Protein AF-0000000080741915 (afdb_homodimer)

Organism: Fusarium oxysporum (strain Fo5176) (NCBI:txid660025)

Nearest PDB structures (foldseek):
  6kkj-assembly1_B  TM=8.429E-01  e=2.395E-02  Escherichia coli K-12
  8tgn-assembly1_A  TM=8.261E-01  e=3.541E-02  Homo sapiens
  8tgl-assembly1_A  TM=7.742E-01  e=1.550E-02  Homo sapiens
  9c3f-assembly1_A  TM=6.859E-01  e=5.966E-02  Escherichia coli
  7sp5-assembly1_A  TM=5.975E-01  e=3.867E-01  Serendipita indica

Foldseek 3Di:
DPPPPPPPPVPPPCPDPVVVVVVLVCQQVCLVVVCVQPLLVLLLVLLQLLLQVVLLVVVLLCCLVCVPLVDDPVLSCLLVVLLVLLLVVLVVVVVVLVVVLVVVVVVVDDDDLLSLLVLLLVLLQQQLVLLLQLLVQSQDSVHDSVRNSNSSSSNSSSSNSNNVSSLSSLCQFQVSNSVSSVVVSVVSNVVSNVCNNVVSVVLCVVQNRNVSSNVSSVVSNVSSCSSVCCNVCVVVSSVVDPRTDD/DPPPPPPPPVDPPCPDPVVVVVVVVCQQVCLVVVCVQPLLVLLLVLLQLLLQVVLLVVVLLCCLVCVPLVDDPVLSCLLVVLLVLLLVVLVVVVVVLVVVLVVVVVVVDDDDLLSLLVLLLVLLQQQLVLLLQQLVQSQDSVHDSVRNSNSSSSNSSSSNSNNVSSLSSLCQFQVSNSVSSVVVSVVSNVVSNVCNNVVSVVLCVVQNRNVSSNVSSVVSNVSSCSSVCCNVCVVVSSVVDPRTDD

Solvent-accessible surface area (backbone atoms only — not comparable to full-atom values): 23786 Å² total; per-residue (Å²): 136,80,76,74,74,70,76,72,73,74,69,95,68,79,75,65,64,58,59,56,43,48,49,44,51,57,38,59,76,21,25,67,57,44,38,60,32,68,67,45,35,52,51,37,51,50,50,18,51,52,37,13,53,54,45,27,48,66,53,44,38,50,47,44,32,29,68,66,61,56,39,53,75,72,65,32,42,45,38,43,52,23,25,28,53,12,27,52,52,26,44,53,50,51,48,50,50,52,52,51,51,46,56,43,41,71,71,67,47,78,85,52,50,49,64,36,27,57,45,20,37,55,14,27,60,42,32,28,54,20,36,39,45,22,23,52,37,54,57,40,78,81,48,59,73,62,56,30,19,50,19,31,14,53,29,30,18,15,51,45,30,32,52,35,19,54,52,27,27,46,32,55,30,21,59,92,35,19,33,42,39,48,33,53,37,47,46,48,22,46,34,38,28,30,50,26,48,68,52,42,57,56,40,37,72,71,58,29,53,45,51,34,26,44,49,54,21,57,61,43,45,70,55,28,48,53,35,52,45,37,54,74,42,34,66,62,53,29,60,67,35,90,72,32,67,106,135,81,77,75,75,71,76,74,73,75,69,93,68,80,75,67,64,59,60,54,44,51,49,44,52,57,40,57,81,17,23,66,56,42,37,61,31,68,66,45,35,52,51,36,51,52,50,17,51,51,38,14,52,55,44,26,48,67,52,44,39,51,46,47,32,28,69,68,64,56,39,54,76,72,65,31,43,46,37,40,51,22,24,26,53,12,27,52,53,27,43,52,52,51,50,51,48,51,51,50,50,44,56,42,40,72,71,66,46,79,83,53,49,49,65,37,28,54,44,20,37,55,14,26,59,43,32,28,54,21,36,40,45,22,23,52,38,54,56,41,79,82,47,59,72,61,57,31,18,50,20,31,15,52,28,30,20,16,50,46,29,30,51,33,19,52,52,28,28,45,32,56,30,22,59,94,38,18,33,42,39,47,32,52,38,49,46,47,22,46,33,38,26,32,50,26,48,67,51,42,56,56,41,36,71,71,56,28,54,44,52,34,25,44,49,53,21,56,59,42,45,67,54,28,47,51,36,52,48,38,53,74,42,33,66,62,52,28,57,67,34,90,70,30,67,106

pLDDT: mean 73.56, std 16.66, range [22.56, 92.25]

Radius of gyration: 24.96 Å; Cα contacts (8 Å, |Δi|>4): 736; chains: 2; bounding box: 44×97×56 Å

Structure (mmCIF, N/CA/C/O backbone):
data_AF-0000000080741915-model_v1
#
loop_
_entity.id
_entity.type
_entity.pdbx_description
1 polymer 'Major facilitator superfamily (MFS) profile domain-containing protein'
#
loop_
_atom_site.group_PDB
_atom_site.id
_atom_site.type_symbol
_atom_site.label_atom_id
_atom_site.label_alt_id
_atom_site.label_comp_id
_atom_site.label_asym_id
_atom_site.label_entity_id
_atom_site.label_seq_id
_atom_site.pdbx_PDB_ins_code
_atom_site.Cartn_x
_atom_site.Cartn_y
_atom_site.Cartn_z
_atom_site.occupancy
_atom_site.B_iso_or_equiv
_atom_site.auth_seq_id
_atom_site.auth_comp_id
_atom_site.auth_asym_id
_atom_site.auth_atom_id
_atom_site.pdbx_PDB_model_num
ATOM 1 N N . MET A 1 1 ? -8.773 68.625 29.016 1 22.56 1 MET A N 1
ATOM 2 C CA . MET A 1 1 ? -9.594 68.062 27.922 1 22.56 1 MET A CA 1
ATOM 3 C C . MET A 1 1 ? -8.859 66.938 27.172 1 22.56 1 MET A C 1
ATOM 5 O O . MET A 1 1 ? -8.445 67.125 26.031 1 22.56 1 MET A O 1
ATOM 9 N N . ALA A 1 2 ? -7.922 66.312 27.719 1 30.86 2 ALA A N 1
ATOM 10 C CA . ALA A 1 2 ? -7.07 65.188 27.25 1 30.86 2 ALA A CA 1
ATOM 11 C C . ALA A 1 2 ? -7.902 64.062 26.641 1 30.86 2 ALA A C 1
ATOM 13 O O . ALA A 1 2 ? -8.719 63.469 27.328 1 30.86 2 ALA A O 1
ATOM 14 N N . ARG A 1 3 ? -8.297 64.25 25.375 1 27.52 3 ARG A N 1
ATOM 15 C CA . ARG A 1 3 ? -9.008 63.344 24.516 1 27.52 3 ARG A CA 1
ATOM 16 C C . ARG A 1 3 ? -8.414 61.938 24.609 1 27.52 3 ARG A C 1
ATOM 18 O O . ARG A 1 3 ? -7.219 61.75 24.391 1 27.52 3 ARG A O 1
ATOM 25 N N . GLN A 1 4 ? -8.844 61.156 25.516 1 28.86 4 GLN A N 1
ATOM 26 C CA . GLN A 1 4 ? -8.641 59.75 25.812 1 28.86 4 GLN A CA 1
ATOM 27 C C . GLN A 1 4 ? -8.586 58.938 24.531 1 28.86 4 GLN A C 1
ATOM 29 O O . GLN A 1 4 ? -9.594 58.781 23.844 1 28.86 4 GLN A O 1
ATOM 34 N N . GLN A 1 5 ? -7.637 59.188 23.781 1 29.05 5 GLN A N 1
ATOM 35 C CA . GLN A 1 5 ? -7.426 58.438 22.531 1 29.05 5 GLN A CA 1
ATOM 36 C C . GLN A 1 5 ? -7.617 56.938 22.75 1 29.05 5 GLN A C 1
ATOM 38 O O . GLN A 1 5 ? -6.902 56.312 23.547 1 29.05 5 GLN A O 1
ATOM 43 N N . GLY A 1 6 ? -8.82 56.562 22.828 1 29.12 6 GLY A N 1
ATOM 44 C CA . GLY A 1 6 ? -9.359 55.188 22.859 1 29.12 6 GLY A CA 1
ATOM 45 C C . GLY A 1 6 ? -8.555 54.219 22.031 1 29.12 6 GLY A C 1
ATOM 46 O O . GLY A 1 6 ? -8.43 54.375 20.828 1 29.12 6 GLY A O 1
ATOM 47 N N . HIS A 1 7 ? -7.445 53.844 22.547 1 33.25 7 HIS A N 1
ATOM 48 C CA . HIS A 1 7 ? -6.605 52.781 21.969 1 33.25 7 HIS A CA 1
ATOM 49 C C . HIS A 1 7 ? -7.453 51.656 21.391 1 33.25 7 HIS A C 1
ATOM 51 O O . HIS A 1 7 ? -8.18 50.969 22.109 1 33.25 7 HIS A O 1
ATOM 57 N N . ASP A 1 8 ? -8.047 51.906 20.25 1 28.44 8 ASP A N 1
ATOM 58 C CA . ASP A 1 8 ? -8.758 50.938 19.422 1 28.44 8 ASP A CA 1
ATOM 59 C C . ASP A 1 8 ? -8.008 49.594 19.391 1 28.44 8 ASP A C 1
ATOM 61 O O . ASP A 1 8 ? -6.895 49.531 18.875 1 28.44 8 ASP A O 1
ATOM 65 N N . VAL A 1 9 ? -7.832 48.938 20.469 1 33.44 9 VAL A N 1
ATOM 66 C CA . VAL A 1 9 ? -7.465 47.531 20.531 1 33.44 9 VAL A CA 1
ATOM 67 C C . VAL A 1 9 ? -8.023 46.781 19.328 1 33.44 9 VAL A C 1
ATOM 69 O O . VAL A 1 9 ? -9.234 46.594 19.203 1 33.44 9 VAL A O 1
ATOM 72 N N . GLN A 1 10 ? -7.586 47.156 18.188 1 30.72 10 GLN A N 1
ATOM 73 C CA . GLN A 1 10 ? -7.922 46.375 17 1 30.72 10 GLN A CA 1
ATOM 74 C C . GLN A 1 10 ? -7.941 44.875 17.312 1 30.72 10 GLN A C 1
ATOM 76 O O . GLN A 1 10 ? -6.93 44.312 17.719 1 30.72 10 GLN A O 1
ATOM 81 N N . THR A 1 11 ? -8.938 44.344 17.844 1 32.41 11 THR A N 1
ATOM 82 C CA . THR A 1 11 ? -9.398 42.969 18.031 1 32.41 11 THR A CA 1
ATOM 83 C C . THR A 1 11 ? -8.812 42.062 16.969 1 32.41 11 THR A C 1
ATOM 85 O O . THR A 1 11 ? -8.844 42.375 15.773 1 32.41 11 THR A O 1
ATOM 88 N N . ALA A 1 12 ? -7.695 41.406 17.156 1 36.66 12 ALA A N 1
ATOM 89 C CA . ALA A 1 12 ? -7.016 40.312 16.453 1 36.66 12 ALA A CA 1
ATOM 90 C C . ALA A 1 12 ? -8.016 39.438 15.703 1 36.66 12 ALA A C 1
ATOM 92 O O . ALA A 1 12 ? -8.273 38.312 16.094 1 36.66 12 ALA A O 1
ATOM 93 N N . GLY A 1 13 ? -9.328 39.844 15.281 1 32.19 13 GLY A N 1
ATOM 94 C CA . GLY A 1 13 ? -10.516 39.312 14.625 1 32.19 13 GLY A CA 1
ATOM 95 C C . GLY A 1 13 ? -10.219 38.594 13.328 1 32.19 13 GLY A C 1
ATOM 96 O O . GLY A 1 13 ? -10.617 37.438 13.156 1 32.19 13 GLY A O 1
ATOM 97 N N . GLU A 1 14 ? -10.477 39.281 12.078 1 32.28 14 GLU A N 1
ATOM 98 C CA . GLU A 1 14 ? -10.711 38.781 10.727 1 32.28 14 GLU A CA 1
ATOM 99 C C . GLU A 1 14 ? -9.422 38.25 10.109 1 32.28 14 GLU A C 1
ATOM 101 O O . GLU A 1 14 ? -8.688 39 9.461 1 32.28 14 GLU A O 1
ATOM 106 N N . ALA A 1 15 ? -8.539 37.75 10.742 1 38.41 15 ALA A N 1
ATOM 107 C CA . ALA A 1 15 ? -7.398 37.25 9.977 1 38.41 15 ALA A CA 1
ATOM 108 C C . ALA A 1 15 ? -7.844 36.656 8.641 1 38.41 15 ALA A C 1
ATOM 110 O O . ALA A 1 15 ? -8.719 35.781 8.586 1 38.41 15 ALA A O 1
ATOM 111 N N . PRO A 1 16 ? -7.609 37.312 7.395 1 37.06 16 PRO A N 1
ATOM 112 C CA . PRO A 1 16 ? -8.328 37.188 6.121 1 37.06 16 PRO A CA 1
ATOM 113 C C . PRO A 1 16 ? -8.438 35.75 5.645 1 37.06 16 PRO A C 1
ATOM 115 O O . PRO A 1 16 ? -7.461 35 5.711 1 37.06 16 PRO A O 1
ATOM 118 N N . ARG A 1 17 ? -9.586 35.125 5.57 1 38.28 17 ARG A N 1
ATOM 119 C CA . ARG A 1 17 ? -10.188 34 4.863 1 38.28 17 ARG A CA 1
ATOM 120 C C . ARG A 1 17 ? -9.586 33.844 3.471 1 38.28 17 ARG A C 1
ATOM 122 O O . ARG A 1 17 ? -9.578 32.75 2.912 1 38.28 17 ARG A O 1
ATOM 129 N N . PRO A 1 18 ? -9.258 34.969 2.811 1 41.5 18 PRO A N 1
ATOM 130 C CA . PRO A 1 18 ? -8.758 34.812 1.441 1 41.5 18 PRO A CA 1
ATOM 131 C C . PRO A 1 18 ? -7.441 34.062 1.369 1 41.5 18 PRO A C 1
ATOM 133 O O . PRO A 1 18 ? -7.219 33.312 0.42 1 41.5 18 PRO A O 1
ATOM 136 N N . LYS A 1 19 ? -6.461 34.406 2.24 1 42 19 LYS A N 1
ATOM 137 C CA . LYS A 1 19 ? -5.148 33.781 2.139 1 42 19 LYS A CA 1
ATOM 138 C C . LYS A 1 19 ? -5.227 32.312 2.508 1 42 19 LYS A C 1
ATOM 140 O O . LYS A 1 19 ? -4.543 31.469 1.907 1 42 19 LYS A O 1
ATOM 145 N N . LEU A 1 20 ? -5.984 31.969 3.473 1 40.22 20 LEU A N 1
ATOM 146 C CA . LEU A 1 20 ? -6.164 30.547 3.729 1 40.22 20 LEU A CA 1
ATOM 147 C C . LEU A 1 20 ? -6.871 29.859 2.561 1 40.22 20 LEU A C 1
ATOM 149 O O . LEU A 1 20 ? -6.504 28.75 2.166 1 40.22 20 LEU A O 1
ATOM 153 N N . LEU A 1 21 ? -7.941 30.531 2.023 1 38.22 21 LEU A N 1
ATOM 154 C CA . LEU A 1 21 ? -8.609 30.031 0.827 1 38.22 21 LEU A CA 1
ATOM 155 C C . LEU A 1 21 ? -7.664 30.062 -0.372 1 38.22 21 LEU A C 1
ATOM 157 O O . LEU A 1 21 ? -7.668 29.141 -1.193 1 38.22 21 LEU A O 1
ATOM 161 N N . GLN A 1 22 ? -6.965 31.234 -0.641 1 42.28 22 GLN A N 1
ATOM 162 C CA . GLN A 1 22 ? -5.938 31.188 -1.678 1 42.28 22 GLN A CA 1
ATOM 163 C C . GLN A 1 22 ? -4.926 30.094 -1.397 1 42.28 22 GLN A C 1
ATOM 165 O O . GLN A 1 22 ? -4.453 29.422 -2.322 1 42.28 22 GLN A O 1
ATOM 170 N N . LEU A 1 23 ? -4.477 29.984 -0.174 1 40 23 LEU A N 1
ATOM 171 C CA . LEU A 1 23 ? -3.572 28.906 0.212 1 40 23 LEU A CA 1
ATOM 172 C C . LEU A 1 23 ? -4.227 27.547 0.008 1 40 23 LEU A C 1
ATOM 174 O O . LEU A 1 23 ? -3.59 26.609 -0.48 1 40 23 LEU A O 1
ATOM 178 N N . TYR A 1 24 ? -5.457 27.5 0.467 1 41.56 24 TYR A N 1
ATOM 179 C CA . TYR A 1 24 ? -6.227 26.297 0.196 1 41.56 24 TYR A CA 1
ATOM 180 C C . TYR A 1 24 ? -6.457 26.125 -1.3 1 41.56 24 TYR A C 1
ATOM 182 O O . TYR A 1 24 ? -6.434 25 -1.813 1 41.56 24 TYR A O 1
ATOM 190 N N . LYS A 1 25 ? -6.906 27.219 -1.977 1 40.69 25 LYS A N 1
ATOM 191 C CA . LYS A 1 25 ? -7.078 27.156 -3.426 1 40.69 25 LYS A CA 1
ATOM 192 C C . LYS A 1 25 ? -5.82 26.625 -4.105 1 40.69 25 LYS A C 1
ATOM 194 O O . LYS A 1 25 ? -5.902 25.844 -5.062 1 40.69 25 LYS A O 1
ATOM 199 N N . THR A 1 26 ? -4.73 27.188 -3.836 1 40.62 26 THR A N 1
ATOM 200 C CA . THR A 1 26 ? -3.48 26.703 -4.418 1 40.62 26 THR A CA 1
ATOM 201 C C . THR A 1 26 ? -3.15 25.312 -3.922 1 40.62 26 THR A C 1
ATOM 203 O O . THR A 1 26 ? -2.523 24.516 -4.637 1 40.62 26 THR A O 1
ATOM 206 N N . ALA A 1 27 ? -3.492 25 -2.838 1 39.53 27 ALA A N 1
ATOM 207 C CA . ALA A 1 27 ? -3.148 23.75 -2.189 1 39.53 27 ALA A CA 1
ATOM 208 C C . ALA A 1 27 ? -3.818 22.562 -2.893 1 39.53 27 ALA A C 1
ATOM 210 O O . ALA A 1 27 ? -3.215 21.5 -3.051 1 39.53 27 ALA A O 1
ATOM 211 N N . LEU A 1 28 ? -5.176 22.672 -3.062 1 41.34 28 LEU A N 1
ATOM 212 C CA . LEU A 1 28 ? -5.906 21.547 -3.652 1 41.34 28 LEU A CA 1
ATOM 213 C C . LEU A 1 28 ? -5.613 21.438 -5.145 1 41.34 28 LEU A C 1
ATOM 215 O O . LEU A 1 28 ? -5.684 20.344 -5.711 1 41.34 28 LEU A O 1
ATOM 219 N N . ALA A 1 29 ? -5.844 22.484 -5.945 1 41.22 29 ALA A N 1
ATOM 220 C CA . ALA A 1 29 ? -5.555 22.484 -7.379 1 41.22 29 ALA A CA 1
ATOM 221 C C . ALA A 1 29 ? -4.254 21.734 -7.668 1 41.22 29 ALA A C 1
ATOM 223 O O . ALA A 1 29 ? -4.008 21.328 -8.805 1 41.22 29 ALA A O 1
ATOM 224 N N . GLN A 1 30 ? -3.215 21.453 -6.68 1 47.56 30 GLN A N 1
ATOM 225 C CA . GLN A 1 30 ? -1.799 21.234 -6.957 1 47.56 30 GLN A CA 1
ATOM 226 C C . GLN A 1 30 ? -1.398 19.797 -6.684 1 47.56 30 GLN A C 1
ATOM 228 O O . GLN A 1 30 ? -0.263 19.516 -6.289 1 47.56 30 GLN A O 1
ATOM 233 N N . PRO A 1 31 ? -2.434 19.062 -6.371 1 51 31 PRO A N 1
ATOM 234 C CA . PRO A 1 31 ? -1.772 17.781 -6.129 1 51 31 PRO A CA 1
ATOM 235 C C . PRO A 1 31 ? -0.723 17.453 -7.188 1 51 31 PRO A C 1
ATOM 237 O O . PRO A 1 31 ? 0.371 16.984 -6.855 1 51 31 PRO A O 1
ATOM 240 N N . TRP A 1 32 ? -1.224 17.547 -8.508 1 55.66 32 TRP A N 1
ATOM 241 C CA . TRP A 1 32 ? -0.266 17.203 -9.555 1 55.66 32 TRP A CA 1
ATOM 242 C C . TRP A 1 32 ? 0.914 18.172 -9.555 1 55.66 32 TRP A C 1
ATOM 244 O O . TRP A 1 32 ? 2.045 17.781 -9.852 1 55.66 32 TRP A O 1
ATOM 254 N N . VAL A 1 33 ? 0.526 19.344 -9.242 1 54.88 33 VAL A N 1
ATOM 255 C CA . VAL A 1 33 ? 1.645 20.266 -9.211 1 54.88 33 VAL A CA 1
ATOM 256 C C . VAL A 1 33 ? 2.559 19.953 -8.031 1 54.88 33 VAL A C 1
ATOM 258 O O . VAL A 1 33 ? 3.779 20.094 -8.125 1 54.88 33 VAL A O 1
ATOM 261 N N . LEU A 1 34 ? 1.845 19.391 -7.09 1 57.66 34 LEU A N 1
ATOM 262 C CA . LEU A 1 34 ? 2.617 19.078 -5.891 1 57.66 34 LEU A CA 1
ATOM 263 C C . LEU A 1 34 ? 3.455 17.812 -6.098 1 57.66 34 LEU A C 1
ATOM 265 O O . LEU A 1 34 ? 4.582 17.719 -5.602 1 57.66 34 LEU A O 1
ATOM 269 N N . VAL A 1 35 ? 2.803 16.953 -6.93 1 60.03 35 VAL A N 1
ATOM 270 C CA . VAL A 1 35 ? 3.598 15.766 -7.246 1 60.03 35 VAL A CA 1
ATOM 271 C C . VAL A 1 35 ? 4.781 16.156 -8.125 1 60.03 35 VAL A C 1
ATOM 273 O O . VAL A 1 35 ? 5.812 15.484 -8.125 1 60.03 35 VAL A O 1
ATOM 276 N N . LEU A 1 36 ? 4.539 17.281 -8.602 1 63.53 36 LEU A N 1
ATOM 277 C CA . LEU A 1 36 ? 5.598 17.672 -9.523 1 63.53 36 LEU A CA 1
ATOM 278 C C . LEU A 1 36 ? 6.695 18.453 -8.805 1 63.53 36 LEU A C 1
ATOM 280 O O . LEU A 1 36 ? 7.746 18.734 -9.383 1 63.53 36 LEU A O 1
ATOM 284 N N . ASP A 1 37 ? 6.418 18.594 -7.562 1 73.19 37 ASP A N 1
ATOM 285 C CA . ASP A 1 37 ? 7.555 19.109 -6.809 1 73.19 37 ASP A CA 1
ATOM 286 C C . ASP A 1 37 ? 8.68 18.078 -6.738 1 73.19 37 ASP A C 1
ATOM 288 O O . ASP A 1 37 ? 8.43 16.875 -6.719 1 73.19 37 ASP A O 1
ATOM 292 N N . THR A 1 38 ? 9.836 18.578 -6.91 1 73.56 38 THR A N 1
ATOM 293 C CA . THR A 1 38 ? 11 17.703 -7.023 1 73.56 38 THR A CA 1
ATOM 294 C C . THR A 1 38 ? 11.055 16.703 -5.871 1 73.56 38 THR A C 1
ATOM 296 O O . THR A 1 38 ? 11.336 15.523 -6.074 1 73.56 38 THR A O 1
ATOM 299 N N . ILE A 1 39 ? 10.703 17.141 -4.691 1 74.25 39 ILE A N 1
ATOM 300 C CA . ILE A 1 39 ? 10.805 16.281 -3.523 1 74.25 39 ILE A CA 1
ATOM 301 C C . ILE A 1 39 ? 9.703 15.219 -3.562 1 74.25 39 ILE A C 1
ATOM 303 O O . ILE A 1 39 ? 9.961 14.031 -3.346 1 74.25 39 ILE A O 1
ATOM 307 N N . SER A 1 40 ? 8.594 15.734 -3.896 1 77.69 40 SER A N 1
ATOM 308 C CA . SER A 1 40 ? 7.465 14.805 -3.945 1 77.69 40 SER A CA 1
ATOM 309 C C . SER A 1 40 ? 7.605 13.82 -5.098 1 77.69 40 SER A C 1
ATOM 311 O O . SER A 1 40 ? 7.242 12.648 -4.969 1 77.69 40 SER A O 1
ATOM 313 N N . LEU A 1 41 ? 8.2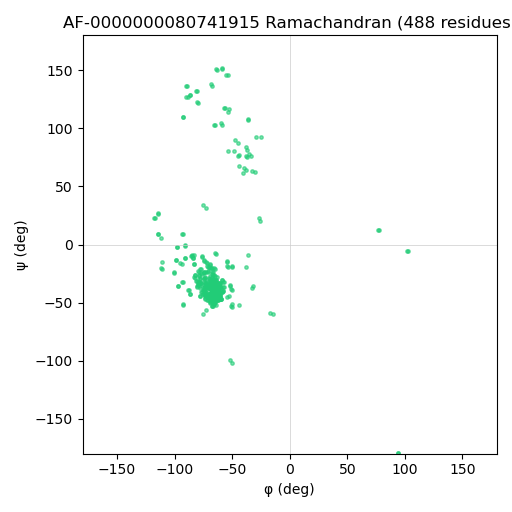11 14.25 -6.094 1 82 41 LEU A N 1
ATOM 314 C CA . LEU A 1 41 ? 8.375 13.391 -7.262 1 82 41 LEU A CA 1
ATOM 315 C C . LEU A 1 41 ? 9.367 12.266 -6.977 1 82 41 LEU A C 1
ATOM 317 O O . LEU A 1 41 ? 9.125 11.117 -7.336 1 82 41 LEU A O 1
ATOM 321 N N . LEU A 1 42 ? 10.43 12.648 -6.367 1 81.94 42 LEU A N 1
ATOM 322 C CA . LEU A 1 42 ? 11.438 11.641 -6.055 1 81.94 42 LEU A CA 1
ATOM 323 C C . LEU A 1 42 ? 10.914 10.648 -5.027 1 81.94 42 LEU A C 1
ATOM 325 O O . LEU A 1 42 ? 11.164 9.445 -5.141 1 81.94 42 LEU A O 1
ATOM 329 N N . CYS A 1 43 ? 10.211 11.188 -4.113 1 83.81 43 CYS A N 1
ATOM 330 C CA . CYS A 1 43 ? 9.625 10.32 -3.096 1 83.81 43 CYS A CA 1
ATOM 331 C C . CYS A 1 43 ? 8.57 9.398 -3.707 1 83.81 43 CYS A C 1
ATOM 333 O O . CYS A 1 43 ? 8.508 8.219 -3.373 1 83.81 43 CYS A O 1
ATOM 335 N N . CYS A 1 44 ? 7.848 9.945 -4.586 1 85.5 44 CYS A N 1
ATOM 336 C CA . CYS A 1 44 ? 6.816 9.156 -5.254 1 85.5 44 CYS A CA 1
ATOM 337 C C . CYS A 1 44 ? 7.438 8.086 -6.137 1 85.5 44 CYS A C 1
ATOM 339 O O . CYS A 1 44 ? 6.969 6.945 -6.164 1 85.5 44 CYS A O 1
ATOM 341 N N . PHE A 1 45 ? 8.438 8.469 -6.805 1 86.75 45 PHE A N 1
ATOM 342 C CA . PHE A 1 45 ? 9.125 7.516 -7.672 1 86.75 45 PHE A CA 1
ATOM 343 C C . PHE A 1 45 ? 9.711 6.363 -6.859 1 86.75 45 PHE A C 1
ATOM 345 O O . PHE A 1 45 ? 9.562 5.199 -7.23 1 86.75 45 PHE A O 1
ATOM 352 N N . TYR A 1 46 ? 10.336 6.773 -5.848 1 89.19 46 TYR A N 1
ATOM 353 C CA . TYR A 1 46 ? 10.914 5.758 -4.973 1 89.19 46 TYR A CA 1
ATOM 354 C C . TYR A 1 46 ? 9.836 4.855 -4.398 1 89.19 46 TYR A C 1
ATOM 356 O O . TYR A 1 46 ? 9.969 3.629 -4.41 1 89.19 46 TYR A O 1
ATOM 364 N N . SER A 1 47 ? 8.836 5.469 -3.932 1 89.06 47 SER A N 1
ATOM 365 C CA . SER A 1 47 ? 7.742 4.711 -3.336 1 89.06 47 SER A CA 1
ATOM 366 C C . SER A 1 47 ? 7.09 3.785 -4.359 1 89.06 47 SER A C 1
ATOM 368 O O . SER A 1 47 ? 6.688 2.668 -4.027 1 89.06 47 SER A O 1
ATOM 370 N N . CYS A 1 48 ? 6.961 4.199 -5.566 1 89.38 48 CYS A N 1
ATOM 371 C CA . CYS A 1 48 ? 6.359 3.398 -6.629 1 89.38 48 CYS A CA 1
ATOM 372 C C . CYS A 1 48 ? 7.215 2.176 -6.941 1 89.38 48 CYS A C 1
ATOM 374 O O . CYS A 1 48 ? 6.691 1.073 -7.109 1 89.38 48 CYS A O 1
ATOM 376 N N . LEU A 1 49 ? 8.391 2.389 -7.027 1 88.25 49 LEU A N 1
ATOM 377 C CA . LEU A 1 49 ? 9.289 1.288 -7.348 1 88.25 49 LEU A CA 1
ATOM 378 C C . LEU A 1 49 ? 9.297 0.243 -6.238 1 88.25 49 LEU A C 1
ATOM 380 O O . LEU A 1 49 ? 9.273 -0.959 -6.512 1 88.25 49 LEU A O 1
ATOM 384 N N . ILE A 1 50 ? 9.289 0.736 -5.102 1 87.06 50 ILE A N 1
ATOM 385 C CA . ILE A 1 50 ? 9.289 -0.173 -3.959 1 87.06 50 ILE A CA 1
ATOM 386 C C . ILE A 1 50 ? 7.984 -0.956 -3.918 1 87.06 50 ILE A C 1
ATOM 388 O O . ILE A 1 50 ? 7.977 -2.152 -3.617 1 87.06 50 ILE A O 1
ATOM 392 N N . ALA A 1 51 ? 6.969 -0.233 -4.199 1 86.62 51 ALA A N 1
ATOM 393 C CA . ALA A 1 51 ? 5.672 -0.909 -4.246 1 86.62 51 ALA A CA 1
ATOM 394 C C . ALA A 1 51 ? 5.652 -1.978 -5.336 1 86.62 51 ALA A C 1
ATOM 396 O O . ALA A 1 51 ? 5.129 -3.074 -5.129 1 86.62 51 ALA A O 1
ATOM 397 N N . ALA A 1 52 ? 6.191 -1.657 -6.438 1 86 52 ALA A N 1
ATOM 398 C CA . ALA A 1 52 ? 6.273 -2.617 -7.539 1 86 52 ALA A CA 1
ATOM 399 C C . ALA A 1 52 ? 7.094 -3.84 -7.137 1 86 52 ALA A C 1
ATOM 401 O O . ALA A 1 52 ? 6.691 -4.977 -7.402 1 86 52 ALA A O 1
ATOM 402 N N . LEU A 1 53 ? 8.141 -3.607 -6.527 1 83.5 53 LEU A N 1
ATOM 403 C CA . LEU A 1 53 ? 9.016 -4.695 -6.105 1 83.5 53 LEU A CA 1
ATOM 404 C C . LEU A 1 53 ? 8.336 -5.566 -5.055 1 83.5 53 LEU A C 1
ATOM 406 O O . LEU A 1 53 ? 8.508 -6.789 -5.051 1 83.5 53 LEU A O 1
ATOM 410 N N . GLN A 1 54 ? 7.648 -4.891 -4.227 1 82 54 GLN A N 1
ATOM 411 C CA . GLN A 1 54 ? 6.91 -5.629 -3.209 1 82 54 GLN A CA 1
ATOM 412 C C . GLN A 1 54 ? 5.898 -6.578 -3.844 1 82 54 GLN A C 1
ATOM 414 O O . GLN A 1 54 ? 5.801 -7.742 -3.447 1 82 54 GLN A O 1
ATOM 419 N N . TYR A 1 55 ? 5.273 -6.137 -4.797 1 79 55 TYR A N 1
ATOM 420 C CA . TYR A 1 55 ? 4.266 -6.965 -5.449 1 79 55 TYR A CA 1
ATOM 421 C C . TYR A 1 55 ? 4.918 -8.055 -6.289 1 79 55 TYR A C 1
ATOM 423 O O . TYR A 1 55 ? 4.363 -9.148 -6.438 1 79 55 TYR A O 1
ATOM 431 N N . MET A 1 56 ? 6.004 -7.762 -6.82 1 80.81 56 MET A N 1
ATOM 432 C CA . MET A 1 56 ? 6.73 -8.773 -7.582 1 80.81 56 MET A CA 1
ATOM 433 C C . MET A 1 56 ? 7.117 -9.945 -6.691 1 80.81 56 MET A C 1
ATOM 435 O O . MET A 1 56 ? 7.227 -11.078 -7.168 1 80.81 56 MET A O 1
ATOM 439 N N . LEU A 1 57 ? 7.379 -9.68 -5.473 1 77.38 57 LEU A N 1
ATOM 440 C CA . LEU A 1 57 ? 7.797 -10.727 -4.551 1 77.38 57 LEU A CA 1
ATOM 441 C C . LEU A 1 57 ? 6.715 -11.797 -4.414 1 77.38 57 LEU A C 1
ATOM 443 O O . LEU A 1 57 ? 7.02 -12.977 -4.254 1 77.38 57 LEU A O 1
ATOM 447 N N . PHE A 1 58 ? 5.523 -11.367 -4.5 1 71.94 58 PHE A N 1
ATOM 448 C CA . PHE A 1 58 ? 4.418 -12.305 -4.352 1 71.94 58 PHE A CA 1
ATOM 449 C C . PHE A 1 58 ? 4.34 -13.242 -5.551 1 71.94 58 PHE A C 1
ATOM 451 O O . PHE A 1 58 ? 3.889 -14.383 -5.426 1 71.94 58 PHE A O 1
ATOM 458 N N . SER A 1 59 ? 4.758 -12.727 -6.613 1 73.56 59 SER A N 1
ATOM 459 C CA . SER A 1 59 ? 4.797 -13.562 -7.805 1 73.56 59 SER A CA 1
ATOM 460 C C . SER A 1 59 ? 6.059 -14.422 -7.836 1 73.56 59 SER A C 1
ATOM 462 O O . SER A 1 59 ? 6.051 -15.531 -8.383 1 73.56 59 SER A O 1
ATOM 464 N N . ILE A 1 60 ? 7.078 -13.945 -7.258 1 75.44 60 ILE A N 1
ATOM 465 C CA . ILE A 1 60 ? 8.375 -14.609 -7.285 1 75.44 60 ILE A CA 1
ATOM 466 C C . ILE A 1 60 ? 8.336 -15.859 -6.402 1 75.44 60 ILE A C 1
ATOM 468 O O . ILE A 1 60 ? 8.906 -16.891 -6.758 1 75.44 60 ILE A O 1
ATOM 472 N N . TYR A 1 61 ? 7.621 -15.828 -5.355 1 76.12 61 TYR A N 1
ATOM 473 C CA . TYR A 1 61 ? 7.621 -16.922 -4.398 1 76.12 61 TYR A CA 1
ATOM 474 C C . TYR A 1 61 ? 7.027 -18.188 -5.016 1 76.12 61 TYR A C 1
ATOM 476 O O . TYR A 1 61 ? 7.66 -19.25 -4.996 1 76.12 61 TYR A O 1
ATOM 484 N N . PRO A 1 62 ? 5.887 -18.047 -5.574 1 71.06 62 PRO A N 1
ATOM 485 C CA . PRO A 1 62 ? 5.359 -19.281 -6.184 1 71.06 62 PRO A CA 1
ATOM 486 C C . PRO A 1 62 ? 6.176 -19.734 -7.387 1 71.06 62 PRO A C 1
ATOM 488 O O . PRO A 1 62 ? 6.309 -20.938 -7.629 1 71.06 62 PRO A O 1
ATOM 491 N N . ILE A 1 63 ? 6.707 -18.875 -8.078 1 70.62 63 ILE A N 1
ATOM 492 C CA . ILE A 1 63 ? 7.461 -19.234 -9.273 1 70.62 63 ILE A CA 1
ATOM 493 C C . ILE A 1 63 ? 8.75 -19.953 -8.883 1 70.62 63 ILE A C 1
ATOM 495 O O . ILE A 1 63 ? 9.078 -21 -9.43 1 70.62 63 ILE A O 1
ATOM 499 N N . VAL A 1 64 ? 9.453 -19.375 -7.934 1 71.56 64 VAL A N 1
ATOM 500 C CA . VAL A 1 64 ? 10.773 -19.891 -7.574 1 71.56 64 VAL A CA 1
ATOM 501 C C . VAL A 1 64 ? 10.633 -21.156 -6.734 1 71.56 64 VAL A C 1
ATOM 503 O O . VAL A 1 64 ? 11.344 -22.141 -6.961 1 71.56 64 VAL A O 1
ATOM 506 N N . LEU A 1 65 ? 9.703 -21.125 -5.852 1 71.75 65 LEU A N 1
ATOM 507 C CA . LEU A 1 65 ? 9.664 -22.203 -4.875 1 71.75 65 LEU A CA 1
ATOM 508 C C . LEU A 1 65 ? 8.758 -23.328 -5.352 1 71.75 65 LEU A C 1
ATOM 510 O O . LEU A 1 65 ? 8.992 -24.5 -5.031 1 71.75 65 LEU A O 1
ATOM 514 N N . GLN A 1 66 ? 7.805 -22.984 -6.027 1 65.69 66 GLN A N 1
ATOM 515 C CA . GLN A 1 66 ? 6.906 -24.047 -6.496 1 65.69 66 GLN A CA 1
ATOM 516 C C . GLN A 1 66 ? 7.316 -24.547 -7.879 1 65.69 66 GLN A C 1
ATOM 518 O O . GLN A 1 66 ? 7.418 -25.75 -8.102 1 65.69 66 GLN A O 1
ATOM 523 N N . GLU A 1 67 ? 7.477 -23.688 -8.75 1 63.31 67 GLU A N 1
ATOM 524 C CA . GLU A 1 67 ? 7.68 -24.125 -10.125 1 63.31 67 GLU A CA 1
ATOM 525 C C . GLU A 1 67 ? 9.117 -24.578 -10.359 1 63.31 67 GLU A C 1
ATOM 527 O O . GLU A 1 67 ? 9.352 -25.609 -10.992 1 63.31 67 GLU A O 1
ATOM 532 N N . LEU A 1 68 ? 9.93 -23.875 -9.641 1 63.16 68 LEU A N 1
ATOM 533 C CA . LEU A 1 68 ? 11.312 -24.188 -10.008 1 63.16 68 LEU A CA 1
ATOM 534 C C . LEU A 1 68 ? 11.906 -25.219 -9.047 1 63.16 68 LEU A C 1
ATOM 536 O O . LEU A 1 68 ? 12.609 -26.141 -9.477 1 63.16 68 LEU A O 1
ATOM 540 N N . ARG A 1 69 ? 11.492 -25.062 -7.816 1 67.19 69 ARG A N 1
ATOM 541 C CA . ARG A 1 69 ? 12.047 -26.016 -6.863 1 67.19 69 ARG A CA 1
ATOM 542 C C . ARG A 1 69 ? 11.125 -27.219 -6.684 1 67.19 69 ARG A C 1
ATOM 544 O O . ARG A 1 69 ? 11.555 -28.281 -6.246 1 67.19 69 ARG A O 1
ATOM 551 N N . GLY A 1 70 ? 9.945 -26.938 -7.133 1 65.88 70 GLY A N 1
ATOM 552 C CA . GLY A 1 70 ? 9.016 -28.062 -7.098 1 65.88 70 GLY A CA 1
ATOM 553 C C . GLY A 1 70 ? 8.469 -28.328 -5.707 1 65.88 70 GLY A C 1
ATOM 554 O O . GLY A 1 70 ? 8.141 -29.469 -5.383 1 65.88 70 GLY A O 1
ATOM 555 N N . TRP A 1 71 ? 8.68 -27.422 -4.855 1 66.25 71 TRP A N 1
ATOM 556 C CA . TRP A 1 71 ? 8.195 -27.656 -3.498 1 66.25 71 TRP A CA 1
ATOM 557 C C . TRP A 1 71 ? 6.676 -27.75 -3.473 1 66.25 71 TRP A C 1
ATOM 559 O O . TRP A 1 71 ? 6.004 -27.281 -4.391 1 66.25 71 TRP A O 1
ATOM 569 N N . ASN A 1 72 ? 6.215 -28.562 -2.453 1 64.94 72 ASN A N 1
ATOM 570 C CA . ASN A 1 72 ? 4.773 -28.656 -2.248 1 64.94 72 ASN A CA 1
ATOM 571 C C . ASN A 1 72 ? 4.16 -27.281 -1.957 1 64.94 72 ASN A C 1
ATOM 573 O O . ASN A 1 72 ? 4.863 -26.344 -1.569 1 64.94 72 ASN A O 1
ATOM 577 N N . THR A 1 73 ? 2.918 -27.094 -2.307 1 64.19 73 THR A N 1
ATOM 578 C CA . THR A 1 73 ? 2.176 -25.844 -2.178 1 64.19 73 THR A CA 1
ATOM 579 C C . THR A 1 73 ? 2.281 -25.297 -0.757 1 64.19 73 THR A C 1
ATOM 581 O O . THR A 1 73 ? 2.434 -24.094 -0.562 1 64.19 73 THR A O 1
ATOM 584 N N . ALA A 1 74 ? 2.32 -26.203 0.246 1 64.38 74 ALA A N 1
ATOM 585 C CA . ALA A 1 74 ? 2.369 -25.781 1.642 1 64.38 74 ALA A CA 1
ATOM 586 C C . ALA A 1 74 ? 3.74 -25.203 1.993 1 64.38 74 ALA A C 1
ATOM 588 O O . ALA A 1 74 ? 3.838 -24.172 2.658 1 64.38 74 ALA A O 1
ATOM 589 N N . VAL A 1 75 ? 4.75 -25.891 1.467 1 68.5 75 VAL A N 1
ATOM 590 C CA . VAL A 1 75 ? 6.113 -25.5 1.798 1 68.5 75 VAL A CA 1
ATOM 591 C C . VAL A 1 75 ? 6.477 -24.219 1.042 1 68.5 75 VAL A C 1
ATOM 593 O O . VAL A 1 75 ? 7.25 -23.391 1.538 1 68.5 75 VAL A O 1
ATOM 596 N N . SER A 1 76 ? 5.758 -24.016 -0.085 1 70.25 76 SER A N 1
ATOM 597 C CA . SER A 1 76 ? 6.047 -22.844 -0.908 1 70.25 76 SER A CA 1
ATOM 598 C C . SER A 1 76 ? 5.473 -21.578 -0.289 1 70.25 76 SER A C 1
ATOM 600 O O . SER A 1 76 ? 5.879 -20.469 -0.642 1 70.25 76 SER A O 1
ATOM 602 N N . GLN A 1 77 ? 4.648 -21.766 0.73 1 69.5 77 GLN A N 1
ATOM 603 C CA . GLN A 1 77 ? 4.02 -20.609 1.356 1 69.5 77 GLN A CA 1
ATOM 604 C C . GLN A 1 77 ? 4.773 -20.188 2.615 1 69.5 77 GLN A C 1
ATOM 606 O O . GLN A 1 77 ? 4.492 -19.125 3.189 1 69.5 77 GLN A O 1
ATOM 611 N N . LEU A 1 78 ? 5.773 -20.891 2.963 1 71.12 78 LEU A N 1
ATOM 612 C CA . LEU A 1 78 ? 6.523 -20.609 4.184 1 71.12 78 LEU A CA 1
ATOM 613 C C . LEU A 1 78 ? 7.242 -19.266 4.094 1 71.12 78 LEU A C 1
ATOM 615 O O . LEU A 1 78 ? 7.258 -18.5 5.062 1 71.12 78 LEU A O 1
ATOM 619 N N . PRO A 1 79 ? 7.738 -18.953 2.914 1 74.5 79 PRO A N 1
ATOM 620 C CA . PRO A 1 79 ? 8.383 -17.641 2.838 1 74.5 79 PRO A CA 1
ATOM 621 C C . PRO A 1 79 ? 7.391 -16.5 3.004 1 74.5 79 PRO A C 1
ATOM 623 O O . PRO A 1 79 ? 7.77 -15.406 3.436 1 74.5 79 PRO A O 1
ATOM 626 N N . VAL A 1 80 ? 6.164 -16.781 2.711 1 73.88 80 VAL A N 1
ATOM 627 C CA . VAL A 1 80 ? 5.125 -15.781 2.928 1 73.88 80 VAL A CA 1
ATOM 628 C C . VAL A 1 80 ? 4.91 -15.578 4.426 1 73.88 80 VAL A C 1
ATOM 630 O O . VAL A 1 80 ? 4.672 -14.453 4.875 1 73.88 80 VAL A O 1
ATOM 633 N N . LEU A 1 81 ? 5.07 -16.641 5.102 1 77.38 81 LEU A N 1
ATOM 634 C CA . LEU A 1 81 ? 5.016 -16.531 6.555 1 77.38 81 LEU A CA 1
ATOM 635 C C . LEU A 1 81 ? 6.176 -15.688 7.082 1 77.38 81 LEU A C 1
ATOM 637 O O . LEU A 1 81 ? 6.016 -14.922 8.039 1 77.38 81 LEU A O 1
ATOM 641 N N . GLY A 1 82 ? 7.262 -15.914 6.488 1 82.62 82 GLY A N 1
ATOM 642 C CA . GLY A 1 82 ? 8.406 -15.094 6.84 1 82.62 82 GLY A CA 1
ATOM 643 C C . GLY A 1 82 ? 8.172 -13.609 6.629 1 82.62 82 GLY A C 1
ATOM 644 O O . GLY A 1 82 ? 8.633 -12.781 7.414 1 82.62 82 GLY A O 1
ATOM 645 N N . GLN A 1 83 ? 7.375 -13.328 5.641 1 83.25 83 GLN A N 1
ATOM 646 C CA . GLN A 1 83 ? 7.043 -11.93 5.375 1 83.25 83 GLN A CA 1
ATOM 647 C C . GLN A 1 83 ? 6.219 -11.336 6.512 1 83.25 83 GLN A C 1
ATOM 649 O O . GLN A 1 83 ? 6.414 -10.172 6.883 1 83.25 83 GLN A O 1
ATOM 654 N N . ALA A 1 84 ? 5.34 -12.141 7.043 1 82.44 84 ALA A N 1
ATOM 655 C CA . ALA A 1 84 ? 4.523 -11.688 8.164 1 82.44 84 ALA A CA 1
ATOM 656 C C . ALA A 1 84 ? 5.387 -11.406 9.391 1 82.44 84 ALA A C 1
ATOM 658 O O . ALA A 1 84 ? 5.211 -10.383 10.062 1 82.44 84 ALA A O 1
ATOM 659 N N . VAL A 1 85 ? 6.277 -12.258 9.555 1 86.19 85 VAL A N 1
ATOM 660 C CA . VAL A 1 85 ? 7.188 -12.102 10.68 1 86.19 85 VAL A CA 1
ATOM 661 C C . VAL A 1 85 ? 8.062 -10.867 10.469 1 86.19 85 VAL A C 1
ATOM 663 O O . VAL A 1 85 ? 8.312 -10.109 11.414 1 86.19 85 VAL A O 1
ATOM 666 N N . GLY A 1 86 ? 8.477 -10.711 9.297 1 88.62 86 GLY A N 1
ATOM 667 C CA . GLY A 1 86 ? 9.273 -9.539 8.977 1 88.62 86 GLY A CA 1
ATOM 668 C C . GLY A 1 86 ? 8.539 -8.234 9.195 1 88.62 86 GLY A C 1
ATOM 669 O O . GLY A 1 86 ? 9.125 -7.25 9.664 1 88.62 86 GLY A O 1
ATOM 670 N N . ALA A 1 87 ? 7.281 -8.273 8.914 1 84.5 87 ALA A N 1
ATOM 671 C CA . ALA A 1 87 ? 6.469 -7.074 9.125 1 84.5 87 ALA A CA 1
ATOM 672 C C . ALA A 1 87 ? 6.379 -6.727 10.609 1 84.5 87 ALA A C 1
ATOM 674 O O . ALA A 1 87 ? 6.398 -5.551 10.977 1 84.5 87 ALA A O 1
ATOM 675 N N . VAL A 1 88 ? 6.301 -7.75 11.375 1 84.38 88 VAL A N 1
ATOM 676 C CA . VAL A 1 88 ? 6.23 -7.535 12.82 1 84.38 88 VAL A CA 1
ATOM 677 C C . VAL A 1 88 ? 7.551 -6.957 13.32 1 84.38 88 VAL A C 1
ATOM 679 O O . VAL A 1 88 ? 7.562 -6.031 14.133 1 84.38 88 VAL A O 1
ATOM 682 N N . PHE A 1 89 ? 8.555 -7.488 12.789 1 87.56 89 PHE A N 1
ATOM 683 C CA . PHE A 1 89 ? 9.867 -6.969 13.156 1 87.56 89 PHE A CA 1
ATOM 684 C C . PHE A 1 89 ? 10.023 -5.52 12.711 1 87.56 89 PHE A C 1
ATOM 686 O O . PHE A 1 89 ? 10.586 -4.699 13.43 1 87.56 89 PHE A O 1
ATOM 693 N N . GLY A 1 90 ? 9.602 -5.238 11.523 1 87.12 90 GLY A N 1
ATOM 694 C CA . GLY A 1 90 ? 9.617 -3.861 11.062 1 87.12 90 GLY A CA 1
ATOM 695 C C . GLY A 1 90 ? 8.828 -2.92 11.953 1 87.12 90 GLY A C 1
ATOM 696 O O . GLY A 1 90 ? 9.25 -1.791 12.203 1 87.12 90 GLY A O 1
ATOM 697 N N . PHE A 1 91 ? 7.75 -3.455 12.453 1 82.94 91 PHE A N 1
ATOM 698 C CA . PHE A 1 91 ? 6.914 -2.678 13.359 1 82.94 91 PHE A CA 1
ATOM 699 C C . PHE A 1 91 ? 7.684 -2.314 14.625 1 82.94 91 PHE A C 1
ATOM 701 O O . PHE A 1 91 ? 7.633 -1.17 15.078 1 82.94 91 PHE A O 1
ATOM 708 N N . LEU A 1 92 ? 8.344 -3.234 15.086 1 83.38 92 LEU A N 1
ATOM 709 C CA . LEU A 1 92 ? 9.117 -3.006 16.312 1 83.38 92 LEU A CA 1
ATOM 710 C C . LEU A 1 92 ? 10.219 -1.975 16.062 1 83.38 92 LEU A C 1
ATOM 712 O O . LEU A 1 92 ? 10.492 -1.144 16.938 1 83.38 92 LEU A O 1
ATOM 716 N N . MET A 1 93 ? 10.797 -1.97 14.969 1 85.88 93 MET A N 1
ATOM 717 C CA . MET A 1 93 ? 11.844 -1.015 14.625 1 85.88 93 MET A CA 1
ATOM 718 C C . MET A 1 93 ? 11.266 0.387 14.453 1 85.88 93 MET A C 1
ATOM 720 O O . MET A 1 93 ? 11.875 1.369 14.883 1 85.88 93 MET A O 1
ATOM 724 N N . VAL A 1 94 ? 10.195 0.433 13.797 1 82.31 94 VAL A N 1
ATOM 725 C CA . VAL A 1 94 ? 9.531 1.72 13.609 1 82.31 94 VAL A CA 1
ATOM 726 C C . VAL A 1 94 ? 9.117 2.291 14.961 1 82.31 94 VAL A C 1
ATOM 728 O O . VAL A 1 94 ? 9.273 3.486 15.219 1 82.31 94 VAL A O 1
ATOM 731 N N . PHE A 1 95 ? 8.648 1.414 15.766 1 78.5 95 PHE A N 1
ATOM 732 C CA . PHE A 1 95 ? 8.211 1.814 17.094 1 78.5 95 PHE A CA 1
ATOM 733 C C . PHE A 1 95 ? 9.383 2.354 17.906 1 78.5 95 PHE A C 1
ATOM 735 O O . PHE A 1 95 ? 9.258 3.381 18.578 1 78.5 95 PHE A O 1
ATOM 742 N N . ASP A 1 96 ? 10.352 1.709 17.844 1 78.88 96 ASP A N 1
ATOM 743 C CA . ASP A 1 96 ? 11.539 2.146 18.578 1 78.88 96 ASP A CA 1
ATOM 744 C C . ASP A 1 96 ? 12.047 3.484 18.047 1 78.88 96 ASP A C 1
ATOM 746 O O . ASP A 1 96 ? 12.453 4.352 18.828 1 78.88 96 ASP A O 1
ATOM 750 N N . HIS A 1 97 ? 12.023 3.615 16.75 1 77.44 97 HIS A N 1
ATOM 751 C CA . HIS A 1 97 ? 12.469 4.855 16.125 1 77.44 97 HIS A CA 1
ATOM 752 C C . HIS A 1 97 ? 11.57 6.023 16.531 1 77.44 97 HIS A C 1
ATOM 754 O O . HIS A 1 97 ? 12.062 7.117 16.828 1 77.44 97 HIS A O 1
ATOM 760 N N . MET A 1 98 ? 10.367 5.746 16.516 1 72.56 98 MET A N 1
ATOM 761 C CA . MET A 1 98 ? 9.43 6.805 16.891 1 72.56 98 MET A CA 1
ATOM 762 C C . MET A 1 98 ? 9.57 7.172 18.359 1 72.56 98 MET A C 1
ATOM 764 O O . MET A 1 98 ? 9.445 8.344 18.719 1 72.56 98 MET A O 1
ATOM 768 N N . ARG A 1 99 ? 9.797 6.242 19.156 1 71.69 99 ARG A N 1
ATOM 769 C CA . ARG A 1 99 ? 10.008 6.488 20.578 1 71.69 99 ARG A CA 1
ATOM 770 C C . ARG A 1 99 ? 11.266 7.316 20.812 1 71.69 99 ARG A C 1
ATOM 772 O O . ARG A 1 99 ? 11.258 8.242 21.625 1 71.69 99 ARG A O 1
ATOM 779 N N . ARG A 1 100 ? 12.242 7 20.125 1 72.69 100 ARG A N 1
ATOM 780 C CA . ARG A 1 100 ? 13.5 7.723 20.266 1 72.69 100 ARG A CA 1
ATOM 781 C C . ARG A 1 100 ? 13.375 9.156 19.75 1 72.69 100 ARG A C 1
ATOM 783 O O . ARG A 1 100 ? 13.953 10.078 20.328 1 72.69 100 ARG A O 1
ATOM 790 N N . ARG A 1 101 ? 12.719 9.273 18.641 1 71.81 101 ARG A N 1
ATOM 791 C CA . ARG A 1 101 ? 12.477 10.594 18.078 1 71.81 101 ARG A CA 1
ATOM 792 C C . ARG A 1 101 ? 11.711 11.477 19.062 1 71.81 101 ARG A C 1
ATOM 794 O O . ARG A 1 101 ? 12.023 12.656 19.219 1 71.81 101 ARG A O 1
ATOM 801 N N . LYS A 1 102 ? 10.852 10.891 19.656 1 66.56 102 LYS A N 1
ATOM 802 C CA . LYS A 1 102 ? 10.062 11.625 20.641 1 66.56 102 LYS A CA 1
ATOM 803 C C . LYS A 1 102 ? 10.914 12.016 21.844 1 66.56 102 LYS A C 1
ATOM 805 O O . LYS A 1 102 ? 10.758 13.102 22.391 1 66.56 102 LYS A O 1
ATOM 810 N N . ALA A 1 103 ? 11.656 11.141 22.203 1 66.25 103 ALA A N 1
ATOM 811 C CA . ALA A 1 103 ? 12.547 11.422 23.312 1 66.25 103 ALA A CA 1
ATOM 812 C C . ALA A 1 103 ? 13.492 12.578 22.984 1 66.25 103 ALA A C 1
ATOM 814 O O . ALA A 1 103 ? 13.773 13.422 23.844 1 66.25 103 ALA A O 1
ATOM 815 N N . LYS A 1 104 ? 13.898 12.648 21.797 1 67.44 104 LYS A N 1
ATOM 816 C CA . LYS A 1 104 ? 14.789 13.719 21.359 1 67.44 104 LYS A CA 1
ATOM 817 C C . LYS A 1 104 ? 14.031 15.039 21.234 1 67.44 104 LYS A C 1
ATOM 819 O O . LYS A 1 104 ? 14.586 16.109 21.516 1 67.44 104 LYS A O 1
ATOM 824 N N . ALA A 1 105 ? 12.852 14.898 20.734 1 63.31 105 ALA A N 1
ATOM 825 C CA . ALA A 1 105 ? 12.023 16.094 20.625 1 63.31 105 ALA A CA 1
ATOM 826 C C . ALA A 1 105 ? 11.805 16.75 21.984 1 63.31 105 ALA A C 1
ATOM 828 O O . ALA A 1 105 ? 11.695 17.969 22.094 1 63.31 105 ALA A O 1
ATOM 829 N N . ASN A 1 106 ? 11.812 15.891 22.938 1 61.06 106 ASN A N 1
ATOM 830 C CA . ASN A 1 106 ? 11.664 16.406 24.297 1 61.06 106 ASN A CA 1
ATOM 831 C C . ASN A 1 106 ? 12.914 17.141 24.766 1 61.06 106 ASN A C 1
ATOM 833 O O . ASN A 1 106 ? 12.852 17.953 25.688 1 61.06 106 ASN A O 1
ATOM 837 N N . THR A 1 107 ? 13.93 16.859 24.094 1 59.09 107 THR A N 1
ATOM 838 C CA . THR A 1 107 ? 15.164 17.531 24.484 1 59.09 107 THR A CA 1
ATOM 839 C C . THR A 1 107 ? 15.359 18.812 23.656 1 59.09 107 THR A C 1
ATOM 841 O O . THR A 1 107 ? 16.375 19.5 23.797 1 59.09 107 THR A O 1
ATOM 844 N N . GLY A 1 108 ? 14.391 19.25 22.875 1 58.72 108 GLY A N 1
ATOM 845 C CA . GLY A 1 108 ? 14.406 20.531 22.188 1 58.72 108 GLY A CA 1
ATOM 846 C C . GLY A 1 108 ? 14.75 20.406 20.703 1 58.72 108 GLY A C 1
ATOM 847 O O . GLY A 1 108 ? 14.859 21.422 20.016 1 58.72 108 GLY A O 1
ATOM 848 N N . ARG A 1 109 ? 15.055 19.344 20.297 1 56.22 109 ARG A N 1
ATOM 849 C CA . ARG A 1 109 ? 15.461 19.25 18.906 1 56.22 109 ARG A CA 1
ATOM 850 C C . ARG A 1 109 ? 14.242 19.219 17.984 1 56.22 109 ARG A C 1
ATOM 852 O O . ARG A 1 109 ? 13.234 18.578 18.297 1 56.22 109 ARG A O 1
ATOM 859 N N . GLU A 1 110 ? 14.141 20.188 17.047 1 61.09 110 GLU A N 1
ATOM 860 C CA . GLU A 1 110 ? 13.062 20.312 16.078 1 61.09 110 GLU A CA 1
ATOM 861 C C . GLU A 1 110 ? 12.922 19.031 15.25 1 61.09 110 GLU A C 1
ATOM 863 O O . GLU A 1 110 ? 13.922 18.438 14.852 1 61.09 110 GLU A O 1
ATOM 868 N N . MET A 1 111 ? 11.836 18.438 15.367 1 64.25 111 MET A N 1
ATOM 869 C CA . MET A 1 111 ? 11.539 17.25 14.578 1 64.25 111 MET A CA 1
ATOM 870 C C . MET A 1 111 ? 11.453 17.594 13.094 1 64.25 111 MET A C 1
ATOM 872 O O . MET A 1 111 ? 10.609 18.391 12.688 1 64.25 111 MET A O 1
ATOM 876 N N . LEU A 1 112 ? 12.508 17.25 12.414 1 71.31 112 LEU A N 1
ATOM 877 C CA . LEU A 1 112 ? 12.547 17.469 10.977 1 71.31 112 LEU A CA 1
ATOM 878 C C . LEU A 1 112 ? 12.008 16.266 10.219 1 71.31 112 LEU A C 1
ATOM 880 O O . LEU A 1 112 ? 12.148 15.133 10.672 1 71.31 112 LEU A O 1
ATOM 884 N N . PRO A 1 113 ? 11.227 16.453 9.258 1 76.19 113 PRO A N 1
ATOM 885 C CA . PRO A 1 113 ? 10.734 15.367 8.422 1 76.19 113 PRO A CA 1
ATOM 886 C C . PRO A 1 113 ? 11.859 14.453 7.914 1 76.19 113 PRO A C 1
ATOM 888 O O . PRO A 1 113 ? 11.617 13.281 7.625 1 76.19 113 PRO A O 1
ATOM 891 N N . GLU A 1 114 ? 13.055 14.992 7.969 1 75.94 114 GLU A N 1
ATOM 892 C CA . GLU A 1 114 ? 14.188 14.234 7.449 1 75.94 114 GLU A CA 1
ATOM 893 C C . GLU A 1 114 ? 14.578 13.102 8.398 1 75.94 114 GLU A C 1
ATOM 895 O O . GLU A 1 114 ? 15.273 12.164 8 1 75.94 114 GLU A O 1
ATOM 900 N N . ASP A 1 115 ? 14.086 13.164 9.516 1 77.25 115 ASP A N 1
ATOM 901 C CA . ASP A 1 115 ? 14.398 12.125 10.492 1 77.25 115 ASP A CA 1
ATOM 902 C C . ASP A 1 115 ? 13.727 10.805 10.125 1 77.25 115 ASP A C 1
ATOM 904 O O . ASP A 1 115 ? 14.18 9.734 10.523 1 77.25 115 ASP A O 1
ATOM 908 N N . HIS A 1 116 ? 12.672 10.961 9.367 1 79.5 116 HIS A N 1
ATOM 909 C CA . HIS A 1 116 ? 11.977 9.75 8.945 1 79.5 116 HIS A CA 1
ATOM 910 C C . HIS A 1 116 ? 12.789 8.984 7.898 1 79.5 116 HIS A C 1
ATOM 912 O O . HIS A 1 116 ? 12.562 7.793 7.68 1 79.5 116 HIS A O 1
ATOM 918 N N . MET A 1 117 ? 13.703 9.609 7.359 1 82.56 117 MET A N 1
ATOM 919 C CA . MET A 1 117 ? 14.398 9.008 6.23 1 82.56 117 MET A CA 1
ATOM 920 C C . MET A 1 117 ? 15.5 8.07 6.711 1 82.56 117 MET A C 1
ATOM 922 O O . MET A 1 117 ? 16.031 7.27 5.934 1 82.56 117 MET A O 1
ATOM 926 N N . VAL A 1 118 ? 15.789 8.141 7.965 1 83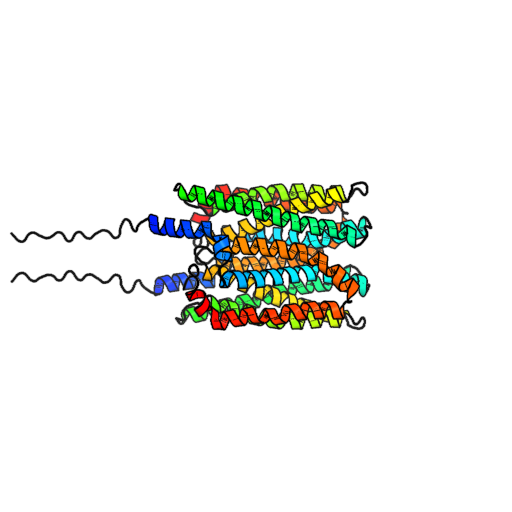.94 118 VAL A N 1
ATOM 927 C CA . VAL A 1 118 ? 16.797 7.234 8.508 1 83.94 118 VAL A CA 1
ATOM 928 C C . VAL A 1 118 ? 16.328 5.789 8.367 1 83.94 118 VAL A C 1
ATOM 930 O O . VAL A 1 118 ? 17.109 4.906 8.016 1 83.94 118 VAL A O 1
ATOM 933 N N . LEU A 1 119 ? 15.07 5.609 8.594 1 87.69 119 LEU A N 1
ATOM 934 C CA . LEU A 1 119 ? 14.5 4.273 8.43 1 87.69 119 LEU A CA 1
ATOM 935 C C . LEU A 1 119 ? 14.562 3.834 6.973 1 87.69 119 LEU A C 1
ATOM 937 O O . LEU A 1 119 ? 14.828 2.666 6.68 1 87.69 119 LEU A O 1
ATOM 941 N N . ALA A 1 120 ? 14.312 4.746 6.113 1 89.69 120 ALA A N 1
ATOM 942 C CA . ALA A 1 120 ? 14.367 4.438 4.688 1 89.69 120 ALA A CA 1
ATOM 943 C C . ALA A 1 120 ? 15.797 4.121 4.25 1 89.69 120 ALA A C 1
ATOM 945 O O . ALA A 1 120 ? 16 3.33 3.326 1 89.69 120 ALA A O 1
ATOM 946 N N . MET A 1 121 ? 16.797 4.723 4.938 1 91.06 121 MET A N 1
ATOM 947 C CA . MET A 1 121 ? 18.203 4.453 4.629 1 91.06 121 MET A CA 1
ATOM 948 C C . MET A 1 121 ? 18.578 3.021 5.004 1 91.06 121 MET A C 1
ATOM 950 O O . MET A 1 121 ? 19.25 2.33 4.234 1 91.06 121 MET A O 1
ATOM 954 N N . MET A 1 122 ? 18.094 2.664 6.102 1 89.75 122 MET A N 1
ATOM 955 C CA . MET A 1 122 ? 18.359 1.297 6.543 1 89.75 122 MET A CA 1
ATOM 956 C C . MET A 1 122 ? 17.656 0.287 5.641 1 89.75 122 MET A C 1
ATOM 958 O O . MET A 1 122 ? 18.25 -0.719 5.25 1 89.75 122 MET A O 1
ATOM 962 N N . GLY A 1 123 ? 16.438 0.555 5.328 1 90.94 123 GLY A N 1
ATOM 963 C CA . GLY A 1 123 ? 15.68 -0.336 4.453 1 90.94 123 GLY A CA 1
ATOM 964 C C . GLY A 1 123 ? 16.203 -0.354 3.031 1 90.94 123 GLY A C 1
ATOM 965 O O . GLY A 1 123 ? 16.188 -1.395 2.369 1 90.94 123 GLY A O 1
ATOM 966 N N . GLY A 1 124 ? 16.672 0.792 2.588 1 90.31 124 GLY A N 1
ATOM 967 C CA . GLY A 1 124 ? 17.172 0.887 1.228 1 90.31 124 GLY A CA 1
ATOM 968 C C . GLY A 1 124 ? 18.406 0.035 0.991 1 90.31 124 GLY A C 1
ATOM 969 O O . GLY A 1 124 ? 18.531 -0.611 -0.052 1 90.31 124 GLY A O 1
ATOM 970 N N . VAL A 1 125 ? 19.219 -0.01 1.937 1 90 125 VAL A N 1
ATOM 971 C CA . VAL A 1 125 ? 20.453 -0.787 1.809 1 90 125 VAL A CA 1
ATOM 972 C C . VAL A 1 125 ? 20.156 -2.264 2.061 1 90 125 VAL A C 1
ATOM 974 O O . VAL A 1 125 ? 20.75 -3.139 1.415 1 90 125 VAL A O 1
ATOM 977 N N . GLY A 1 126 ? 19.344 -2.533 2.889 1 92.25 126 GLY A N 1
ATOM 978 C CA . GLY A 1 126 ? 19.016 -3.906 3.242 1 92.25 126 GLY A CA 1
ATOM 979 C C . GLY A 1 126 ? 18.203 -4.625 2.18 1 92.25 126 GLY A C 1
ATOM 980 O O . GLY A 1 126 ? 18.297 -5.848 2.045 1 92.25 126 GLY A O 1
ATOM 981 N N . PHE A 1 127 ? 17.516 -3.9 1.38 1 92.19 127 PHE A N 1
ATO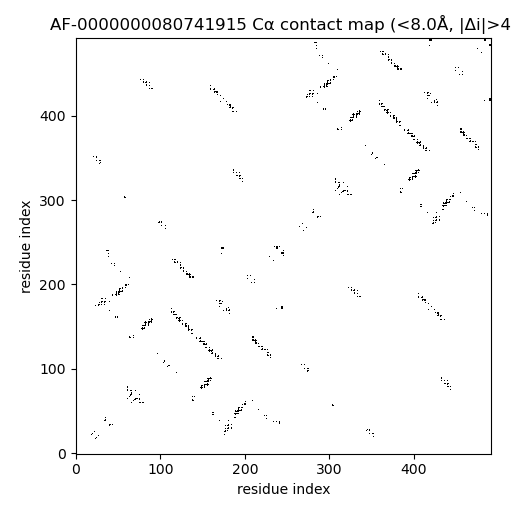M 982 C CA . PHE A 1 127 ? 16.609 -4.508 0.407 1 92.19 127 PHE A CA 1
ATOM 983 C C . PHE A 1 127 ? 17.406 -5.266 -0.657 1 92.19 127 PHE A C 1
ATOM 985 O O . PHE A 1 127 ? 17.156 -6.453 -0.888 1 92.19 127 PHE A O 1
ATOM 992 N N . PRO A 1 128 ? 18.391 -4.609 -1.312 1 91.19 128 PRO A N 1
ATOM 993 C CA . PRO A 1 128 ? 19.141 -5.336 -2.34 1 91.19 128 PRO A CA 1
ATOM 994 C C . PRO A 1 128 ? 19.922 -6.523 -1.774 1 91.19 128 PRO A C 1
ATOM 996 O O . PRO A 1 128 ? 20.016 -7.566 -2.43 1 91.19 128 PRO A O 1
ATOM 999 N N . ILE A 1 129 ? 20.391 -6.426 -0.618 1 91.38 129 ILE A N 1
ATOM 1000 C CA . ILE A 1 129 ? 21.156 -7.5 0.004 1 91.38 129 ILE A CA 1
ATOM 1001 C C . ILE A 1 129 ? 20.234 -8.688 0.289 1 91.38 129 ILE A C 1
ATOM 1003 O O . ILE A 1 129 ? 20.594 -9.836 0.015 1 91.38 129 ILE A O 1
ATOM 1007 N N . SER A 1 130 ? 19.125 -8.375 0.822 1 91.5 130 SER A N 1
ATOM 1008 C CA . SER A 1 130 ? 18.188 -9.438 1.151 1 91.5 130 SER A CA 1
ATOM 1009 C C . SER A 1 130 ? 17.641 -10.094 -0.108 1 91.5 130 SER A C 1
ATOM 1011 O O . SER A 1 130 ? 17.391 -11.305 -0.128 1 91.5 130 SER A O 1
ATOM 1013 N N . MET A 1 131 ? 17.438 -9.336 -1.145 1 90.06 131 MET A N 1
ATOM 1014 C CA . MET A 1 131 ? 16.938 -9.875 -2.404 1 90.06 131 MET A CA 1
ATOM 1015 C C . MET A 1 131 ? 17.938 -10.852 -3.014 1 90.06 131 MET A C 1
ATOM 1017 O O . MET A 1 131 ? 17.562 -11.914 -3.506 1 90.06 131 MET A O 1
ATOM 1021 N N . LEU A 1 132 ? 19.172 -10.484 -2.969 1 89.56 132 LEU A N 1
ATOM 1022 C CA . LEU A 1 132 ? 20.203 -11.375 -3.469 1 89.56 132 LEU A CA 1
ATOM 1023 C C . LEU A 1 132 ? 20.281 -12.641 -2.625 1 89.56 132 LEU A C 1
ATOM 1025 O O . LEU A 1 132 ? 20.438 -13.742 -3.162 1 89.56 132 LEU A O 1
ATOM 1029 N N . TRP A 1 133 ? 20.156 -12.383 -1.366 1 88.5 133 TRP A N 1
ATOM 1030 C CA . TRP A 1 133 ? 20.172 -13.523 -0.448 1 88.5 133 TRP A CA 1
ATOM 1031 C C . TRP A 1 133 ? 19.031 -14.484 -0.742 1 88.5 133 TRP A C 1
ATOM 1033 O O . TRP A 1 133 ? 19.234 -15.703 -0.811 1 88.5 133 TRP A O 1
ATOM 1043 N N . LEU A 1 134 ? 17.906 -14.062 -0.983 1 85.25 134 LEU A N 1
ATOM 1044 C CA . LEU A 1 134 ? 16.734 -14.883 -1.233 1 85.25 134 LEU A CA 1
ATOM 1045 C C . LEU A 1 134 ? 16.859 -15.617 -2.564 1 85.25 134 LEU A C 1
ATOM 1047 O O . LEU A 1 134 ? 16.672 -16.844 -2.623 1 85.25 134 LEU A O 1
ATOM 1051 N N . CYS A 1 135 ? 17.188 -14.953 -3.631 1 84.56 135 CYS A N 1
ATOM 1052 C CA . CYS A 1 135 ? 17.172 -15.547 -4.961 1 84.56 135 CYS A CA 1
ATOM 1053 C C . CYS A 1 135 ? 18.344 -16.5 -5.152 1 84.56 135 CYS A C 1
ATOM 1055 O O . CYS A 1 135 ? 18.188 -17.547 -5.777 1 84.56 135 CYS A O 1
ATOM 1057 N N . TRP A 1 136 ? 19.453 -16.172 -4.578 1 85.44 136 TRP A N 1
ATOM 1058 C CA . TRP A 1 136 ? 20.594 -17.047 -4.754 1 85.44 136 TRP A CA 1
ATOM 1059 C C . TRP A 1 136 ? 20.5 -18.266 -3.842 1 85.44 136 TRP A C 1
ATOM 1061 O O . TRP A 1 136 ? 21.016 -19.344 -4.172 1 85.44 136 TRP A O 1
ATOM 1071 N N . SER A 1 137 ? 19.844 -18.094 -2.824 1 83.31 137 SER A N 1
ATOM 1072 C CA . SER A 1 137 ? 19.609 -19.25 -1.964 1 83.31 137 SER A CA 1
ATOM 1073 C C . SER A 1 137 ? 18.516 -20.141 -2.527 1 83.31 137 SER A C 1
ATOM 1075 O O . SER A 1 137 ? 18.516 -21.359 -2.314 1 83.31 137 SER A O 1
ATOM 1077 N N . ALA A 1 138 ? 17.641 -19.562 -3.199 1 79.75 138 ALA A N 1
ATOM 1078 C CA . ALA A 1 138 ? 16.531 -20.312 -3.77 1 79.75 138 ALA A CA 1
ATOM 1079 C C . ALA A 1 138 ? 16.953 -21.047 -5.039 1 79.75 138 ALA A C 1
ATOM 1081 O O . ALA A 1 138 ? 16.297 -22.016 -5.457 1 79.75 138 ALA A O 1
ATOM 1082 N N . LYS A 1 139 ? 17.984 -20.547 -5.641 1 78.38 139 LYS A N 1
ATOM 1083 C CA . LYS A 1 139 ? 18.469 -21.172 -6.867 1 78.38 139 LYS A CA 1
ATOM 1084 C C . LYS A 1 139 ? 19.031 -22.562 -6.598 1 78.38 139 LYS A C 1
ATOM 1086 O O . LYS A 1 139 ? 18.828 -23.484 -7.395 1 78.38 139 LYS A O 1
ATOM 1091 N N . TYR A 1 140 ? 19.641 -22.562 -5.426 1 74.44 140 TYR A N 1
ATOM 1092 C CA . TYR A 1 140 ? 20.297 -23.844 -5.152 1 74.44 140 TYR A CA 1
ATOM 1093 C C . TYR A 1 140 ? 19.375 -24.781 -4.379 1 74.44 140 TYR A C 1
ATOM 1095 O O . TYR A 1 140 ? 18.875 -24.422 -3.307 1 74.44 140 TYR A O 1
ATOM 1103 N N . ASN A 1 141 ? 18.938 -25.75 -4.988 1 67.12 141 ASN A N 1
ATOM 1104 C CA . ASN A 1 141 ? 18.016 -26.75 -4.445 1 67.12 141 ASN A CA 1
ATOM 1105 C C . ASN A 1 141 ? 18.547 -27.375 -3.164 1 67.12 141 ASN A C 1
ATOM 1107 O O . ASN A 1 141 ? 17.797 -27.891 -2.352 1 67.12 141 ASN A O 1
ATOM 1111 N N . SER A 1 142 ? 19.734 -27.141 -2.984 1 69.81 142 SER A N 1
ATOM 1112 C CA . SER A 1 142 ? 20.297 -27.812 -1.816 1 69.81 142 SER A CA 1
ATOM 1113 C C . SER A 1 142 ? 20.062 -27 -0.548 1 69.81 142 SER A C 1
ATOM 1115 O O . SER A 1 142 ? 20.266 -27.5 0.562 1 69.81 142 SER A O 1
ATOM 1117 N N . VAL A 1 143 ? 19.625 -25.906 -0.754 1 71.44 143 VAL A N 1
ATOM 1118 C CA . VAL A 1 143 ? 19.5 -25.031 0.407 1 71.44 143 VAL A CA 1
ATOM 1119 C C . VAL A 1 143 ? 18.141 -25.234 1.072 1 71.44 143 VAL A C 1
ATOM 1121 O O . VAL A 1 143 ? 17.125 -25.328 0.39 1 71.44 143 VAL A O 1
ATOM 1124 N N . HIS A 1 144 ? 18.328 -25.5 2.367 1 77.06 144 HIS A N 1
ATOM 1125 C CA . HIS A 1 144 ? 17.141 -25.703 3.182 1 77.06 144 HIS A CA 1
ATOM 1126 C C . HIS A 1 144 ? 16.172 -24.547 3.059 1 77.06 144 HIS A C 1
ATOM 1128 O O . HIS A 1 144 ? 16.578 -23.406 2.818 1 77.06 144 HIS A O 1
ATOM 1134 N N . TRP A 1 145 ? 14.914 -24.781 3.109 1 76.25 145 TRP A N 1
ATOM 1135 C CA . TRP A 1 145 ? 13.812 -23.828 2.951 1 76.25 145 TRP A CA 1
ATOM 1136 C C . TRP A 1 145 ? 13.953 -22.672 3.93 1 76.25 145 TRP A C 1
ATOM 1138 O O . TRP A 1 145 ? 13.453 -21.562 3.67 1 76.25 145 TRP A O 1
ATOM 1148 N N . ILE A 1 146 ? 14.719 -22.844 4.953 1 81 146 ILE 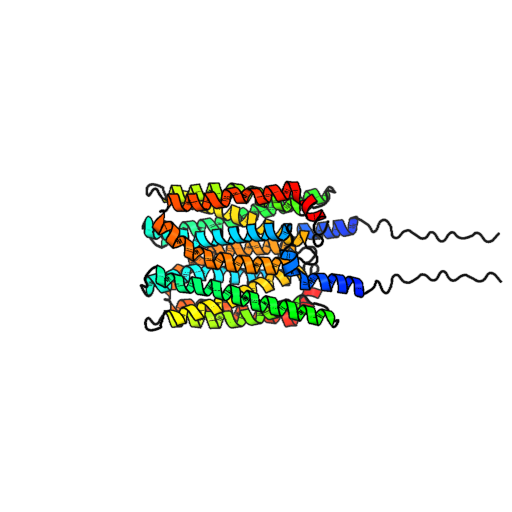A N 1
ATOM 1149 C CA . ILE A 1 146 ? 14.805 -21.844 6.012 1 81 146 ILE A CA 1
ATOM 1150 C C . ILE A 1 146 ? 15.625 -20.656 5.527 1 81 146 ILE A C 1
ATOM 1152 O O . ILE A 1 146 ? 15.398 -19.516 5.953 1 81 146 ILE A O 1
ATOM 1156 N N . VAL A 1 147 ? 16.531 -20.938 4.664 1 83 147 VAL A N 1
ATOM 1157 C CA . VAL A 1 147 ? 17.453 -19.875 4.234 1 83 147 VAL A CA 1
ATOM 1158 C C . VAL A 1 147 ? 16.703 -18.875 3.363 1 83 147 VAL A C 1
ATOM 1160 O O . VAL A 1 147 ? 16.766 -17.672 3.617 1 83 147 VAL A O 1
ATOM 1163 N N . PRO A 1 148 ? 15.93 -19.359 2.389 1 81.81 148 PRO A N 1
ATOM 1164 C CA . PRO A 1 148 ? 15.148 -18.391 1.621 1 81.81 148 PRO A CA 1
ATOM 1165 C C . PRO A 1 148 ? 14.062 -17.703 2.457 1 81.81 148 PRO A C 1
ATOM 1167 O O . PRO A 1 148 ? 13.711 -16.547 2.207 1 81.81 148 PRO A O 1
ATOM 1170 N N . THR A 1 149 ? 13.617 -18.359 3.467 1 84.56 149 THR A N 1
ATOM 1171 C CA . THR A 1 149 ? 12.617 -17.781 4.348 1 84.56 149 THR A CA 1
ATOM 1172 C C . THR A 1 149 ? 13.219 -16.656 5.188 1 84.56 149 THR A C 1
ATOM 1174 O O . THR A 1 149 ? 12.578 -15.625 5.406 1 84.56 149 THR A O 1
ATOM 1177 N N . ALA A 1 150 ? 14.391 -16.875 5.562 1 87.56 150 ALA A N 1
ATOM 1178 C CA . ALA A 1 150 ? 15.086 -15.836 6.316 1 87.56 150 ALA A CA 1
ATOM 1179 C C . ALA A 1 150 ? 15.336 -14.602 5.453 1 87.56 150 ALA A C 1
ATOM 1181 O O . ALA A 1 150 ? 15.18 -13.477 5.918 1 87.56 150 ALA A O 1
ATOM 1182 N N . GLY A 1 151 ? 15.734 -14.875 4.266 1 86.62 151 GLY A N 1
ATOM 1183 C CA . GLY A 1 151 ? 15.914 -13.773 3.338 1 86.62 151 GLY A CA 1
ATOM 1184 C C . GLY A 1 151 ? 14.633 -12.992 3.084 1 86.62 151 GLY A C 1
ATOM 1185 O O . GLY A 1 151 ? 14.656 -11.758 3.008 1 86.62 151 GLY A O 1
ATOM 1186 N N . GLY A 1 152 ? 13.586 -13.719 3.035 1 86.19 152 GLY A N 1
ATOM 1187 C CA . GLY A 1 152 ? 12.289 -13.078 2.836 1 86.19 152 GLY A CA 1
ATOM 1188 C C . GLY A 1 152 ? 11.844 -12.258 4.027 1 86.19 152 GLY A C 1
ATOM 1189 O O . GLY A 1 152 ? 11.219 -11.211 3.865 1 86.19 152 GLY A O 1
ATOM 1190 N N . THR A 1 153 ? 12.172 -12.727 5.16 1 89.44 153 THR A N 1
ATOM 1191 C CA . THR A 1 153 ? 11.812 -12.008 6.379 1 89.44 153 THR A CA 1
ATOM 1192 C C . THR A 1 153 ? 12.523 -10.664 6.445 1 89.44 153 THR A C 1
ATOM 1194 O O . THR A 1 153 ? 11.898 -9.641 6.738 1 89.44 153 THR A O 1
ATOM 1197 N N . VAL A 1 154 ? 13.742 -10.688 6.164 1 91.19 154 VAL A N 1
ATOM 1198 C CA . VAL A 1 154 ? 14.531 -9.453 6.191 1 91.19 154 VAL A CA 1
ATOM 1199 C C . VAL A 1 154 ? 14.039 -8.508 5.094 1 91.19 154 VAL A C 1
ATOM 1201 O O . VAL A 1 154 ? 13.953 -7.297 5.309 1 91.19 154 VAL A O 1
ATOM 1204 N N . LEU A 1 155 ? 13.719 -9.062 4.027 1 90.69 155 LEU A N 1
ATOM 1205 C CA . LEU A 1 155 ? 13.219 -8.281 2.9 1 90.69 155 LEU A CA 1
ATOM 1206 C C . LEU A 1 155 ? 11.922 -7.562 3.27 1 90.69 155 LEU A C 1
ATOM 1208 O O . LEU A 1 155 ? 11.766 -6.371 2.98 1 90.69 155 LEU A O 1
ATOM 1212 N N . ALA A 1 156 ? 11.086 -8.266 3.898 1 88.44 156 ALA A N 1
ATOM 1213 C CA . ALA A 1 156 ? 9.812 -7.68 4.309 1 88.44 156 ALA A CA 1
ATOM 1214 C C . ALA A 1 156 ? 10.016 -6.562 5.32 1 88.44 156 ALA A C 1
ATOM 1216 O O . ALA A 1 156 ? 9.312 -5.551 5.293 1 88.44 156 ALA A O 1
ATOM 1217 N N . THR A 1 157 ? 10.898 -6.801 6.156 1 91 157 THR A N 1
ATOM 1218 C CA . THR A 1 157 ? 11.219 -5.777 7.145 1 91 157 THR A CA 1
ATOM 1219 C C . THR A 1 157 ? 11.711 -4.504 6.469 1 91 157 THR A C 1
ATOM 1221 O O . THR A 1 157 ? 11.273 -3.402 6.809 1 91 157 THR A O 1
ATOM 1224 N N . CYS A 1 158 ? 12.539 -4.668 5.543 1 91.56 158 CYS A N 1
ATOM 1225 C CA . CYS A 1 158 ? 13.102 -3.527 4.832 1 91.56 158 CYS A CA 1
ATOM 1226 C C . CYS A 1 158 ? 12.023 -2.779 4.059 1 91.56 158 CYS A C 1
ATOM 1228 O O . CYS A 1 158 ? 11.992 -1.548 4.062 1 91.56 158 CYS A O 1
ATOM 1230 N N . LEU A 1 159 ? 11.164 -3.467 3.496 1 89.44 159 LEU A N 1
ATOM 1231 C CA . LEU A 1 159 ? 10.086 -2.857 2.725 1 89.44 159 LEU A CA 1
ATOM 1232 C C . LEU A 1 159 ? 9.164 -2.043 3.629 1 89.44 159 LEU A C 1
ATOM 1234 O O . LEU A 1 159 ? 8.758 -0.935 3.27 1 89.44 159 LEU A O 1
ATOM 1238 N N . MET A 1 160 ? 8.898 -2.57 4.695 1 89.62 160 MET A N 1
ATOM 1239 C CA . MET A 1 160 ? 8.031 -1.888 5.648 1 89.62 160 MET A CA 1
ATOM 1240 C C . MET A 1 160 ? 8.664 -0.578 6.113 1 89.62 160 MET A C 1
ATOM 1242 O O . MET A 1 160 ? 7.98 0.444 6.207 1 89.62 160 MET A O 1
ATOM 1246 N N . LEU A 1 161 ? 9.875 -0.667 6.371 1 90.31 161 LEU A N 1
ATOM 1247 C CA . LEU A 1 161 ? 10.586 0.523 6.836 1 90.31 161 LEU A CA 1
ATOM 1248 C C . LEU A 1 161 ? 10.555 1.619 5.777 1 90.31 161 LEU A C 1
ATOM 1250 O O . LEU A 1 161 ? 10.336 2.791 6.094 1 90.31 161 LEU A O 1
ATOM 1254 N N . ILE A 1 162 ? 10.719 1.208 4.629 1 90.56 162 ILE A N 1
ATOM 1255 C CA . ILE A 1 162 ? 10.75 2.174 3.537 1 90.56 162 ILE A CA 1
ATOM 1256 C C . ILE A 1 162 ? 9.359 2.779 3.346 1 90.56 162 ILE A C 1
ATOM 1258 O O . ILE A 1 162 ? 9.227 3.994 3.184 1 90.56 162 ILE A O 1
ATOM 1262 N N . HIS A 1 163 ? 8.391 1.941 3.4 1 89.81 163 HIS A N 1
ATOM 1263 C CA . HIS A 1 163 ? 7.023 2.398 3.213 1 89.81 163 HIS A CA 1
ATOM 1264 C C . HIS A 1 163 ? 6.633 3.42 4.277 1 89.81 163 HIS A C 1
ATOM 1266 O O . HIS A 1 163 ? 6.141 4.504 3.953 1 89.81 163 HIS A O 1
ATOM 1272 N N . VAL A 1 164 ? 6.93 3.09 5.434 1 87.75 164 VAL A N 1
ATOM 1273 C CA . VAL A 1 164 ? 6.551 3.957 6.543 1 87.75 164 VAL A CA 1
ATOM 1274 C C . VAL A 1 164 ? 7.289 5.289 6.434 1 87.75 164 VAL A C 1
ATOM 1276 O O . VAL A 1 164 ? 6.691 6.355 6.602 1 87.75 164 VAL A O 1
ATOM 1279 N N . SER A 1 165 ? 8.484 5.184 6.125 1 88.75 165 SER A N 1
ATOM 1280 C CA . SER A 1 165 ? 9.312 6.379 6.047 1 88.75 165 SER A CA 1
ATOM 1281 C C . SER A 1 165 ? 8.836 7.309 4.934 1 88.75 165 SER A C 1
ATOM 1283 O O . SER A 1 165 ? 8.766 8.523 5.129 1 88.75 165 SER A O 1
ATOM 1285 N N . CYS A 1 166 ? 8.492 6.785 3.828 1 87.81 166 CYS A N 1
ATOM 1286 C CA . CYS A 1 166 ? 8.07 7.59 2.688 1 87.81 166 CYS A CA 1
ATOM 1287 C C . CYS A 1 166 ? 6.746 8.289 2.979 1 87.81 166 CYS A C 1
ATOM 1289 O O . CYS A 1 166 ? 6.605 9.492 2.734 1 87.81 166 CYS A O 1
ATOM 1291 N N . PHE A 1 167 ? 5.883 7.625 3.584 1 87.12 167 PHE A N 1
ATOM 1292 C CA . PHE A 1 167 ? 4.574 8.203 3.855 1 87.12 167 PHE A CA 1
ATOM 1293 C C . PHE A 1 167 ? 4.652 9.227 4.98 1 87.12 167 PHE A C 1
ATOM 1295 O O . PHE A 1 167 ? 3.99 10.266 4.93 1 87.12 167 PHE A O 1
ATOM 1302 N N . SER A 1 168 ? 5.434 8.875 5.91 1 84.31 168 SER A N 1
ATOM 1303 C CA . SER A 1 168 ? 5.609 9.828 7.004 1 84.31 168 SER A CA 1
ATOM 1304 C C . SER A 1 168 ? 6.293 11.102 6.523 1 84.31 168 SER A C 1
ATOM 1306 O O . SER A 1 168 ? 5.938 12.203 6.953 1 84.31 168 SER A O 1
ATOM 1308 N N . TYR A 1 169 ? 7.203 10.922 5.684 1 85.38 169 TYR A N 1
ATOM 1309 C CA . TYR A 1 169 ? 7.906 12.07 5.125 1 85.38 169 TYR A CA 1
ATOM 1310 C C . TYR A 1 169 ? 6.953 12.969 4.34 1 85.38 169 TYR A C 1
ATOM 1312 O O . TYR A 1 169 ? 6.984 14.188 4.484 1 85.38 169 TYR A O 1
ATOM 1320 N N . ILE A 1 170 ? 6.148 12.391 3.533 1 83.75 170 ILE A N 1
ATOM 1321 C CA . ILE A 1 170 ? 5.207 13.148 2.715 1 83.75 170 ILE A CA 1
ATOM 1322 C C . ILE A 1 170 ? 4.215 13.883 3.613 1 83.75 170 ILE A C 1
ATOM 1324 O O . ILE A 1 170 ? 3.904 15.055 3.375 1 83.75 170 ILE A O 1
ATOM 1328 N N . THR A 1 171 ? 3.807 13.227 4.617 1 83 171 THR A N 1
ATOM 1329 C CA . THR A 1 171 ? 2.807 13.797 5.508 1 83 171 THR A CA 1
ATOM 1330 C C . THR A 1 171 ? 3.385 14.992 6.27 1 83 171 THR A C 1
ATOM 1332 O O . THR A 1 171 ? 2.717 16.016 6.43 1 83 171 THR A O 1
ATOM 1335 N N . ASP A 1 172 ? 4.598 14.859 6.691 1 77.44 172 ASP A N 1
ATOM 1336 C CA . ASP A 1 172 ? 5.219 15.914 7.484 1 77.44 172 ASP A CA 1
ATOM 1337 C C . ASP A 1 172 ? 5.691 17.062 6.594 1 77.44 172 ASP A C 1
ATOM 1339 O O . ASP A 1 172 ? 5.711 18.219 7.023 1 77.44 172 ASP A O 1
ATOM 1343 N N . SER A 1 173 ? 6.066 16.75 5.453 1 78.38 173 SER A N 1
ATOM 1344 C CA . SER A 1 173 ? 6.648 17.766 4.578 1 78.38 173 SER A CA 1
ATOM 1345 C C . SER A 1 173 ? 5.562 18.594 3.898 1 78.38 173 SER A C 1
ATOM 1347 O O . SER A 1 173 ? 5.77 19.781 3.6 1 78.38 173 SER A O 1
ATOM 1349 N N . TYR A 1 174 ? 4.422 17.953 3.646 1 75.81 174 TYR A N 1
ATOM 1350 C CA . TYR A 1 174 ? 3.395 18.672 2.898 1 75.81 174 TYR A CA 1
ATOM 1351 C C . TYR A 1 174 ? 2.16 18.922 3.76 1 75.81 174 TYR A C 1
ATOM 1353 O O . TYR A 1 174 ? 1.094 19.266 3.244 1 75.81 174 TYR A O 1
ATOM 1361 N N . ALA A 1 175 ? 2.242 19 4.922 1 68.81 175 ALA A N 1
ATOM 1362 C CA . ALA A 1 175 ? 1.205 19.125 5.945 1 68.81 175 ALA A CA 1
ATOM 1363 C C . ALA A 1 175 ? -0.122 19.562 5.328 1 68.81 175 ALA A C 1
ATOM 1365 O O . ALA A 1 175 ? -1.063 18.766 5.246 1 68.81 175 ALA A O 1
ATOM 1366 N N . ASP A 1 176 ? -0.208 20.75 4.637 1 63.72 176 ASP A N 1
ATOM 1367 C CA . ASP A 1 176 ? -1.466 21.281 4.117 1 63.72 176 ASP A CA 1
ATOM 1368 C C . ASP A 1 176 ? -1.897 20.531 2.855 1 63.72 176 ASP A C 1
ATOM 1370 O O . ASP A 1 176 ? -3.094 20.406 2.588 1 63.72 176 ASP A O 1
ATOM 1374 N N . TYR A 1 177 ? -0.937 20.016 2.24 1 73.12 177 TYR A N 1
ATOM 1375 C CA . TYR A 1 177 ? -1.234 19.328 0.986 1 73.12 177 TYR A CA 1
ATOM 1376 C C . TYR A 1 177 ? -0.887 17.844 1.075 1 73.12 177 TYR A C 1
ATOM 1378 O O . TYR A 1 177 ? -0.709 17.188 0.052 1 73.12 177 TYR A O 1
ATOM 1386 N N . ALA A 1 178 ? -0.867 17.438 2.283 1 77.69 178 ALA A N 1
ATOM 1387 C CA . ALA A 1 178 ? -0.419 16.078 2.494 1 77.69 178 ALA A CA 1
ATOM 1388 C C . ALA A 1 178 ? -1.415 15.07 1.907 1 77.69 178 ALA A C 1
ATOM 1390 O O . ALA A 1 178 ? -1.019 14.078 1.297 1 77.69 178 ALA A O 1
ATOM 1391 N N . ALA A 1 179 ? -2.699 15.461 1.978 1 76.31 179 ALA A N 1
ATOM 1392 C CA . ALA A 1 179 ? -3.721 14.523 1.519 1 76.31 179 ALA A CA 1
ATOM 1393 C C . ALA A 1 179 ? -3.66 14.344 0.004 1 76.31 179 ALA A C 1
ATOM 1395 O O . ALA A 1 179 ? -3.779 13.227 -0.5 1 76.31 179 ALA A O 1
ATOM 1396 N N . SER A 1 180 ? -3.385 15.359 -0.677 1 76.81 180 SER A N 1
ATOM 1397 C CA . SER A 1 180 ? -3.326 15.305 -2.135 1 76.81 180 SER A CA 1
ATOM 1398 C C . SER A 1 180 ? -2.074 14.578 -2.611 1 76.81 180 SER A C 1
ATOM 1400 O O . SER A 1 180 ? -2.135 13.773 -3.545 1 76.81 180 SER A O 1
ATOM 1402 N N . VAL A 1 181 ? -1.01 14.898 -1.96 1 82.25 181 VAL A N 1
ATOM 1403 C CA . VAL A 1 181 ? 0.245 14.266 -2.348 1 82.25 181 VAL A CA 1
ATOM 1404 C C . VAL A 1 181 ? 0.186 12.773 -2.037 1 82.25 181 VAL A C 1
ATOM 1406 O O . VAL A 1 181 ? 0.656 11.945 -2.824 1 82.25 181 VAL A O 1
ATOM 1409 N N . ILE A 1 182 ? -0.429 12.43 -0.964 1 83.81 182 ILE A N 1
ATOM 1410 C CA . ILE A 1 182 ? -0.564 11.023 -0.586 1 83.81 182 ILE A CA 1
ATOM 1411 C C . ILE A 1 182 ? -1.489 10.312 -1.57 1 83.81 182 ILE A C 1
ATOM 1413 O O . ILE A 1 182 ? -1.215 9.18 -1.981 1 83.81 182 ILE A O 1
ATOM 1417 N N . ALA A 1 183 ? -2.521 11.031 -1.891 1 81.38 183 ALA A N 1
ATOM 1418 C CA . ALA A 1 183 ? -3.438 10.453 -2.869 1 81.38 183 ALA A CA 1
ATOM 1419 C C . ALA A 1 183 ? -2.721 10.164 -4.184 1 81.38 183 ALA A C 1
ATOM 1421 O O . ALA A 1 183 ? -2.873 9.078 -4.758 1 81.38 183 ALA A O 1
ATOM 1422 N N . ALA A 1 184 ? -2.016 11.078 -4.598 1 82.12 184 ALA A N 1
ATOM 1423 C CA . ALA A 1 184 ? -1.269 10.906 -5.84 1 82.12 184 ALA A CA 1
ATOM 1424 C C . ALA A 1 184 ? -0.246 9.781 -5.715 1 82.12 184 ALA A C 1
ATOM 1426 O O . ALA A 1 184 ? -0.042 9.008 -6.656 1 82.12 184 ALA A O 1
ATOM 1427 N N . ASN A 1 185 ? 0.342 9.719 -4.621 1 86.38 185 ASN A N 1
ATOM 1428 C CA . ASN A 1 185 ? 1.321 8.664 -4.371 1 86.38 185 ASN A CA 1
ATOM 1429 C C . ASN A 1 185 ? 0.676 7.281 -4.391 1 86.38 185 ASN A C 1
ATOM 1431 O O . ASN A 1 185 ? 1.237 6.34 -4.949 1 86.38 185 ASN A O 1
ATOM 1435 N N . ILE A 1 186 ? -0.45 7.207 -3.832 1 85 186 ILE A N 1
ATOM 1436 C CA . ILE A 1 186 ? -1.14 5.922 -3.762 1 85 186 ILE A CA 1
ATOM 1437 C C . ILE A 1 186 ? -1.553 5.48 -5.164 1 85 186 ILE A C 1
ATOM 1439 O O . ILE A 1 186 ? -1.41 4.309 -5.516 1 85 186 ILE A O 1
ATOM 1443 N N . VAL A 1 187 ? -2.012 6.406 -5.902 1 83.31 187 VAL A N 1
ATOM 1444 C CA . VAL A 1 187 ? -2.414 6.098 -7.27 1 83.31 187 VAL A CA 1
ATOM 1445 C C . VAL A 1 187 ? -1.209 5.598 -8.062 1 83.31 187 VAL A C 1
ATOM 1447 O O . VAL A 1 187 ? -1.29 4.582 -8.758 1 83.31 187 VAL A O 1
ATOM 1450 N N . ALA A 1 188 ? -0.198 6.273 -7.926 1 84.38 188 ALA A N 1
ATOM 1451 C CA . ALA A 1 188 ? 1.019 5.895 -8.641 1 84.38 188 ALA A CA 1
ATOM 1452 C C . ALA A 1 188 ? 1.517 4.523 -8.188 1 84.38 188 ALA A C 1
ATOM 1454 O O . ALA A 1 188 ? 1.946 3.713 -9.016 1 84.38 188 ALA A O 1
ATOM 1455 N N . ARG A 1 189 ? 1.433 4.305 -6.984 1 85.75 189 ARG A N 1
ATOM 1456 C CA . ARG A 1 189 ? 1.868 3.029 -6.426 1 85.75 189 ARG A CA 1
ATOM 1457 C C . ARG A 1 189 ? 0.995 1.884 -6.926 1 85.75 189 ARG A C 1
ATOM 1459 O O . ARG A 1 189 ? 1.495 0.796 -7.219 1 85.75 189 ARG A O 1
ATOM 1466 N N . CYS A 1 190 ? -0.24 2.152 -7.02 1 82.19 190 CYS A N 1
ATOM 1467 C CA . CYS A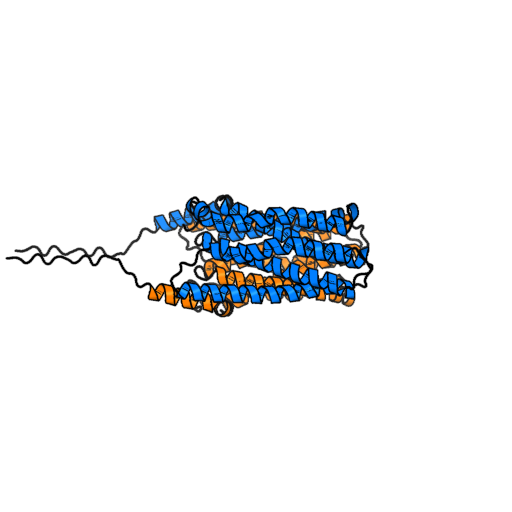 1 190 ? -1.159 1.116 -7.477 1 82.19 190 CYS A CA 1
ATOM 1468 C C . CYS A 1 190 ? -0.907 0.771 -8.938 1 82.19 190 CYS A C 1
ATOM 1470 O O . CYS A 1 190 ? -0.906 -0.404 -9.312 1 82.19 190 CYS A O 1
ATOM 1472 N N . ILE A 1 191 ? -0.69 1.771 -9.68 1 81 191 ILE A N 1
ATOM 1473 C CA . ILE A 1 191 ? -0.44 1.552 -11.094 1 81 191 ILE A CA 1
ATOM 1474 C C . ILE A 1 191 ? 0.869 0.787 -11.281 1 81 191 ILE A C 1
ATOM 1476 O O . ILE A 1 191 ? 0.938 -0.161 -12.062 1 81 191 ILE A O 1
ATOM 1480 N N . SER A 1 192 ? 1.855 1.204 -10.602 1 84.75 192 SER A N 1
ATOM 1481 C CA . SER A 1 192 ? 3.15 0.537 -10.703 1 84.75 192 SER A CA 1
ATOM 1482 C C . SER A 1 192 ? 3.072 -0.897 -10.188 1 84.75 192 SER A C 1
ATOM 1484 O O . SER A 1 192 ? 3.699 -1.798 -10.75 1 84.75 192 SER A O 1
ATOM 1486 N N . SER A 1 193 ? 2.332 -1.089 -9.109 1 81.19 193 SER A N 1
ATOM 1487 C CA . SER A 1 193 ? 2.207 -2.418 -8.516 1 81.19 193 SER A CA 1
ATOM 1488 C C . SER A 1 193 ? 1.433 -3.359 -9.438 1 81.19 193 SER A C 1
ATOM 1490 O O . SER A 1 193 ? 1.742 -4.551 -9.516 1 81.19 193 SER A O 1
ATOM 1492 N N . ALA A 1 194 ? 0.45 -2.854 -10.094 1 76.5 194 ALA A N 1
ATOM 1493 C CA . ALA A 1 194 ? -0.357 -3.664 -11 1 76.5 194 ALA A CA 1
ATOM 1494 C C . ALA A 1 194 ? 0.467 -4.133 -12.195 1 76.5 194 ALA A C 1
ATOM 1496 O O . ALA A 1 194 ? 0.231 -5.219 -12.734 1 76.5 194 ALA A O 1
ATOM 1497 N N . GLY A 1 195 ? 1.398 -3.385 -12.672 1 76.88 195 GLY A N 1
ATOM 1498 C CA . GLY A 1 195 ? 2.199 -3.721 -13.836 1 76.88 195 GLY A CA 1
ATOM 1499 C C . GLY A 1 195 ? 3.391 -4.602 -13.508 1 76.88 195 GLY A C 1
ATOM 1500 O O . GLY A 1 195 ? 3.961 -5.238 -14.398 1 76.88 195 GLY A O 1
ATOM 1501 N N . ALA A 1 196 ? 3.666 -4.781 -12.266 1 78.5 196 ALA A N 1
ATOM 1502 C CA . ALA A 1 196 ? 4.918 -5.426 -11.867 1 78.5 196 ALA A CA 1
ATOM 1503 C C . ALA A 1 196 ? 4.859 -6.93 -12.117 1 78.5 196 ALA A C 1
ATOM 1505 O O . ALA A 1 196 ? 5.785 -7.504 -12.703 1 78.5 196 ALA A O 1
ATOM 1506 N N . PRO A 1 197 ? 3.742 -7.582 -11.805 1 72.12 197 PRO A N 1
ATOM 1507 C CA . PRO A 1 197 ? 3.715 -9.031 -12 1 72.12 197 PRO A CA 1
ATOM 1508 C C . PRO A 1 197 ? 3.746 -9.43 -13.477 1 72.12 197 PRO A C 1
ATOM 1510 O O . PRO A 1 197 ? 4.113 -10.562 -13.805 1 72.12 197 PRO A O 1
ATOM 1513 N N . LEU A 1 198 ? 3.383 -8.5 -14.352 1 71 198 LEU A N 1
ATOM 1514 C CA . LEU A 1 198 ? 3.391 -8.789 -15.781 1 71 198 LEU A CA 1
ATOM 1515 C C . LEU A 1 198 ? 4.812 -9.031 -16.281 1 71 198 LEU A C 1
ATOM 1517 O O . LEU A 1 198 ? 5.035 -9.875 -17.156 1 71 198 LEU A O 1
ATOM 1521 N N . PHE A 1 199 ? 5.723 -8.375 -15.633 1 77 199 PHE A N 1
ATOM 1522 C CA . PHE A 1 199 ? 7.109 -8.461 -16.078 1 77 199 PHE A CA 1
ATOM 1523 C C . PHE A 1 199 ? 7.883 -9.469 -15.234 1 77 199 PHE A C 1
ATOM 1525 O O . PHE A 1 199 ? 8.977 -9.891 -15.609 1 77 199 PHE A O 1
ATOM 1532 N N . THR A 1 200 ? 7.281 -9.844 -14.141 1 79.12 200 THR A N 1
ATOM 1533 C CA . THR A 1 200 ? 8.016 -10.703 -13.211 1 79.12 200 THR A CA 1
ATOM 1534 C C . THR A 1 200 ? 8.125 -12.125 -13.766 1 79.12 200 THR A C 1
ATOM 1536 O O . THR A 1 200 ? 9.211 -12.703 -13.781 1 79.12 200 THR A O 1
ATOM 1539 N N . ARG A 1 201 ? 7.09 -12.664 -14.25 1 73.81 201 ARG A N 1
ATOM 1540 C CA . ARG A 1 201 ? 7.102 -14.031 -14.75 1 73.81 201 ARG A CA 1
ATOM 1541 C C . ARG A 1 201 ? 7.98 -14.156 -15.992 1 73.81 201 ARG A C 1
ATOM 1543 O O . ARG A 1 201 ? 8.773 -15.094 -16.109 1 73.81 201 ARG A O 1
ATOM 1550 N N . GLN A 1 202 ? 7.789 -13.227 -16.859 1 73.88 202 GLN A N 1
ATOM 1551 C CA . GLN A 1 202 ? 8.594 -13.25 -18.078 1 73.88 202 GLN A CA 1
ATOM 1552 C C . GLN A 1 202 ? 10.078 -13.094 -17.766 1 73.88 202 GLN A C 1
ATOM 1554 O O . GLN A 1 202 ? 10.922 -13.727 -18.406 1 73.88 202 GLN A O 1
ATOM 1559 N N . MET A 1 203 ? 10.344 -12.281 -16.812 1 81.38 203 MET A N 1
ATOM 1560 C CA . MET A 1 203 ? 11.727 -12.031 -16.438 1 81.38 203 MET A CA 1
ATOM 1561 C C . MET A 1 203 ? 12.359 -13.281 -15.836 1 81.38 203 MET A C 1
ATOM 1563 O O . MET A 1 203 ? 13.484 -13.641 -16.172 1 81.38 203 MET A O 1
ATOM 1567 N N . PHE A 1 204 ? 11.625 -14.039 -15.039 1 81.69 204 PHE A N 1
ATOM 1568 C CA . PHE A 1 204 ? 12.18 -15.211 -14.367 1 81.69 204 PHE A CA 1
ATOM 1569 C C . PHE A 1 204 ? 12.188 -16.422 -15.297 1 81.69 204 PHE A C 1
ATOM 1571 O O . PHE A 1 204 ? 13.023 -17.312 -15.141 1 81.69 204 PHE A O 1
ATOM 1578 N N . ASP A 1 205 ? 11.281 -16.422 -16.266 1 77.25 205 ASP A N 1
ATOM 1579 C CA . ASP A 1 205 ? 11.297 -17.484 -17.266 1 77.25 205 ASP A CA 1
ATOM 1580 C C . ASP A 1 205 ? 12.469 -17.312 -18.234 1 77.25 205 ASP A C 1
ATOM 1582 O O . ASP A 1 205 ? 13.07 -18.297 -18.672 1 77.25 205 ASP A O 1
ATOM 1586 N N . ALA A 1 206 ? 12.781 -16.078 -18.438 1 82.19 206 ALA A N 1
ATOM 1587 C CA . ALA A 1 206 ? 13.828 -15.789 -19.406 1 82.19 206 ALA A CA 1
ATOM 1588 C C . ALA A 1 206 ? 15.211 -15.828 -18.75 1 82.19 206 ALA A C 1
ATOM 1590 O O . ALA A 1 206 ? 16.172 -16.344 -19.344 1 82.19 206 ALA A O 1
ATOM 1591 N N . LEU A 1 207 ? 15.438 -15.281 -17.547 1 82.88 207 LEU A N 1
ATOM 1592 C CA . LEU A 1 207 ? 16.75 -15.109 -16.938 1 82.88 207 LEU A CA 1
ATOM 1593 C C . LEU A 1 207 ? 17.016 -16.203 -15.914 1 82.88 207 LEU A C 1
ATOM 1595 O O . LEU A 1 207 ? 18.172 -16.531 -15.633 1 82.88 207 LEU A O 1
ATOM 1599 N N . GLY A 1 208 ? 15.969 -16.781 -15.383 1 80 208 GLY A N 1
ATOM 1600 C CA . GLY A 1 208 ? 16.141 -17.734 -14.297 1 80 208 GLY A CA 1
ATOM 1601 C C . GLY A 1 208 ? 16.016 -17.109 -12.922 1 80 208 GLY A C 1
ATOM 1602 O O . GLY A 1 208 ? 15.82 -15.898 -12.805 1 80 208 GLY A O 1
ATOM 1603 N N . VAL A 1 209 ? 16.172 -17.906 -11.914 1 80 209 VAL A N 1
ATOM 1604 C CA . VAL A 1 209 ? 15.891 -17.484 -10.539 1 80 209 VAL A CA 1
ATOM 1605 C C . VAL A 1 209 ? 17.047 -16.625 -10.023 1 80 209 VAL A C 1
ATOM 1607 O O . VAL A 1 209 ? 16.812 -15.555 -9.453 1 80 209 VAL A O 1
ATOM 1610 N N . GLY A 1 210 ? 18.281 -17.016 -10.258 1 80 210 GLY A N 1
ATOM 1611 C CA . GLY A 1 210 ? 19.438 -16.281 -9.75 1 80 210 GLY A CA 1
ATOM 1612 C C . GLY A 1 210 ? 19.641 -14.953 -10.445 1 80 210 GLY A C 1
ATOM 1613 O O . GLY A 1 210 ? 19.703 -13.914 -9.789 1 80 210 GLY A O 1
ATOM 1614 N N . ASP A 1 211 ? 19.5 -14.969 -11.703 1 85.69 211 ASP A N 1
ATOM 1615 C CA . ASP A 1 211 ? 19.75 -13.766 -12.492 1 85.69 211 ASP A CA 1
ATOM 1616 C C . ASP A 1 211 ? 18.562 -12.797 -12.398 1 85.69 211 ASP A C 1
ATOM 1618 O O . ASP A 1 211 ? 18.75 -11.578 -12.414 1 85.69 211 ASP A O 1
ATOM 1622 N N . GLY A 1 212 ? 17.422 -13.375 -12.297 1 85.19 212 GLY A N 1
ATOM 1623 C CA . GLY A 1 212 ? 16.266 -12.516 -12.109 1 85.19 212 GLY A CA 1
ATOM 1624 C C . GLY A 1 212 ? 16.312 -11.727 -10.82 1 85.19 212 GLY A C 1
ATOM 1625 O O . GLY A 1 212 ? 16.047 -10.523 -10.812 1 85.19 212 GLY A O 1
ATOM 1626 N N . GLY A 1 213 ? 16.703 -12.422 -9.789 1 86.81 213 GLY A N 1
ATOM 1627 C CA . GLY A 1 213 ? 16.875 -11.75 -8.508 1 86.81 213 GLY A CA 1
ATOM 1628 C C . GLY A 1 213 ? 17.984 -10.719 -8.508 1 86.81 213 GLY A C 1
ATOM 1629 O O . GLY A 1 213 ? 17.844 -9.656 -7.898 1 86.81 213 GLY A O 1
ATOM 1630 N N . SER A 1 214 ? 19.016 -11 -9.242 1 89.56 214 SER A N 1
ATOM 1631 C CA . SER A 1 214 ? 20.125 -10.07 -9.336 1 89.56 214 SER A CA 1
ATOM 1632 C C . SER A 1 214 ? 19.734 -8.805 -10.102 1 89.56 214 SER A C 1
ATOM 1634 O O . SER A 1 214 ? 20.203 -7.715 -9.789 1 89.56 214 SER A O 1
ATOM 1636 N N . LEU A 1 215 ? 18.906 -8.977 -11.016 1 88.94 215 LEU A N 1
ATOM 1637 C CA . LEU A 1 215 ? 18.438 -7.82 -11.773 1 88.94 215 LEU A CA 1
ATOM 1638 C C . LEU A 1 215 ? 17.609 -6.898 -10.898 1 88.94 215 LEU A C 1
ATOM 1640 O O . LEU A 1 215 ? 17.781 -5.676 -10.922 1 88.94 215 LEU A O 1
ATOM 1644 N N . ILE A 1 216 ? 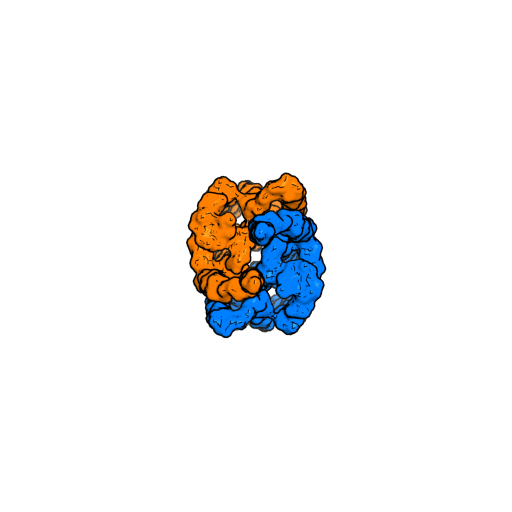16.75 -7.508 -10.195 1 89 216 ILE A N 1
ATOM 1645 C CA . ILE A 1 216 ? 15.883 -6.738 -9.297 1 89 216 ILE A CA 1
ATOM 1646 C C . ILE A 1 216 ? 16.734 -6.02 -8.258 1 89 216 ILE A C 1
ATOM 1648 O O . ILE A 1 216 ? 16.531 -4.832 -7.992 1 89 216 ILE A O 1
ATOM 1652 N N . ALA A 1 217 ? 17.625 -6.738 -7.746 1 90.44 217 ALA A N 1
ATOM 1653 C CA . ALA A 1 217 ? 18.531 -6.152 -6.762 1 90.44 217 ALA A CA 1
ATOM 1654 C C . ALA A 1 217 ? 19.375 -5.043 -7.387 1 90.44 217 ALA A C 1
ATOM 1656 O O . ALA A 1 217 ? 19.656 -4.031 -6.742 1 90.44 217 ALA A O 1
ATOM 1657 N N . GLY A 1 218 ? 19.781 -5.242 -8.586 1 90.5 218 GLY A N 1
ATOM 1658 C CA . GLY A 1 218 ? 20.562 -4.246 -9.305 1 90.5 218 GLY A CA 1
ATOM 1659 C C . GLY A 1 218 ? 19.797 -2.959 -9.562 1 90.5 218 GLY A C 1
ATOM 1660 O O . GLY A 1 218 ? 20.375 -1.87 -9.508 1 90.5 218 GLY A O 1
ATOM 1661 N N . VAL A 1 219 ? 18.547 -3.041 -9.758 1 87.06 219 VAL A N 1
ATOM 1662 C CA . VAL A 1 219 ? 17.703 -1.865 -9.977 1 87.06 219 VAL A CA 1
ATOM 1663 C C . VAL A 1 219 ? 17.422 -1.174 -8.641 1 87.06 219 VAL A C 1
ATOM 1665 O O . VAL A 1 219 ? 17.406 0.057 -8.57 1 87.06 219 VAL A O 1
ATOM 1668 N N . ALA A 1 220 ? 17.25 -1.953 -7.605 1 88.62 220 ALA A N 1
ATOM 1669 C CA . ALA A 1 220 ? 16.922 -1.422 -6.289 1 88.62 220 ALA A CA 1
ATOM 1670 C C . ALA A 1 220 ? 18.141 -0.75 -5.648 1 88.62 220 ALA A C 1
ATOM 1672 O O . ALA A 1 220 ? 17.984 0.203 -4.879 1 88.62 220 ALA A O 1
ATOM 1673 N N . ALA A 1 221 ? 19.328 -1.156 -5.957 1 89.75 221 ALA A N 1
ATOM 1674 C CA . ALA A 1 221 ? 20.547 -0.669 -5.316 1 89.75 221 ALA A CA 1
ATOM 1675 C C . ALA A 1 221 ? 20.781 0.807 -5.629 1 89.75 221 ALA A C 1
ATOM 1677 O O . ALA A 1 221 ? 20.984 1.616 -4.719 1 89.75 221 ALA A O 1
ATOM 1678 N N . PRO A 1 222 ? 20.703 1.17 -6.895 1 87.69 222 PRO A N 1
ATOM 1679 C CA . PRO A 1 222 ? 20.906 2.596 -7.168 1 87.69 222 PRO A CA 1
ATOM 1680 C C . PRO A 1 222 ? 19.781 3.463 -6.574 1 87.69 222 PRO A C 1
ATOM 1682 O O . PRO A 1 222 ? 20.031 4.617 -6.211 1 87.69 222 PRO A O 1
ATOM 1685 N N . LEU A 1 223 ? 18.703 2.943 -6.418 1 84.88 223 LEU A N 1
ATOM 1686 C CA . LEU A 1 223 ? 17.578 3.713 -5.891 1 84.88 223 LEU A CA 1
ATOM 1687 C C . LEU A 1 223 ? 17.703 3.887 -4.379 1 84.88 223 LEU A C 1
ATOM 1689 O O . LEU A 1 223 ? 17.078 4.781 -3.803 1 84.88 223 LEU A O 1
ATOM 1693 N N . ALA A 1 224 ? 18.469 3.029 -3.756 1 87.5 224 ALA A N 1
ATOM 1694 C CA . ALA A 1 224 ? 18.703 3.123 -2.316 1 87.5 224 ALA A CA 1
ATOM 1695 C C . ALA A 1 224 ? 19.453 4.41 -1.968 1 87.5 224 ALA A C 1
ATOM 1697 O O . ALA A 1 224 ? 19.484 4.816 -0.804 1 87.5 224 ALA A O 1
ATOM 1698 N N . VAL A 1 225 ? 19.891 5.113 -2.98 1 84.75 225 VAL A N 1
ATOM 1699 C CA . VAL A 1 225 ? 20.641 6.348 -2.766 1 84.75 225 VAL A CA 1
ATOM 1700 C C . VAL A 1 225 ? 19.672 7.504 -2.535 1 84.75 225 VAL A C 1
ATOM 1702 O O . VAL A 1 225 ? 20.016 8.492 -1.884 1 84.75 225 VAL A O 1
ATOM 1705 N N . ILE A 1 226 ? 18.438 7.324 -2.885 1 84.44 226 ILE A N 1
ATOM 1706 C CA . ILE A 1 226 ? 17.453 8.406 -2.84 1 84.44 226 ILE A CA 1
ATOM 1707 C C . ILE A 1 226 ? 17.203 8.812 -1.389 1 84.44 226 ILE A C 1
ATOM 1709 O O . ILE A 1 226 ? 17.234 10 -1.057 1 84.44 226 ILE A O 1
ATOM 1713 N N . PRO A 1 227 ? 17.016 7.84 -0.537 1 85.5 227 PRO A N 1
ATOM 1714 C CA . PRO A 1 227 ? 16.828 8.25 0.857 1 85.5 227 PRO A CA 1
ATOM 1715 C C . PRO A 1 227 ? 18.062 8.938 1.445 1 85.5 227 PRO A C 1
ATOM 1717 O O . PRO A 1 227 ? 17.938 9.812 2.307 1 85.5 227 PRO A O 1
ATOM 1720 N N . PHE A 1 228 ? 19.188 8.586 1.003 1 86.25 228 PHE A N 1
ATOM 1721 C CA . PHE A 1 228 ? 20.406 9.234 1.471 1 86.25 228 PHE A CA 1
ATOM 1722 C C . PHE A 1 228 ? 20.469 10.672 0.971 1 86.25 228 PHE A C 1
ATOM 1724 O O . PHE A 1 228 ? 20.938 11.562 1.688 1 86.25 228 PHE A O 1
ATOM 1731 N N . LEU A 1 229 ? 20 10.867 -0.197 1 81.5 229 LEU A N 1
ATOM 1732 C CA . LEU A 1 229 ? 19.969 12.203 -0.765 1 81.5 229 LEU A CA 1
ATOM 1733 C C . LEU A 1 229 ? 18.953 13.086 -0.024 1 81.5 229 LEU A C 1
ATOM 1735 O O . LEU A 1 229 ? 19.219 14.266 0.219 1 81.5 229 LEU A O 1
ATOM 1739 N N . PHE A 1 230 ? 17.922 12.516 0.342 1 81 230 PHE A N 1
ATOM 1740 C CA . PHE A 1 230 ? 16.906 13.266 1.073 1 81 230 PHE A CA 1
ATOM 1741 C C . PHE A 1 230 ? 17.391 13.625 2.471 1 81 230 PHE A C 1
ATOM 1743 O O . PHE A 1 230 ? 17.078 14.688 2.994 1 81 230 PHE A O 1
ATOM 1750 N N . TYR A 1 231 ? 18.094 12.742 3.043 1 80.62 231 TYR A N 1
ATOM 1751 C CA . TYR A 1 231 ? 18.594 12.992 4.395 1 80.62 231 TYR A CA 1
ATOM 1752 C C . TYR A 1 231 ? 19.609 14.117 4.398 1 80.62 231 TYR A C 1
ATOM 1754 O O . TYR A 1 231 ? 19.609 14.961 5.293 1 80.62 231 TYR A O 1
ATOM 1762 N N . ARG A 1 232 ? 20.406 14.211 3.41 1 80.25 232 ARG A N 1
ATOM 1763 C CA . ARG A 1 232 ? 21.469 15.203 3.381 1 80.25 232 ARG A CA 1
ATOM 1764 C C . ARG A 1 232 ? 20.984 16.516 2.793 1 80.25 232 ARG A C 1
ATOM 1766 O O . ARG A 1 232 ? 21.312 17.594 3.305 1 80.25 232 ARG A O 1
ATOM 1773 N N . TYR A 1 233 ? 20.125 16.391 1.727 1 76.44 233 TYR A N 1
ATOM 1774 C CA . TYR A 1 233 ? 19.75 17.594 0.993 1 76.44 233 TYR A CA 1
ATOM 1775 C C . TYR A 1 233 ? 18.266 17.891 1.16 1 76.44 233 TYR A C 1
ATOM 1777 O O . TYR A 1 233 ? 17.703 18.719 0.444 1 76.44 233 TYR A O 1
ATOM 1785 N N . GLY A 1 234 ? 17.688 17.188 2.012 1 71.56 234 GLY A N 1
ATOM 1786 C CA . GLY A 1 234 ? 16.25 17.328 2.174 1 71.56 234 GLY A CA 1
ATOM 1787 C C . GLY A 1 234 ? 15.844 18.75 2.553 1 71.56 234 GLY A C 1
ATOM 1788 O O . GLY A 1 234 ? 14.875 19.281 2.008 1 71.56 234 GLY A O 1
ATOM 1789 N N . HIS A 1 235 ? 16.641 19.328 3.436 1 74.44 235 HIS A N 1
ATOM 1790 C CA . HIS A 1 235 ? 16.312 20.672 3.906 1 74.44 235 HIS A CA 1
ATOM 1791 C C . HIS A 1 235 ? 16.469 21.703 2.791 1 74.44 235 HIS A C 1
ATOM 1793 O O . HIS A 1 235 ? 15.625 22.578 2.631 1 74.44 235 HIS A O 1
ATOM 1799 N N . THR A 1 236 ? 17.453 21.5 2.031 1 73.12 236 THR A N 1
ATOM 1800 C CA . THR A 1 236 ? 17.719 22.438 0.947 1 73.12 236 THR A CA 1
ATOM 1801 C C . THR A 1 236 ? 16.656 22.297 -0.154 1 73.12 236 THR A C 1
ATOM 1803 O O . THR A 1 236 ? 16.203 23.297 -0.703 1 73.12 236 THR A O 1
ATOM 1806 N N . ILE A 1 237 ? 16.281 21.141 -0.346 1 71.94 237 ILE A N 1
ATOM 1807 C CA . ILE A 1 237 ? 15.32 20.891 -1.408 1 71.94 237 ILE A CA 1
ATOM 1808 C C . ILE A 1 237 ? 13.938 21.359 -0.972 1 71.94 237 ILE A C 1
ATOM 1810 O O . ILE A 1 237 ? 13.188 21.922 -1.77 1 71.94 237 ILE A O 1
ATOM 1814 N N . ARG A 1 238 ? 13.734 21.141 0.272 1 74.31 238 ARG A N 1
ATOM 1815 C CA . ARG A 1 238 ? 12.438 21.562 0.806 1 74.31 238 ARG A CA 1
ATOM 1816 C C . ARG A 1 238 ? 12.32 23.078 0.819 1 74.31 238 ARG A C 1
ATOM 1818 O O . ARG A 1 238 ? 11.234 23.625 0.609 1 74.31 238 ARG A O 1
ATOM 1825 N N . SER A 1 239 ? 13.391 23.703 1.118 1 72 239 SER A N 1
ATOM 1826 C CA . SER A 1 239 ? 13.391 25.156 1.16 1 72 239 SER A CA 1
ATOM 1827 C C . SER A 1 239 ? 13.141 25.75 -0.224 1 72 239 SER A C 1
ATOM 1829 O O . SER A 1 239 ? 12.664 26.875 -0.346 1 72 239 SER A O 1
ATOM 1831 N N . ARG A 1 240 ? 13.422 24.875 -1.149 1 66.06 240 ARG A N 1
ATOM 1832 C CA . ARG A 1 240 ? 13.219 25.344 -2.52 1 66.06 240 ARG A CA 1
ATOM 1833 C C . ARG A 1 240 ? 11.805 25.031 -3.002 1 66.06 240 ARG A C 1
ATOM 1835 O O . ARG A 1 240 ? 11.344 25.609 -3.988 1 66.06 240 ARG A O 1
ATOM 1842 N N . SER A 1 241 ? 11.195 24.234 -2.199 1 66.5 241 SER A N 1
ATOM 1843 C CA . SER A 1 241 ? 9.852 23.828 -2.594 1 66.5 241 SER A CA 1
ATOM 1844 C C . SER A 1 241 ? 8.812 24.844 -2.111 1 66.5 241 SER A C 1
ATOM 1846 O O . SER A 1 241 ? 8.938 25.391 -1.014 1 66.5 241 SER A O 1
ATOM 1848 N N . LYS A 1 242 ? 8.008 25.266 -2.98 1 63.09 242 LYS A N 1
ATOM 1849 C CA . LYS A 1 242 ? 6.992 26.266 -2.68 1 63.09 242 LYS A CA 1
ATOM 1850 C C . LYS A 1 242 ? 5.906 25.688 -1.776 1 63.09 242 LYS A C 1
ATOM 1852 O O . LYS A 1 242 ? 5.242 26.422 -1.047 1 63.09 242 LYS A O 1
ATOM 1857 N N . TYR A 1 243 ? 5.855 24.406 -1.781 1 61.69 243 TYR A N 1
ATOM 1858 C CA . TYR A 1 243 ? 4.699 23.812 -1.113 1 61.69 243 TYR A CA 1
ATOM 1859 C C . TYR A 1 243 ? 5.113 23.078 0.156 1 61.69 243 TYR A C 1
ATOM 1861 O O . TYR A 1 243 ? 4.293 22.844 1.045 1 61.69 243 TYR A O 1
ATOM 1869 N N . ALA A 1 244 ? 6.352 22.734 0.24 1 59.06 244 ALA A N 1
ATOM 1870 C CA . ALA A 1 244 ? 6.836 22.016 1.405 1 59.06 244 ALA A CA 1
ATOM 1871 C C . ALA A 1 244 ? 7.125 22.953 2.566 1 59.06 244 ALA A C 1
ATOM 1873 O O . ALA A 1 244 ? 7.516 24.109 2.355 1 59.06 244 ALA A O 1
ATOM 1874 N N . LEU A 1 245 ? 6.574 22.484 3.746 1 57.06 245 LEU A N 1
ATOM 1875 C CA . LEU A 1 245 ? 6.836 23.297 4.926 1 57.06 245 LEU A CA 1
ATOM 1876 C C . LEU A 1 245 ? 8.336 23.422 5.18 1 57.06 245 LEU A C 1
ATOM 1878 O O . LEU A 1 245 ? 9.047 22.422 5.207 1 57.06 245 LEU A O 1
ATOM 1882 N N . ALA A 1 246 ? 8.914 24.672 4.824 1 52.59 246 ALA A N 1
ATOM 1883 C CA . ALA A 1 246 ? 10.32 24.969 5.109 1 52.59 246 ALA A CA 1
ATOM 1884 C C . ALA A 1 246 ? 10.555 25.141 6.605 1 52.59 246 ALA A C 1
ATOM 1886 O O . ALA A 1 246 ? 9.664 25.594 7.332 1 52.59 246 ALA A O 1
ATOM 1887 N N . MET B 1 1 ? 2.344 67.562 33.469 1 24.19 1 MET B N 1
ATOM 1888 C CA . MET B 1 1 ? 3.254 66.438 33.625 1 24.19 1 MET B CA 1
ATOM 1889 C C . MET B 1 1 ? 2.574 65.125 33.25 1 24.19 1 MET B C 1
ATOM 1891 O O . MET B 1 1 ? 2.006 64.438 34.094 1 24.19 1 MET B O 1
ATOM 1895 N N . ALA B 1 2 ? 1.74 65.062 32.344 1 34.12 2 ALA B N 1
ATOM 1896 C CA . ALA B 1 2 ? 0.916 63.969 31.766 1 34.12 2 ALA B CA 1
ATOM 1897 C C . ALA B 1 2 ? 1.771 62.781 31.344 1 34.12 2 ALA B C 1
ATOM 1899 O O . ALA B 1 2 ? 2.59 62.875 30.438 1 34.12 2 ALA B O 1
ATOM 1900 N N . ARG B 1 3 ? 2.152 61.938 32.312 1 28.7 3 ARG B N 1
ATOM 1901 C CA . ARG B 1 3 ? 2.918 60.719 32.25 1 28.7 3 ARG B CA 1
ATOM 1902 C C . ARG B 1 3 ? 2.389 59.812 31.125 1 28.7 3 ARG B C 1
ATOM 1904 O O . ARG B 1 3 ? 1.205 59.469 31.109 1 28.7 3 ARG B O 1
ATOM 1911 N N . GLN B 1 4 ? 2.895 59.938 29.969 1 29.39 4 GLN B N 1
ATOM 1912 C CA . GLN B 1 4 ? 2.758 59.188 28.719 1 29.39 4 GLN B CA 1
ATOM 1913 C C . GLN B 1 4 ? 2.703 57.688 28.969 1 29.39 4 GLN B C 1
ATOM 1915 O O . GLN B 1 4 ? 3.693 57.094 29.391 1 29.39 4 GLN B O 1
ATOM 1920 N N . GLN B 1 5 ? 1.721 57.25 29.578 1 29.81 5 GLN B N 1
ATOM 1921 C CA . GLN B 1 5 ? 1.518 55.844 29.859 1 29.81 5 GLN B CA 1
ATOM 1922 C C . GLN B 1 5 ? 1.819 54.969 28.641 1 29.81 5 GLN B C 1
ATOM 1924 O O . GLN B 1 5 ? 1.154 55.094 27.609 1 29.81 5 GLN B O 1
ATOM 1929 N N . GLY B 1 6 ? 3.035 54.781 28.375 1 28.97 6 GLY B N 1
ATOM 1930 C CA . GLY B 1 6 ? 3.662 53.938 27.375 1 28.97 6 GLY B CA 1
ATOM 1931 C C . GLY B 1 6 ? 2.943 52.594 27.172 1 28.97 6 GLY B C 1
ATOM 1932 O O . GLY B 1 6 ? 2.82 51.812 28.094 1 28.97 6 GLY B O 1
ATOM 1933 N N . HIS B 1 7 ? 1.844 52.625 26.484 1 34.44 7 HIS B N 1
ATOM 1934 C CA . HIS B 1 7 ? 1.106 51.438 26.047 1 34.44 7 HIS B CA 1
ATOM 1935 C C . HIS B 1 7 ? 2.055 50.312 25.688 1 34.44 7 HIS B C 1
ATOM 1937 O O . HIS B 1 7 ? 2.834 50.438 24.734 1 34.44 7 HIS B O 1
ATOM 1943 N N . ASP B 1 8 ? 2.596 49.625 26.641 1 28.95 8 ASP B N 1
ATOM 1944 C CA . ASP B 1 8 ? 3.416 48.438 26.531 1 28.95 8 ASP B CA 1
ATOM 1945 C C . ASP B 1 8 ? 2.828 47.438 25.516 1 28.95 8 ASP B C 1
ATOM 1947 O O . ASP B 1 8 ? 1.732 46.906 25.719 1 28.95 8 ASP B O 1
ATOM 1951 N N . VAL B 1 9 ? 2.793 47.719 24.281 1 34.69 9 VAL B N 1
ATOM 1952 C CA . VAL B 1 9 ? 2.596 46.812 23.172 1 34.69 9 VAL B CA 1
ATOM 1953 C C . VAL B 1 9 ? 3.209 45.469 23.5 1 34.69 9 VAL B C 1
ATOM 1955 O O . VAL B 1 9 ? 4.434 45.312 23.562 1 34.69 9 VAL B O 1
ATOM 1958 N N . GLN B 1 10 ? 2.684 44.812 24.516 1 31.5 10 GLN B N 1
ATOM 1959 C CA . GLN B 1 10 ? 3.1 43.438 24.766 1 31.5 10 GLN B CA 1
ATOM 1960 C C . GLN B 1 10 ? 3.297 42.688 23.453 1 31.5 10 GLN B C 1
ATOM 1962 O O . GLN B 1 10 ? 2.355 42.531 22.672 1 31.5 10 GLN B O 1
ATOM 1967 N N . THR B 1 11 ? 4.375 42.781 22.828 1 32.22 11 THR B N 1
ATOM 1968 C CA . THR B 1 11 ? 4.98 42.062 21.719 1 32.22 11 THR B CA 1
ATOM 1969 C C . THR B 1 11 ? 4.492 40.594 21.688 1 32.22 11 THR B C 1
ATOM 1971 O O . THR B 1 11 ? 4.492 39.938 22.719 1 32.22 11 THR B O 1
ATOM 1974 N N . ALA B 1 12 ? 3.449 40.219 20.984 1 37.09 12 ALA B N 1
ATOM 1975 C CA . ALA B 1 12 ? 2.887 38.938 20.578 1 37.09 12 ALA B CA 1
ATOM 1976 C C . ALA B 1 12 ? 3.969 37.844 20.516 1 37.09 12 ALA B C 1
ATOM 1978 O O . ALA B 1 12 ? 4.324 37.406 19.422 1 37.09 12 ALA B O 1
ATOM 1979 N N . GLY B 1 13 ? 5.23 37.875 21.172 1 32.44 13 GLY B N 1
ATOM 1980 C CA . GLY B 1 13 ? 6.465 37.125 21.281 1 32.44 13 GLY B CA 1
ATOM 1981 C C . GLY B 1 13 ? 6.238 35.656 21.609 1 32.44 13 GLY B C 1
ATOM 1982 O O . GLY B 1 13 ? 6.738 34.781 20.906 1 32.44 13 GLY B O 1
ATOM 1983 N N . GLU B 1 14 ? 6.402 35.25 23.016 1 32.62 14 GLU B N 1
ATOM 1984 C CA . GLU B 1 14 ? 6.707 33.906 23.547 1 32.62 14 GLU B CA 1
ATOM 1985 C C . GLU B 1 14 ? 5.492 33 23.484 1 32.62 14 GLU B C 1
ATOM 1987 O O . GLU B 1 14 ? 4.68 32.969 24.406 1 32.62 14 GLU B O 1
ATOM 1992 N N . ALA B 1 15 ? 4.656 33.062 22.594 1 38.5 15 ALA B N 1
ATOM 1993 C CA . ALA B 1 15 ? 3.6 32.031 22.672 1 38.5 15 ALA B CA 1
ATOM 1994 C C . ALA B 1 15 ? 4.141 30.719 23.172 1 38.5 15 ALA B C 1
ATOM 1996 O O . ALA B 1 15 ? 5.113 30.188 22.625 1 38.5 15 ALA B O 1
ATOM 1997 N N . PRO B 1 16 ? 3.854 30.188 24.484 1 37.53 16 PRO B N 1
ATOM 1998 C CA . PRO B 1 16 ? 4.582 29.219 25.297 1 37.53 16 PRO B CA 1
ATOM 1999 C C . PRO B 1 16 ? 4.867 27.922 24.531 1 37.53 16 PRO B C 1
ATOM 2001 O O . PRO B 1 16 ? 3.992 27.406 23.828 1 37.53 16 PRO B O 1
ATOM 2004 N N . ARG B 1 17 ? 6.082 27.516 24.25 1 38.06 17 ARG B N 1
ATOM 2005 C CA . ARG B 1 17 ? 6.809 26.297 23.922 1 38.06 17 ARG B CA 1
ATOM 2006 C C . ARG B 1 17 ? 6.211 25.094 24.625 1 38.06 17 ARG B C 1
ATOM 2008 O O . ARG B 1 17 ? 6.32 23.953 24.141 1 38.06 17 ARG B O 1
ATOM 2015 N N . PRO B 1 18 ? 5.758 25.281 25.891 1 41.44 18 PRO B N 1
ATOM 2016 C CA . PRO B 1 18 ? 5.273 24.094 26.609 1 41.44 18 PRO B CA 1
ATOM 2017 C C . PRO B 1 18 ? 4.059 23.453 25.938 1 41.44 18 PRO B C 1
ATOM 2019 O O . PRO B 1 18 ? 3.916 22.234 25.938 1 41.44 18 PRO B O 1
ATOM 2022 N N . LYS B 1 19 ? 3.045 24.297 25.578 1 41.94 19 LYS B N 1
ATOM 2023 C CA . LYS B 1 19 ? 1.817 23.734 25.031 1 41.94 19 LYS B CA 1
ATOM 2024 C C . LYS B 1 19 ? 2.074 23.078 23.672 1 41.94 19 LYS B C 1
ATOM 2026 O O . LYS B 1 19 ? 1.473 22.047 23.344 1 41.94 19 LYS B O 1
ATOM 2031 N N . LEU B 1 20 ? 2.918 23.625 22.875 1 40.12 20 LEU B N 1
ATOM 2032 C CA . LEU B 1 20 ? 3.275 22.922 21.656 1 40.12 20 LEU B CA 1
ATOM 2033 C C . LEU B 1 20 ? 4.027 21.641 21.953 1 40.12 20 LEU B C 1
ATOM 2035 O O . LEU B 1 20 ? 3.785 20.609 21.312 1 40.12 20 LEU B O 1
ATOM 2039 N N . LEU B 1 21 ? 4.977 21.688 22.906 1 38.28 21 LEU B N 1
ATOM 2040 C CA . LEU B 1 21 ? 5.672 20.484 23.359 1 38.28 21 LEU B CA 1
ATOM 2041 C C . LEU B 1 21 ? 4.707 19.516 24.031 1 38.28 21 LEU B C 1
ATOM 2043 O O . LEU B 1 21 ? 4.805 18.297 23.844 1 38.28 21 LEU B O 1
ATOM 2047 N N . GLN B 1 22 ? 3.895 20 25.062 1 42.28 22 GLN B N 1
ATOM 2048 C CA . GLN B 1 22 ? 2.863 19.094 25.562 1 42.28 22 GLN B CA 1
ATOM 2049 C C . GLN B 1 22 ? 1.996 18.562 24.422 1 42.28 22 GLN B C 1
ATOM 2051 O O . GLN B 1 22 ? 1.59 17.391 24.438 1 42.28 22 GLN B O 1
ATOM 2056 N N . LEU B 1 23 ? 1.594 19.422 23.516 1 39.88 23 LEU B N 1
ATOM 2057 C CA . LEU B 1 23 ? 0.839 19 22.344 1 39.88 23 LEU B CA 1
ATOM 2058 C C . LEU B 1 23 ? 1.653 18.016 21.5 1 39.88 23 LEU B C 1
ATOM 2060 O O . LEU B 1 23 ? 1.123 17.016 21.016 1 39.88 23 LEU B O 1
ATOM 2064 N N . TYR B 1 24 ? 2.9 18.406 21.344 1 41.25 24 TYR B N 1
ATOM 2065 C CA . TYR B 1 24 ? 3.807 17.484 20.656 1 41.25 24 TYR B CA 1
ATOM 2066 C C . TYR B 1 24 ? 4.039 16.234 21.484 1 41.25 24 TYR B C 1
ATOM 2068 O O . TYR B 1 24 ? 4.141 15.125 20.953 1 41.25 24 TYR B O 1
ATOM 2076 N N . LYS B 1 25 ? 4.352 16.391 22.781 1 40.59 25 LYS B N 1
ATOM 2077 C CA . LYS B 1 25 ? 4.508 15.227 23.656 1 40.59 25 LYS B CA 1
ATOM 2078 C C . LYS B 1 25 ? 3.314 14.281 23.547 1 40.59 25 LYS B C 1
ATOM 2080 O O . LYS B 1 25 ? 3.479 13.062 23.547 1 40.59 25 LYS B O 1
ATOM 2085 N N . THR B 1 26 ? 2.172 14.758 23.719 1 40.69 26 THR B N 1
ATOM 2086 C CA . THR B 1 26 ? 0.975 13.938 23.578 1 40.69 26 THR B CA 1
ATOM 2087 C C . THR B 1 26 ? 0.842 13.43 22.141 1 40.69 26 THR B C 1
ATOM 2089 O O . THR B 1 26 ? 0.288 12.359 21.906 1 40.69 26 THR B O 1
ATOM 2092 N N . ALA B 1 27 ? 1.295 14.07 21.297 1 39.44 27 ALA B N 1
ATOM 2093 C CA . ALA B 1 27 ? 1.143 13.758 19.875 1 39.44 27 ALA B CA 1
ATOM 2094 C C . ALA B 1 27 ? 1.918 12.5 19.5 1 39.44 27 ALA B C 1
ATOM 2096 O O . ALA B 1 27 ? 1.446 11.688 18.703 1 39.44 27 ALA B O 1
ATOM 2097 N N . LEU B 1 28 ? 3.258 12.438 19.891 1 40.81 28 LEU B N 1
ATOM 2098 C CA . LEU B 1 28 ? 4.102 11.32 19.484 1 40.81 28 LEU B CA 1
ATOM 2099 C C . LEU B 1 28 ? 3.773 10.07 20.297 1 40.81 28 LEU B C 1
ATOM 2101 O O . LEU B 1 28 ? 3.928 8.953 19.812 1 40.81 28 LEU B O 1
ATOM 2105 N N . ALA B 1 29 ? 3.898 10.086 21.656 1 41.53 29 ALA B N 1
ATOM 2106 C CA . ALA B 1 29 ? 3.484 8.969 22.5 1 41.53 29 ALA B CA 1
ATOM 2107 C C . ALA B 1 29 ? 2.217 8.312 21.953 1 41.53 29 ALA B C 1
ATOM 2109 O O . ALA B 1 29 ? 1.843 7.223 22.391 1 41.53 29 ALA B O 1
ATOM 2110 N N . GLN B 1 30 ? 1.444 8.891 20.859 1 47.31 30 GLN B N 1
ATOM 2111 C CA . GLN B 1 30 ? 0.029 8.883 20.516 1 47.31 30 GLN B CA 1
ATOM 2112 C C . GLN B 1 30 ? -0.217 8.055 19.25 1 47.31 30 GLN B C 1
ATOM 2114 O O . GLN B 1 30 ? -1.338 8.016 18.734 1 47.31 30 GLN B O 1
ATOM 2119 N N . PRO B 1 31 ? 0.915 7.844 18.641 1 51.47 31 PRO B N 1
ATOM 2120 C CA . PRO B 1 31 ? 0.395 7.113 17.469 1 51.47 31 PRO B CA 1
ATOM 2121 C C . PRO B 1 31 ? -0.54 5.973 17.875 1 51.47 31 PRO B C 1
ATOM 2123 O O . PRO B 1 31 ? -1.59 5.789 17.25 1 51.47 31 PRO B O 1
ATOM 2126 N N . TRP B 1 32 ? 0.015 5.105 18.859 1 56.19 32 TRP B N 1
ATOM 2127 C CA . TRP B 1 32 ? -0.844 3.984 19.219 1 56.19 32 TRP B CA 1
ATOM 2128 C C . TRP B 1 32 ? -2.115 4.477 19.906 1 56.19 32 TRP B C 1
ATOM 2130 O O . TRP B 1 32 ? -3.184 3.881 19.75 1 56.19 32 TRP B O 1
ATOM 2140 N N . VAL B 1 33 ? -1.858 5.488 20.625 1 55.03 33 VAL B N 1
ATOM 2141 C CA . VAL B 1 33 ? -3.068 6 21.266 1 55.03 33 VAL B CA 1
ATOM 2142 C C . VAL B 1 33 ? -4.004 6.582 20.203 1 55.03 33 VAL B C 1
ATOM 2144 O O . VAL B 1 33 ? -5.227 6.477 20.312 1 55.03 33 VAL B O 1
ATOM 2147 N N . LEU B 1 34 ? -3.287 7 19.203 1 57.34 34 LEU B N 1
ATOM 2148 C CA . LEU B 1 34 ? -4.078 7.621 18.141 1 57.34 34 LEU B CA 1
ATOM 2149 C C . LEU B 1 34 ? -4.77 6.566 17.297 1 57.34 34 LEU B C 1
ATOM 2151 O O . LEU B 1 34 ? -5.902 6.766 16.844 1 57.34 34 LEU B O 1
ATOM 2155 N N . VAL B 1 35 ? -3.988 5.449 17.219 1 60.06 35 VAL B N 1
ATOM 2156 C CA . VAL B 1 35 ? -4.637 4.363 16.484 1 60.06 35 VAL B CA 1
ATOM 2157 C C . VAL B 1 35 ? -5.812 3.824 17.297 1 60.06 35 VAL B C 1
ATOM 2159 O O . VAL B 1 35 ? -6.766 3.281 16.734 1 60.06 35 VAL B O 1
ATOM 2162 N N . LEU B 1 36 ? -5.656 4.211 18.469 1 63.5 36 LEU B N 1
ATOM 2163 C CA . LEU B 1 36 ? -6.707 3.65 19.312 1 63.5 36 LEU B CA 1
ATOM 2164 C C . LEU B 1 36 ? -7.91 4.582 19.375 1 63.5 36 LEU B C 1
ATOM 2166 O O . LEU B 1 36 ? -8.953 4.215 19.922 1 63.5 36 LEU B O 1
ATOM 2170 N N . ASP B 1 37 ? -7.711 5.637 18.703 1 73 37 ASP B N 1
ATOM 2171 C CA . ASP B 1 37 ? -8.93 6.422 18.547 1 73 37 ASP B CA 1
ATOM 2172 C C . ASP B 1 37 ? -9.945 5.691 17.672 1 73 37 ASP B C 1
ATOM 2174 O O . ASP B 1 37 ? -9.57 4.961 16.766 1 73 37 ASP B O 1
ATOM 2178 N N . THR B 1 38 ? -11.133 5.738 18.109 1 73.56 38 THR B N 1
ATOM 2179 C CA . THR B 1 38 ? -12.195 4.965 17.469 1 73.56 38 THR B CA 1
ATOM 2180 C C . THR B 1 38 ? -12.195 5.191 15.961 1 73.56 38 THR B C 1
ATOM 2182 O O . THR B 1 38 ? -12.344 4.242 15.188 1 73.56 38 THR B O 1
ATOM 2185 N N . ILE B 1 39 ? -11.961 6.398 15.539 1 74.12 39 ILE B N 1
ATOM 2186 C CA . ILE B 1 39 ? -12.031 6.715 14.117 1 74.12 39 ILE B CA 1
ATOM 2187 C C . ILE B 1 39 ? -10.82 6.121 13.398 1 74.12 39 ILE B C 1
ATOM 2189 O O . ILE B 1 39 ? -10.961 5.492 12.344 1 74.12 39 ILE B O 1
ATOM 2193 N N . SER B 1 40 ? -9.75 6.328 14.055 1 77.75 40 SER B N 1
ATOM 2194 C CA . SER B 1 40 ? -8.531 5.816 13.445 1 77.75 40 SER B CA 1
ATOM 2195 C C . SER B 1 40 ? -8.508 4.293 13.445 1 77.75 40 SER B C 1
ATOM 2197 O O . SER B 1 40 ? -8.023 3.674 12.492 1 77.75 40 SER B O 1
ATOM 2199 N N . LEU B 1 41 ? -9.109 3.752 14.391 1 82 41 LEU B N 1
ATOM 2200 C CA . LEU B 1 41 ? -9.125 2.297 14.5 1 82 41 LEU B CA 1
ATOM 2201 C C . LEU B 1 41 ? -10 1.68 13.414 1 82 41 LEU B C 1
ATOM 2203 O O . LEU B 1 41 ? -9.617 0.689 12.789 1 82 41 LEU B O 1
ATOM 2207 N N . LEU B 1 42 ? -11.133 2.27 13.258 1 82.06 42 LEU B N 1
ATOM 2208 C CA . LEU B 1 42 ? -12.039 1.745 12.25 1 82.06 42 LEU B CA 1
ATOM 2209 C C . LEU B 1 42 ? -11.469 1.938 10.844 1 82.06 42 LEU B C 1
ATOM 2211 O O . LEU B 1 42 ? -11.578 1.052 10 1 82.06 42 LEU B O 1
ATOM 2215 N N . CYS B 1 43 ? -10.875 3.055 10.695 1 83.88 43 CYS B N 1
ATOM 2216 C CA . CYS B 1 43 ? -10.25 3.328 9.406 1 83.88 43 CYS B CA 1
ATOM 2217 C C . CYS B 1 43 ? -9.07 2.389 9.156 1 83.88 43 CYS B C 1
ATOM 2219 O O . CYS B 1 43 ? -8.898 1.882 8.047 1 83.88 43 CYS B O 1
ATOM 2221 N N . CYS B 1 44 ? -8.367 2.156 10.172 1 85.81 44 CYS B N 1
ATOM 2222 C CA . CYS B 1 44 ? -7.227 1.256 10.055 1 85.81 44 CYS B CA 1
ATOM 2223 C C . CYS B 1 44 ? -7.684 -0.174 9.797 1 85.81 44 CYS B C 1
ATOM 2225 O O . CYS B 1 44 ? -7.094 -0.878 8.977 1 85.81 44 CYS B O 1
ATOM 2227 N N . PHE B 1 45 ? -8.68 -0.539 10.477 1 87 45 PHE B N 1
ATOM 2228 C CA . PHE B 1 45 ? -9.211 -1.884 10.297 1 87 45 PHE B CA 1
ATOM 2229 C C . PHE B 1 45 ? -9.711 -2.078 8.867 1 87 45 PHE B C 1
ATOM 2231 O O . PHE B 1 45 ? -9.422 -3.096 8.234 1 87 45 PHE B O 1
ATOM 2238 N N . TYR B 1 46 ? -10.445 -1.123 8.492 1 89.31 46 TYR B N 1
ATOM 2239 C CA . TYR B 1 46 ? -10.953 -1.183 7.125 1 89.31 46 TYR B CA 1
ATOM 2240 C C . TYR B 1 46 ? -9.812 -1.219 6.117 1 89.31 46 TYR B C 1
ATOM 2242 O O . TYR B 1 46 ? -9.82 -2.035 5.191 1 89.31 46 TYR B O 1
ATOM 2250 N N . SER B 1 47 ? -8.906 -0.361 6.324 1 89.19 47 SER B N 1
ATOM 2251 C CA . SER B 1 47 ? -7.766 -0.283 5.414 1 89.19 47 SER B CA 1
ATOM 2252 C C . SER B 1 47 ? -6.965 -1.582 5.414 1 89.19 47 SER B C 1
ATOM 2254 O O . SER B 1 47 ? -6.465 -2.01 4.375 1 89.19 47 SER B O 1
ATOM 2256 N N . CYS B 1 48 ? -6.824 -2.219 6.523 1 89.56 48 CYS B N 1
ATOM 2257 C CA . CYS B 1 48 ? -6.09 -3.473 6.645 1 89.56 48 CYS B CA 1
ATOM 2258 C C . CYS B 1 48 ? -6.793 -4.594 5.887 1 89.56 48 CYS B C 1
ATOM 2260 O O . CYS B 1 48 ? -6.148 -5.375 5.188 1 89.56 48 CYS B O 1
ATOM 2262 N N . LEU B 1 49 ? -7.973 -4.645 6.043 1 88.5 49 LEU B N 1
ATOM 2263 C CA . LEU B 1 49 ? -8.742 -5.699 5.383 1 88.5 49 LEU B CA 1
ATOM 2264 C C . LEU B 1 49 ? -8.688 -5.539 3.869 1 88.5 49 LEU B C 1
ATOM 2266 O O . LEU B 1 49 ? -8.523 -6.52 3.141 1 88.5 49 LEU B O 1
ATOM 2270 N N . ILE B 1 50 ? -8.797 -4.359 3.502 1 87.25 50 ILE B N 1
ATOM 2271 C CA . ILE B 1 50 ? -8.766 -4.09 2.068 1 87.25 50 ILE B CA 1
ATOM 2272 C C . ILE B 1 50 ? -7.383 -4.426 1.51 1 87.25 50 ILE B C 1
ATOM 2274 O O . ILE B 1 50 ? -7.266 -4.973 0.411 1 87.25 50 ILE B O 1
ATOM 2278 N N . ALA B 1 51 ? -6.43 -4.055 2.275 1 86.75 51 ALA B N 1
ATOM 2279 C CA . ALA B 1 51 ? -5.074 -4.391 1.855 1 86.75 51 ALA B CA 1
ATOM 2280 C C . ALA B 1 51 ? -4.887 -5.902 1.763 1 86.75 51 ALA B C 1
ATOM 2282 O O . ALA B 1 51 ? -4.262 -6.398 0.822 1 86.75 51 ALA B O 1
ATOM 2283 N N . ALA B 1 52 ? -5.398 -6.59 2.701 1 86.12 52 ALA B N 1
ATOM 2284 C CA . ALA B 1 52 ? -5.32 -8.047 2.693 1 86.12 52 ALA B CA 1
ATOM 2285 C C . ALA B 1 52 ? -6.031 -8.633 1.473 1 86.12 52 ALA B C 1
ATOM 2287 O O . ALA B 1 52 ? -5.504 -9.523 0.805 1 86.12 52 ALA B O 1
ATOM 2288 N N . LEU B 1 53 ? -7.125 -8.125 1.201 1 83.62 53 LEU B N 1
ATOM 2289 C CA . LEU B 1 53 ? -7.906 -8.609 0.067 1 83.62 53 LEU B CA 1
ATOM 2290 C C . LEU B 1 53 ? -7.195 -8.305 -1.248 1 83.62 53 LEU B C 1
ATOM 2292 O O . LEU B 1 53 ? -7.238 -9.117 -2.18 1 83.62 53 LEU B O 1
ATOM 2296 N N . GLN B 1 54 ? -6.625 -7.168 -1.244 1 82.12 54 GLN B N 1
ATOM 2297 C CA . GLN B 1 54 ? -5.871 -6.801 -2.436 1 82.12 54 GLN B CA 1
ATOM 2298 C C . GLN B 1 54 ? -4.73 -7.785 -2.691 1 82.12 54 GLN B C 1
ATOM 2300 O O . GLN B 1 54 ? -4.531 -8.227 -3.824 1 82.12 54 GLN B O 1
ATOM 2305 N N . TYR B 1 55 ? -4.109 -8.148 -1.714 1 79.38 55 TYR B N 1
ATOM 2306 C CA . TYR B 1 55 ? -2.984 -9.062 -1.868 1 79.38 55 TYR B CA 1
ATOM 2307 C C . TYR B 1 55 ? -3.471 -10.477 -2.168 1 79.38 55 TYR B C 1
ATOM 2309 O O . TYR B 1 55 ? -2.793 -11.234 -2.865 1 79.38 55 TYR B O 1
ATOM 2317 N N . MET B 1 56 ? -4.547 -10.789 -1.648 1 80.94 56 MET B N 1
ATOM 2318 C CA . MET B 1 56 ? -5.121 -12.102 -1.944 1 80.94 56 MET B CA 1
ATOM 2319 C C . MET B 1 56 ? -5.422 -12.242 -3.434 1 80.94 56 MET B C 1
ATOM 2321 O O . MET B 1 56 ? -5.391 -13.344 -3.977 1 80.94 56 MET B O 1
ATOM 2325 N N . LEU B 1 57 ? -5.773 -11.172 -4.047 1 77.44 57 LEU B N 1
ATOM 2326 C CA . LEU B 1 57 ? -6.117 -11.203 -5.461 1 77.44 57 LEU B CA 1
ATOM 2327 C C . LEU B 1 57 ? -4.934 -11.672 -6.301 1 77.44 57 LEU B C 1
ATOM 2329 O O . LEU B 1 57 ? -5.117 -12.344 -7.316 1 77.44 57 LEU B O 1
ATOM 2333 N N . PHE B 1 58 ? -3.789 -11.336 -5.852 1 72 58 PHE B N 1
ATOM 2334 C CA . PHE B 1 58 ? -2.598 -11.711 -6.605 1 72 58 PHE B CA 1
ATOM 2335 C C . PHE B 1 58 ? -2.363 -13.219 -6.531 1 72 58 PHE B C 1
ATOM 2337 O O . PHE B 1 58 ? -1.79 -13.805 -7.449 1 72 58 PHE B O 1
ATOM 2344 N N . SER B 1 59 ? -2.797 -13.734 -5.469 1 73.5 59 SER B N 1
ATOM 2345 C CA . SER B 1 59 ? -2.691 -15.18 -5.332 1 73.5 59 SER B CA 1
ATOM 2346 C C . SER B 1 59 ? -3.855 -15.891 -6.023 1 73.5 59 SER B C 1
ATOM 2348 O O . SER B 1 59 ? -3.707 -17.016 -6.508 1 73.5 59 SER B O 1
ATOM 2350 N N . ILE B 1 60 ? -4.941 -15.25 -6.098 1 75.25 60 ILE B N 1
ATOM 2351 C CA . ILE B 1 60 ? -6.16 -15.836 -6.645 1 75.25 60 ILE B CA 1
ATOM 2352 C C . ILE B 1 60 ? -6.035 -15.961 -8.156 1 75.25 60 ILE B C 1
ATOM 2354 O O . ILE B 1 60 ? -6.469 -16.969 -8.742 1 75.25 60 ILE B O 1
ATOM 2358 N N . TYR B 1 61 ? -5.379 -15.07 -8.781 1 75.88 61 TYR B N 1
ATOM 2359 C CA . TYR B 1 61 ? -5.305 -15.062 -10.234 1 75.88 61 TYR B CA 1
ATOM 2360 C C . TYR B 1 61 ? -4.551 -16.281 -10.758 1 75.88 61 TYR B C 1
ATOM 2362 O O . TYR B 1 61 ? -5.055 -17.016 -11.609 1 75.88 61 TYR B O 1
ATOM 2370 N N . PRO B 1 62 ? -3.414 -16.484 -10.234 1 70.88 62 PRO B N 1
ATOM 2371 C CA . PRO B 1 62 ? -2.723 -17.672 -10.727 1 70.88 62 PRO B CA 1
ATOM 2372 C C . PRO B 1 62 ? -3.424 -18.969 -10.328 1 70.88 62 PRO B C 1
ATOM 2374 O O . PRO B 1 62 ? -3.406 -19.953 -11.086 1 70.88 62 PRO B O 1
ATOM 2377 N N . ILE B 1 63 ? -4.008 -19 -9.266 1 70.44 63 ILE B N 1
ATOM 2378 C CA . ILE B 1 63 ? -4.66 -20.219 -8.797 1 70.44 63 ILE B CA 1
ATOM 2379 C C . ILE B 1 63 ? -5.879 -20.516 -9.656 1 70.44 63 ILE B C 1
ATOM 2381 O O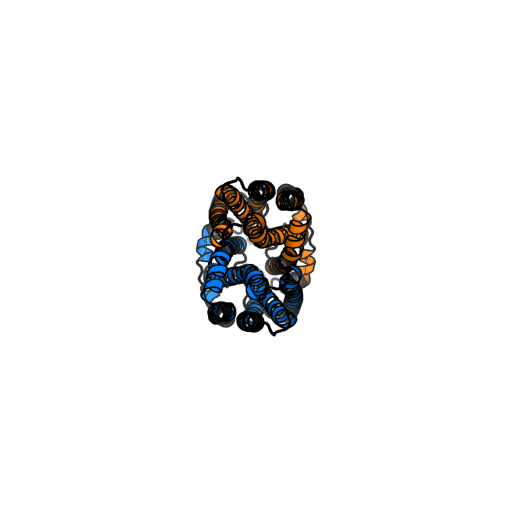 . ILE B 1 63 ? -6.062 -21.656 -10.109 1 70.44 63 ILE B O 1
ATOM 2385 N N . VAL B 1 64 ? -6.688 -19.516 -9.891 1 71.38 64 VAL B N 1
ATOM 2386 C CA . VAL B 1 64 ? -7.965 -19.703 -10.57 1 71.38 64 VAL B CA 1
ATOM 2387 C C . VAL B 1 64 ? -7.727 -19.875 -12.07 1 71.38 64 VAL B C 1
ATOM 2389 O O . VAL B 1 64 ? -8.312 -20.75 -12.703 1 71.38 64 VAL B O 1
ATOM 2392 N N . LEU B 1 65 ? -6.84 -19.094 -12.57 1 71.44 65 LEU B N 1
ATOM 2393 C CA . LEU B 1 65 ? -6.734 -19.047 -14.023 1 71.44 65 LEU B CA 1
ATOM 2394 C C . LEU B 1 65 ? -5.688 -20.031 -14.523 1 71.44 65 LEU B C 1
ATOM 2396 O O . LEU B 1 65 ? -5.809 -20.578 -15.625 1 71.44 65 LEU B O 1
ATOM 2400 N N . GLN B 1 66 ? -4.746 -20.219 -13.766 1 65.31 66 GLN B N 1
ATOM 2401 C CA . GLN B 1 66 ? -3.717 -21.156 -14.203 1 65.31 66 GLN B CA 1
ATOM 2402 C C . GLN B 1 66 ? -4.008 -22.562 -13.703 1 65.31 66 GLN B C 1
ATOM 2404 O O . GLN B 1 66 ? -3.971 -23.531 -14.477 1 65.31 66 GLN B O 1
ATOM 2409 N N . GLU B 1 67 ? -4.227 -22.703 -12.5 1 63.09 67 GLU B N 1
ATOM 2410 C CA . GLU B 1 67 ? -4.32 -24.047 -11.938 1 63.09 67 GLU B CA 1
ATOM 2411 C C . GLU B 1 67 ? -5.688 -24.656 -12.219 1 63.09 67 GLU B C 1
ATOM 2413 O O . GLU B 1 67 ? -5.777 -25.828 -12.586 1 63.09 67 GLU B O 1
ATOM 2418 N N . LEU B 1 68 ? -6.602 -23.75 -12.195 1 63.12 68 LEU B N 1
ATOM 2419 C CA . LEU B 1 68 ? -7.922 -24.375 -12.266 1 63.12 68 LEU B CA 1
ATOM 2420 C C . LEU B 1 68 ? -8.445 -24.375 -13.703 1 63.12 68 LEU B C 1
ATOM 2422 O O . LEU B 1 68 ? -9.031 -25.359 -14.156 1 63.12 68 LEU B O 1
ATOM 2426 N N . ARG B 1 69 ? -8.102 -23.312 -14.375 1 66.94 69 ARG B N 1
ATOM 2427 C CA . ARG B 1 69 ? -8.602 -23.266 -15.742 1 66.94 69 ARG B CA 1
ATOM 2428 C C . ARG B 1 69 ? -7.555 -23.797 -16.719 1 66.94 69 ARG B C 1
ATOM 2430 O O . ARG B 1 69 ? -7.891 -24.203 -17.844 1 66.94 69 ARG B O 1
ATOM 2437 N N . GLY B 1 70 ? -6.391 -23.828 -16.141 1 66 70 GLY B N 1
ATOM 2438 C CA . GLY B 1 70 ? -5.352 -24.422 -16.969 1 66 70 GLY B CA 1
ATOM 2439 C C . GLY B 1 70 ? -4.844 -23.5 -18.062 1 66 70 GLY B C 1
ATOM 2440 O O . GLY B 1 70 ? -4.406 -23.953 -19.109 1 66 70 GLY B O 1
ATOM 2441 N N . TRP B 1 71 ? -5.203 -22.297 -17.938 1 66.5 71 TRP B N 1
ATOM 2442 C CA . TRP B 1 71 ? -4.762 -21.359 -18.969 1 66.5 71 TRP B CA 1
ATOM 2443 C C . TRP B 1 71 ? -3.24 -21.25 -18.984 1 66.5 71 TRP B C 1
ATOM 2445 O O . TRP B 1 71 ? -2.58 -21.562 -18 1 66.5 71 TRP B O 1
ATOM 2455 N N . ASN B 1 72 ? -2.746 -20.953 -20.25 1 64.75 72 ASN B N 1
ATOM 2456 C CA . ASN B 1 72 ? -1.314 -20.703 -20.375 1 64.75 72 ASN B CA 1
ATOM 2457 C C . ASN B 1 72 ? -0.871 -19.531 -19.484 1 64.75 72 ASN B C 1
ATOM 2459 O O . ASN B 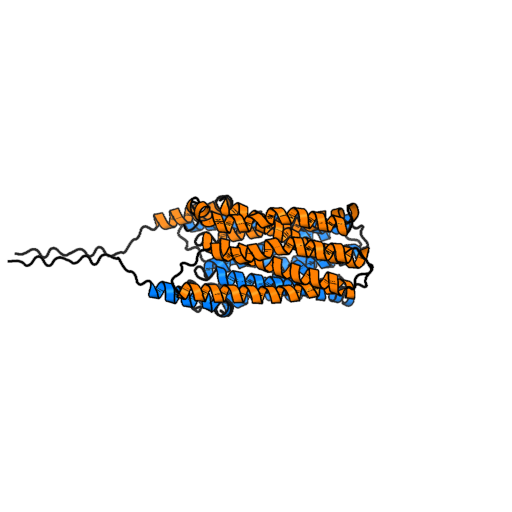1 72 ? -1.693 -18.719 -19.078 1 64.75 72 ASN B O 1
ATOM 2463 N N . THR B 1 73 ? 0.36 -19.547 -19.047 1 63.97 73 THR B N 1
ATOM 2464 C CA . THR B 1 73 ? 0.953 -18.578 -18.141 1 63.97 73 THR B CA 1
ATOM 2465 C C . THR B 1 73 ? 0.722 -17.156 -18.656 1 63.97 73 THR B C 1
ATOM 2467 O O . THR B 1 73 ? 0.426 -16.25 -17.875 1 63.97 73 THR B O 1
ATOM 2470 N N . ALA B 1 74 ? 0.744 -16.969 -20 1 64.25 74 ALA B N 1
ATOM 2471 C CA . ALA B 1 74 ? 0.583 -15.641 -20.578 1 64.25 74 ALA B CA 1
ATOM 2472 C C . ALA B 1 74 ? -0.858 -15.156 -20.453 1 64.25 74 ALA B C 1
ATOM 2474 O O . ALA B 1 74 ? -1.1 -14 -20.109 1 64.25 74 ALA B O 1
ATOM 2475 N N . VAL B 1 75 ? -1.755 -16.109 -20.688 1 68.38 75 VAL B N 1
ATOM 2476 C CA . VAL B 1 75 ? -3.17 -15.75 -20.672 1 68.38 75 VAL B CA 1
ATOM 2477 C C . VAL B 1 75 ? -3.637 -15.539 -19.234 1 68.38 75 VAL B C 1
ATOM 2479 O O . VAL B 1 75 ? -4.52 -14.719 -18.984 1 68.38 75 VAL B O 1
ATOM 2482 N N . SER B 1 76 ? -2.904 -16.188 -18.297 1 69.94 76 SER B N 1
ATOM 2483 C CA . SER B 1 76 ? -3.285 -16.094 -16.906 1 69.94 76 SER B CA 1
ATOM 2484 C C . SER B 1 76 ? -2.883 -14.75 -16.312 1 69.94 76 SER B C 1
ATOM 2486 O O . SER B 1 76 ? -3.387 -14.352 -15.258 1 69.94 76 SER B O 1
ATOM 2488 N N . GLN B 1 77 ? -2.092 -14 -17.078 1 69.44 77 GLN B N 1
ATOM 2489 C CA . GLN B 1 77 ? -1.625 -12.711 -16.578 1 69.44 77 GLN B CA 1
ATOM 2490 C C . GLN B 1 77 ? -2.475 -11.562 -17.109 1 69.44 77 GLN B C 1
ATOM 2492 O O . GLN B 1 77 ? -2.336 -10.422 -16.672 1 69.44 77 GLN B O 1
ATOM 2497 N N . LEU B 1 78 ? -3.408 -11.852 -17.922 1 70.88 78 LEU B N 1
ATOM 2498 C CA . LEU B 1 78 ? -4.234 -10.836 -18.562 1 70.88 78 LEU B CA 1
ATOM 2499 C C . LEU B 1 78 ? -5.09 -10.109 -17.531 1 70.88 78 LEU B C 1
ATOM 2501 O O . LEU B 1 78 ? -5.23 -8.883 -17.578 1 70.88 78 LEU B O 1
ATOM 2505 N N . PRO B 1 79 ? -5.559 -10.852 -16.547 1 74.31 79 PRO B N 1
ATOM 2506 C CA . PRO B 1 79 ? -6.332 -10.125 -15.539 1 74.31 79 PRO B CA 1
ATOM 2507 C C . PRO B 1 79 ? -5.477 -9.156 -14.727 1 74.31 79 PRO B C 1
ATOM 2509 O O . PRO B 1 79 ? -5.992 -8.164 -14.203 1 74.31 79 PRO B O 1
ATOM 2512 N N . VAL B 1 80 ? -4.223 -9.43 -14.688 1 73.94 80 VAL B N 1
ATOM 2513 C CA . VAL B 1 80 ? -3.309 -8.508 -14.023 1 73.94 80 VAL B CA 1
ATOM 2514 C C . VAL B 1 80 ? -3.191 -7.219 -14.836 1 73.94 80 VAL B C 1
ATOM 2516 O O . VAL B 1 80 ? -3.096 -6.129 -14.266 1 73.94 80 VAL B O 1
ATOM 2519 N N . LEU B 1 81 ? -3.268 -7.414 -16.078 1 76.94 81 LEU B N 1
ATOM 2520 C CA . LEU B 1 81 ? -3.299 -6.238 -16.938 1 76.94 81 LEU B CA 1
ATOM 2521 C C . LEU B 1 81 ? -4.566 -5.426 -16.703 1 76.94 81 LEU B C 1
ATOM 2523 O O . LEU B 1 81 ? -4.535 -4.195 -16.75 1 76.94 81 LEU B O 1
ATOM 2527 N N . GLY B 1 82 ? -5.586 -6.141 -16.562 1 82.12 82 GLY B N 1
ATOM 2528 C CA . GLY B 1 82 ? -6.832 -5.469 -16.219 1 82.12 82 GLY B CA 1
ATOM 2529 C C . GLY B 1 82 ? -6.742 -4.645 -14.953 1 82.12 82 GLY B C 1
ATOM 2530 O O . GLY B 1 82 ? -7.332 -3.564 -14.867 1 82.12 82 GLY B O 1
ATOM 2531 N N . GLN B 1 83 ? -5.934 -5.121 -14.055 1 83.06 83 GLN B N 1
ATOM 2532 C CA . GLN B 1 83 ? -5.738 -4.387 -12.812 1 83.06 83 GLN B CA 1
ATOM 2533 C C . GLN B 1 83 ? -5.043 -3.053 -13.062 1 83.06 83 GLN B C 1
ATOM 2535 O O . GLN B 1 83 ? -5.375 -2.043 -12.438 1 83.06 83 GLN B O 1
ATOM 2540 N N . ALA B 1 84 ? -4.105 -3.08 -13.977 1 82.25 84 ALA B N 1
ATOM 2541 C CA . ALA B 1 84 ? -3.396 -1.853 -14.32 1 82.25 84 ALA B CA 1
ATOM 2542 C C . ALA B 1 84 ? -4.34 -0.835 -14.961 1 82.25 84 ALA B C 1
ATOM 2544 O O . ALA B 1 84 ? -4.305 0.35 -14.617 1 82.25 84 ALA B O 1
ATOM 2545 N N . VAL B 1 85 ? -5.145 -1.361 -15.75 1 85.81 85 VAL B N 1
ATOM 2546 C CA . VAL B 1 85 ? -6.121 -0.505 -16.422 1 85.81 85 VAL B CA 1
ATOM 2547 C C . VAL B 1 85 ? -7.109 0.047 -15.391 1 85.81 85 VAL B C 1
ATOM 2549 O O . VAL B 1 85 ? -7.484 1.221 -15.453 1 85.81 85 VAL B O 1
ATOM 2552 N N . GLY B 1 86 ? -7.48 -0.78 -14.523 1 88.44 86 GLY B N 1
ATOM 2553 C CA . GLY B 1 86 ? -8.383 -0.344 -13.477 1 88.44 86 GLY B CA 1
ATOM 2554 C C . GLY B 1 86 ? -7.797 0.742 -12.594 1 88.44 86 GLY B C 1
ATOM 2555 O O . GLY B 1 86 ? -8.5 1.668 -12.188 1 88.44 86 GLY B O 1
ATOM 2556 N N . ALA B 1 87 ? -6.535 0.632 -12.367 1 84.06 87 ALA B N 1
ATOM 2557 C CA . ALA B 1 87 ? -5.867 1.648 -11.562 1 84.06 87 ALA B CA 1
ATOM 2558 C C . ALA B 1 87 ? -5.887 3.004 -12.266 1 84.06 87 ALA B C 1
ATOM 2560 O O . ALA B 1 87 ? -6.043 4.043 -11.617 1 84.06 87 ALA B O 1
ATOM 2561 N N . VAL B 1 88 ? -5.738 2.928 -13.539 1 84.25 88 VAL B N 1
ATOM 2562 C CA . VAL B 1 88 ? -5.762 4.164 -14.312 1 84.25 88 VAL B CA 1
ATOM 2563 C C . VAL B 1 88 ? -7.156 4.777 -14.273 1 84.25 88 VAL B C 1
ATOM 2565 O O . VAL B 1 88 ? -7.305 5.992 -14.102 1 84.25 88 VAL B O 1
ATOM 2568 N N . PHE B 1 89 ? -8.078 3.932 -14.367 1 87.38 89 PHE B N 1
ATOM 2569 C CA . PHE B 1 89 ? -9.453 4.41 -14.281 1 87.38 89 PHE B CA 1
ATOM 2570 C C . PHE B 1 89 ? -9.734 4.992 -12.906 1 87.38 89 PHE B C 1
ATOM 2572 O O . PHE B 1 89 ? -10.414 6.012 -12.781 1 87.38 89 PHE B O 1
ATOM 2579 N N . GLY B 1 90 ? -9.289 4.32 -11.906 1 87 90 GLY B N 1
ATOM 2580 C CA . GLY B 1 90 ? -9.43 4.855 -10.562 1 87 90 GLY B CA 1
ATOM 2581 C C . GLY B 1 90 ? -8.781 6.215 -10.391 1 87 90 GLY B C 1
ATOM 2582 O O . GLY B 1 90 ? -9.336 7.094 -9.719 1 87 90 GLY B O 1
ATOM 2583 N N . PHE B 1 91 ? -7.672 6.359 -11.062 1 82.56 91 PHE B N 1
ATOM 2584 C CA . PHE B 1 91 ? -6.965 7.637 -11.023 1 82.56 91 PHE B CA 1
ATOM 2585 C C . PHE B 1 91 ? -7.824 8.75 -11.609 1 82.56 91 PHE B C 1
ATOM 2587 O O . PHE B 1 91 ? -7.914 9.836 -11.039 1 82.56 91 PHE B O 1
ATOM 2594 N N . LEU B 1 92 ? -8.414 8.445 -12.633 1 83.19 92 LEU B N 1
ATOM 2595 C CA . LEU B 1 92 ? -9.258 9.43 -13.297 1 83.19 92 LEU B CA 1
ATOM 2596 C C . LEU B 1 92 ? -10.445 9.805 -12.414 1 83.19 92 LEU B C 1
ATOM 2598 O O . LEU B 1 92 ? -10.852 10.969 -12.367 1 83.19 92 LEU B O 1
ATOM 2602 N N . MET B 1 93 ? -10.977 8.898 -11.719 1 85.81 93 MET B N 1
ATOM 2603 C CA . MET B 1 93 ? -12.109 9.148 -10.828 1 85.81 93 MET B CA 1
ATOM 2604 C C . MET B 1 93 ? -11.68 9.984 -9.625 1 85.81 93 MET B C 1
ATOM 2606 O O . MET B 1 93 ? -12.406 10.883 -9.203 1 85.81 93 MET B O 1
ATOM 2610 N N . VAL B 1 94 ? -10.57 9.641 -9.125 1 82.25 94 VAL B N 1
ATOM 2611 C CA . VAL B 1 94 ? -10.047 10.398 -7.996 1 82.25 94 VAL B CA 1
ATOM 2612 C C . VAL B 1 94 ? -9.75 11.836 -8.43 1 82.25 94 VAL B C 1
ATOM 2614 O O . VAL B 1 94 ? -10.055 12.781 -7.695 1 82.25 94 VAL B O 1
ATOM 2617 N N . PHE B 1 95 ? -9.227 11.922 -9.586 1 78.44 95 PHE B N 1
ATOM 2618 C CA . PHE B 1 95 ? -8.898 13.227 -10.133 1 78.44 95 PHE B CA 1
ATOM 2619 C C . PHE B 1 95 ? -10.156 14.07 -10.312 1 78.44 95 PHE B C 1
ATOM 2621 O O . PHE B 1 95 ? -10.18 15.25 -9.969 1 78.44 95 PHE B O 1
ATOM 2628 N N . ASP B 1 96 ? -11.055 13.508 -10.797 1 78.69 96 ASP B N 1
ATOM 2629 C CA . ASP B 1 96 ? -12.312 14.219 -11 1 78.69 96 ASP B CA 1
ATOM 2630 C C . ASP B 1 96 ? -12.938 14.625 -9.672 1 78.69 96 ASP B C 1
ATOM 2632 O O . ASP B 1 96 ? -13.469 15.734 -9.547 1 78.69 96 ASP B O 1
ATOM 2636 N N . HIS B 1 97 ? -12.867 13.734 -8.734 1 77.5 97 HIS B N 1
ATOM 2637 C CA . HIS B 1 97 ? -13.414 14.016 -7.41 1 77.5 97 HIS B CA 1
ATOM 2638 C C . HIS B 1 97 ? -12.664 15.172 -6.746 1 77.5 97 HIS B C 1
ATOM 2640 O O . HIS B 1 97 ? -13.281 16.047 -6.133 1 77.5 97 HIS B O 1
ATOM 2646 N N . MET B 1 98 ? -11.438 15.102 -6.887 1 72.5 98 MET B N 1
ATOM 2647 C CA . MET B 1 98 ? -10.633 16.156 -6.277 1 72.5 98 MET B CA 1
ATOM 2648 C C . MET B 1 98 ? -10.883 17.5 -6.965 1 72.5 98 MET B C 1
ATOM 2650 O O . MET B 1 98 ? -10.906 18.547 -6.312 1 72.5 98 MET B O 1
ATOM 2654 N N . ARG B 1 99 ? -11.047 17.484 -8.203 1 71.62 99 ARG B N 1
ATOM 2655 C CA . ARG B 1 99 ? -11.344 18.688 -8.961 1 71.62 99 ARG B CA 1
ATOM 2656 C C . ARG B 1 99 ? -12.695 19.266 -8.547 1 71.62 99 ARG B C 1
ATOM 2658 O O . ARG B 1 99 ? -12.828 20.484 -8.383 1 71.62 99 ARG B O 1
ATOM 2665 N N . ARG B 1 100 ? -13.602 18.438 -8.391 1 72.81 100 ARG B N 1
ATOM 2666 C CA . ARG B 1 100 ? -14.938 18.875 -8 1 72.81 100 ARG B CA 1
ATOM 2667 C C . ARG B 1 100 ? -14.938 19.422 -6.582 1 72.81 100 ARG B C 1
ATOM 2669 O O . ARG B 1 100 ? -15.641 20.406 -6.289 1 72.81 100 ARG B O 1
ATOM 2676 N N . ARG B 1 101 ? -14.25 18.734 -5.727 1 71.88 101 ARG B N 1
ATOM 2677 C CA . ARG B 1 101 ? -14.117 19.188 -4.348 1 71.88 101 ARG B CA 1
ATOM 2678 C C . ARG B 1 101 ? -13.5 20.578 -4.289 1 71.88 101 ARG B C 1
ATOM 2680 O O . ARG B 1 101 ? -13.945 21.438 -3.52 1 71.88 101 ARG B O 1
ATOM 2687 N N . LYS B 1 102 ? -12.609 20.75 -5.086 1 66.69 102 LYS B N 1
ATOM 2688 C CA . LYS B 1 102 ? -11.953 22.047 -5.141 1 66.69 102 LYS B CA 1
ATOM 2689 C C . LYS B 1 102 ? -12.898 23.125 -5.672 1 66.69 102 LYS B C 1
ATOM 2691 O O . LYS B 1 102 ? -12.875 24.25 -5.203 1 66.69 102 LYS B O 1
ATOM 2696 N N . ALA B 1 103 ? -13.555 22.75 -6.598 1 66.31 103 ALA B N 1
ATOM 2697 C CA . ALA B 1 103 ? -14.523 23.672 -7.16 1 66.31 103 ALA B CA 1
ATOM 2698 C C . ALA B 1 103 ? -15.57 24.078 -6.121 1 66.31 103 ALA B C 1
ATOM 2700 O O . ALA B 1 103 ? -15.984 25.234 -6.062 1 66.31 103 ALA B O 1
ATOM 2701 N N . LYS B 1 104 ? -15.914 23.188 -5.297 1 67.88 104 LYS B N 1
ATOM 2702 C CA . LYS B 1 104 ? -16.891 23.453 -4.25 1 67.88 104 LYS B CA 1
ATOM 2703 C C . LYS B 1 104 ? -16.281 24.281 -3.129 1 67.88 104 LYS B C 1
ATOM 2705 O O . LYS B 1 104 ? -16.953 25.125 -2.535 1 67.88 104 LYS B O 1
ATOM 2710 N N . ALA B 1 105 ? -15.07 23.938 -2.846 1 63.56 105 ALA B N 1
ATOM 2711 C CA . ALA B 1 105 ? -14.375 24.719 -1.828 1 63.56 105 ALA B CA 1
ATOM 2712 C C . ALA B 1 105 ? -14.289 26.188 -2.225 1 63.56 105 ALA B C 1
ATOM 2714 O O . ALA B 1 105 ? -14.312 27.078 -1.364 1 63.56 105 ALA B O 1
ATOM 2715 N N . ASN B 1 106 ? -14.234 26.359 -3.5 1 61.16 106 ASN B N 1
ATOM 2716 C CA . ASN B 1 106 ? -14.203 27.734 -3.998 1 61.16 106 ASN B CA 1
ATOM 2717 C C . ASN B 1 106 ? -15.547 28.422 -3.803 1 61.16 106 ASN B C 1
ATOM 2719 O O . ASN B 1 106 ? -15.617 29.656 -3.787 1 61.16 106 ASN B O 1
ATOM 2723 N N . THR B 1 107 ? -16.516 27.625 -3.633 1 59.25 107 THR B N 1
ATOM 2724 C CA . THR B 1 107 ? -17.828 28.219 -3.434 1 59.25 107 THR B CA 1
ATOM 2725 C C . THR B 1 107 ? -18.125 28.406 -1.948 1 59.25 107 THR B C 1
ATOM 2727 O O . THR B 1 107 ? -19.203 28.844 -1.574 1 59.25 107 THR B O 1
ATOM 2730 N N . GLY B 1 108 ? -17.172 28.203 -1.042 1 58.66 108 GLY B N 1
ATOM 2731 C CA . GLY B 1 108 ? -17.297 28.5 0.375 1 58.66 108 GLY B CA 1
ATOM 2732 C C . GLY B 1 108 ? -17.562 27.281 1.229 1 58.66 108 GLY B C 1
ATOM 2733 O O . GLY B 1 108 ? -17.75 27.391 2.441 1 58.66 108 GLY B O 1
ATOM 2734 N N . ARG B 1 109 ? -17.734 26.25 0.671 1 56.31 109 ARG B N 1
ATOM 2735 C CA . ARG B 1 109 ? -18.062 25.094 1.497 1 56.31 109 ARG B CA 1
ATOM 2736 C C . ARG B 1 109 ? -16.797 24.5 2.131 1 56.31 109 ARG B C 1
ATOM 2738 O O . ARG B 1 109 ? -15.75 24.438 1.492 1 56.31 109 ARG B O 1
ATOM 2745 N N . GLU B 1 110 ? -16.766 24.422 3.496 1 60.97 110 GLU B N 1
ATOM 2746 C CA . GLU B 1 110 ? -15.656 23.875 4.273 1 60.97 110 GLU B CA 1
ATOM 2747 C C . GLU B 1 110 ? -15.344 22.438 3.854 1 60.97 110 GLU B C 1
ATOM 2749 O O . GLU B 1 110 ? -16.25 21.641 3.611 1 60.97 110 GLU B O 1
ATOM 2754 N N . MET B 1 111 ? -14.211 22.266 3.375 1 64.12 111 MET B N 1
ATOM 2755 C CA . MET B 1 111 ? -13.75 20.938 3.006 1 64.12 111 MET B CA 1
ATOM 2756 C C . MET B 1 111 ? -13.625 20.047 4.234 1 64.12 111 MET B C 1
ATOM 2758 O O . MET B 1 111 ? -12.844 20.344 5.145 1 64.12 111 MET B O 1
ATOM 2762 N N . LEU B 1 112 ? -14.602 19.203 4.367 1 70.88 112 LEU B N 1
ATOM 2763 C CA . LEU B 1 112 ? -14.594 18.25 5.477 1 70.88 112 LEU B CA 1
ATOM 2764 C C . LEU B 1 112 ? -13.883 16.969 5.086 1 70.88 112 LEU B C 1
ATOM 2766 O O . LEU B 1 112 ? -13.922 16.562 3.922 1 70.88 112 LEU B O 1
ATOM 2770 N N . PRO B 1 113 ? -13.086 16.453 5.902 1 76.06 113 PRO B N 1
ATOM 2771 C CA . PRO B 1 113 ? -12.438 15.164 5.648 1 76.06 113 PRO B CA 1
ATOM 2772 C C . PRO B 1 113 ? -13.43 14.078 5.234 1 76.06 113 PRO B C 1
ATOM 2774 O O . PRO B 1 113 ? -13.055 13.125 4.543 1 76.06 113 PRO B O 1
ATOM 2777 N N . GLU B 1 114 ? -14.664 14.328 5.535 1 75.81 114 GLU B N 1
ATOM 2778 C CA . GLU B 1 114 ? -15.688 13.328 5.246 1 75.81 114 GLU B CA 1
ATOM 2779 C C . GLU B 1 114 ? -16 13.273 3.756 1 75.81 114 GLU B C 1
ATOM 2781 O O . GLU B 1 114 ? -16.578 12.289 3.273 1 75.81 114 GLU B O 1
ATOM 2786 N N . ASP B 1 115 ? -15.578 14.211 3.1 1 77.06 115 ASP B N 1
ATOM 2787 C CA . ASP B 1 115 ? -15.836 14.234 1.663 1 77.06 115 ASP B CA 1
ATOM 2788 C C . ASP B 1 115 ? -15.008 13.18 0.938 1 77.06 115 ASP B C 1
ATOM 2790 O O . ASP B 1 115 ? -15.375 12.742 -0.156 1 77.06 115 ASP B O 1
ATOM 2794 N N . HIS B 1 116 ? -13.938 12.812 1.595 1 79.31 116 HIS B N 1
ATOM 2795 C CA . HIS B 1 116 ? -13.102 11.781 0.992 1 79.31 116 HIS B CA 1
ATOM 2796 C C . HIS B 1 116 ? -13.773 10.414 1.064 1 79.31 116 HIS B C 1
ATOM 2798 O O . HIS B 1 116 ? -13.414 9.5 0.316 1 79.31 116 HIS B O 1
ATOM 2804 N N . MET B 1 117 ? -14.734 10.328 1.841 1 82.31 117 MET B N 1
ATOM 2805 C CA . MET B 1 117 ? -15.312 9.008 2.09 1 82.31 117 MET B CA 1
ATOM 2806 C C . MET B 1 117 ? -16.328 8.648 1.01 1 82.31 117 MET B C 1
ATOM 2808 O O . MET B 1 117 ? -16.719 7.488 0.891 1 82.31 117 MET B O 1
ATOM 2812 N N . VAL B 1 118 ? -16.672 9.625 0.232 1 83.88 118 VAL B N 1
ATOM 2813 C CA . VAL B 1 118 ? -17.594 9.344 -0.856 1 83.88 118 VAL B CA 1
ATOM 2814 C C . VAL B 1 118 ? -16.969 8.344 -1.829 1 83.88 118 VAL B C 1
ATOM 2816 O O . VAL B 1 118 ? -17.641 7.426 -2.303 1 83.88 118 VAL B O 1
ATOM 2819 N N . LEU B 1 119 ? -15.711 8.531 -2.049 1 87.56 119 LEU B N 1
ATOM 2820 C CA . LEU B 1 119 ? -15 7.605 -2.922 1 87.56 119 LEU B CA 1
ATOM 2821 C C . LEU B 1 119 ? -14.938 6.211 -2.303 1 87.56 119 LEU B C 1
ATOM 2823 O O . LEU B 1 119 ? -15.062 5.207 -3.008 1 87.56 119 LEU B O 1
ATOM 2827 N N . ALA B 1 120 ? -14.75 6.18 -1.044 1 89.81 120 ALA B N 1
ATOM 2828 C CA . ALA B 1 120 ? -14.703 4.898 -0.348 1 89.81 120 ALA B CA 1
ATOM 2829 C C . ALA B 1 120 ? -16.062 4.207 -0.368 1 89.81 120 ALA B C 1
ATOM 2831 O O . ALA B 1 120 ? -16.141 2.979 -0.376 1 89.81 120 ALA B O 1
ATOM 2832 N N . MET B 1 121 ? -17.156 5.016 -0.407 1 91.06 121 MET B N 1
ATOM 2833 C CA . MET B 1 121 ? -18.516 4.457 -0.474 1 91.06 121 MET B CA 1
ATOM 2834 C C . MET B 1 121 ? -18.75 3.777 -1.817 1 91.06 121 MET B C 1
ATOM 2836 O O . MET B 1 121 ? -19.297 2.678 -1.87 1 91.06 121 MET B O 1
ATOM 2840 N N . MET B 1 122 ? -18.297 4.434 -2.785 1 89.69 122 MET B N 1
ATOM 2841 C CA . MET B 1 122 ? -18.438 3.857 -4.121 1 89.69 122 MET B CA 1
ATOM 2842 C C . MET B 1 122 ? -17.594 2.594 -4.258 1 89.69 122 MET B C 1
ATOM 2844 O O . MET B 1 122 ? -18.062 1.586 -4.793 1 89.69 122 MET B O 1
ATOM 2848 N N . GLY B 1 123 ? -16.375 2.666 -3.787 1 90.94 123 GLY B N 1
ATOM 2849 C CA . GLY B 1 123 ? -15.5 1.51 -3.857 1 90.94 123 GLY B CA 1
ATOM 2850 C C . GLY B 1 123 ? -15.945 0.366 -2.967 1 90.94 123 GLY B C 1
ATOM 2851 O O . GLY B 1 123 ? -15.789 -0.803 -3.324 1 90.94 123 GLY B O 1
ATOM 2852 N N . GLY B 1 124 ? -16.5 0.715 -1.833 1 90.31 124 GLY B N 1
ATOM 2853 C CA . GLY B 1 124 ? -16.953 -0.306 -0.899 1 90.31 124 GLY B CA 1
ATOM 2854 C C . GLY B 1 124 ? -18.078 -1.168 -1.448 1 90.31 124 GLY B C 1
ATOM 2855 O O . GLY B 1 124 ? -18.078 -2.387 -1.263 1 90.31 124 GLY B O 1
ATOM 2856 N N . VAL B 1 125 ? -18.938 -0.57 -2.143 1 90 125 VAL B N 1
ATOM 2857 C CA . VAL B 1 125 ? -20.062 -1.3 -2.705 1 90 125 VAL B CA 1
ATOM 2858 C C . VAL B 1 125 ? -19.625 -2.033 -3.973 1 90 125 VAL B C 1
ATOM 2860 O O . VAL B 1 125 ? -20.078 -3.146 -4.242 1 90 125 VAL B O 1
ATOM 2863 N N . GLY B 1 126 ? -18.812 -1.49 -4.676 1 92.12 126 GLY B N 1
ATOM 2864 C CA . GLY B 1 126 ? -18.375 -2.076 -5.93 1 92.12 126 GLY B CA 1
ATOM 2865 C C . GLY B 1 126 ? -17.438 -3.254 -5.742 1 92.12 126 GLY B C 1
ATOM 2866 O O . GLY B 1 126 ? -17.391 -4.156 -6.582 1 92.12 126 GLY B O 1
ATOM 2867 N N . PHE B 1 127 ? -16.781 -3.316 -4.637 1 92.06 127 PHE B N 1
ATOM 2868 C CA . PHE B 1 127 ? -15.781 -4.348 -4.414 1 92.06 127 PHE B CA 1
ATOM 2869 C C . PHE B 1 127 ? -16.422 -5.727 -4.332 1 92.06 127 PHE B C 1
ATOM 2871 O O . PHE B 1 127 ? -16.047 -6.641 -5.066 1 92.06 127 PHE B O 1
ATOM 2878 N N . PRO B 1 128 ? -17.453 -5.902 -3.451 1 91.12 128 PRO B N 1
ATOM 2879 C CA . PRO B 1 128 ? -18.062 -7.23 -3.365 1 91.12 128 PRO B CA 1
ATOM 2880 C C . PRO B 1 128 ? -18.734 -7.652 -4.672 1 91.12 128 PRO B C 1
ATOM 2882 O O . PRO B 1 128 ? -18.703 -8.836 -5.031 1 91.12 128 PRO B O 1
ATOM 2885 N N . ILE B 1 129 ? -19.281 -6.762 -5.367 1 91.31 129 ILE B N 1
ATOM 2886 C CA . ILE B 1 129 ? -19.969 -7.066 -6.621 1 91.31 129 ILE B CA 1
ATOM 2887 C C . ILE B 1 129 ? -18.938 -7.523 -7.664 1 91.31 129 ILE B C 1
ATOM 2889 O O . ILE B 1 129 ? -19.156 -8.508 -8.367 1 91.31 129 ILE B O 1
ATOM 2893 N N . SER B 1 130 ? -17.891 -6.801 -7.727 1 91.31 130 SER B N 1
ATOM 2894 C CA . SER B 1 130 ? -16.875 -7.145 -8.703 1 91.31 130 SER B CA 1
ATOM 2895 C C . SER B 1 130 ? -16.188 -8.461 -8.352 1 91.31 130 SER B C 1
ATOM 2897 O O . SER B 1 130 ? -15.805 -9.227 -9.234 1 91.31 130 SER B O 1
ATOM 2899 N N . MET B 1 131 ? -16.031 -8.734 -7.082 1 89.88 131 MET B N 1
ATOM 2900 C CA . MET B 1 131 ? -15.414 -9.977 -6.645 1 89.88 131 MET B CA 1
ATOM 2901 C C . MET B 1 131 ? -16.281 -11.18 -7.031 1 89.88 131 MET B C 1
ATOM 2903 O O . MET B 1 131 ? -15.758 -12.195 -7.492 1 89.88 131 MET B O 1
ATOM 2907 N N . LEU B 1 132 ? -17.531 -11.039 -6.836 1 89.31 132 LEU B N 1
ATOM 2908 C CA . LEU B 1 132 ? -18.438 -12.102 -7.234 1 89.31 132 LEU B CA 1
ATOM 2909 C C . LEU B 1 132 ? -18.438 -12.289 -8.75 1 89.31 132 LEU B C 1
ATOM 2911 O O . LEU B 1 132 ? -18.453 -13.422 -9.234 1 89.31 132 LEU B O 1
ATOM 2915 N N . TRP B 1 133 ? -18.375 -11.156 -9.367 1 88.25 133 TRP B N 1
ATOM 2916 C CA . TRP B 1 133 ? -18.328 -11.195 -10.828 1 88.25 133 TRP B CA 1
ATOM 2917 C C . TRP B 1 133 ? -17.078 -11.922 -11.312 1 88.25 133 TRP B C 1
ATOM 2919 O O . TRP B 1 133 ? -17.156 -12.781 -12.195 1 88.25 133 TRP B O 1
ATOM 2929 N N . LEU B 1 134 ? -15.992 -11.711 -10.773 1 85 134 LEU B N 1
ATOM 2930 C CA . LEU B 1 134 ? -14.727 -12.305 -11.18 1 85 134 LEU B CA 1
ATOM 2931 C C . LEU B 1 134 ? -14.703 -13.797 -10.867 1 85 134 LEU B C 1
ATOM 2933 O O . LEU B 1 134 ? -14.398 -14.617 -11.742 1 85 134 LEU B O 1
ATOM 2937 N N . CYS B 1 135 ? -15.047 -14.203 -9.688 1 84.31 135 CYS B N 1
ATOM 2938 C CA . CYS B 1 135 ? -14.898 -15.594 -9.266 1 84.31 135 CYS B CA 1
ATOM 2939 C C . CYS B 1 135 ? -15.953 -16.484 -9.914 1 84.31 135 CYS B C 1
ATOM 2941 O O . CYS B 1 135 ? -15.664 -17.609 -10.289 1 84.31 135 CYS B O 1
ATOM 2943 N N . TRP B 1 136 ? -17.109 -15.945 -10.094 1 85.12 136 TRP B N 1
ATOM 2944 C CA . TRP B 1 136 ? -18.156 -16.766 -10.688 1 85.12 136 TRP B CA 1
ATOM 2945 C C . TRP B 1 136 ? -17.984 -16.859 -12.203 1 85.12 136 TRP B C 1
ATOM 2947 O O . TRP B 1 136 ? -18.359 -17.859 -12.82 1 85.12 136 TRP B O 1
ATOM 2957 N N . SER B 1 137 ? -17.406 -15.906 -12.719 1 83.19 137 SER B N 1
ATOM 2958 C CA . SER B 1 137 ? -17.094 -15.984 -14.141 1 83.19 137 SER B CA 1
ATOM 2959 C C . SER B 1 137 ? -15.875 -16.875 -14.391 1 83.19 137 SER B C 1
ATOM 2961 O O . SER B 1 137 ? -15.766 -17.5 -15.445 1 83.19 137 SER B O 1
ATOM 2963 N N . ALA B 1 138 ? -15.031 -16.922 -13.461 1 79.31 138 ALA B N 1
ATOM 2964 C CA . ALA B 1 138 ? -13.812 -17.719 -13.602 1 79.31 138 ALA B CA 1
ATOM 2965 C C . ALA B 1 138 ? -14.102 -19.188 -13.344 1 79.31 138 ALA B C 1
ATOM 2967 O O . ALA B 1 138 ? -13.328 -20.062 -13.758 1 79.31 138 ALA B O 1
ATOM 2968 N N . LYS B 1 139 ? -15.156 -19.438 -12.625 1 78.19 139 LYS B N 1
ATOM 2969 C CA . LYS B 1 139 ? -15.516 -20.812 -12.312 1 78.19 139 LYS B CA 1
ATOM 2970 C C . LYS B 1 139 ? -15.93 -21.578 -13.57 1 78.19 139 LYS B C 1
ATOM 2972 O O . LYS B 1 139 ? -15.602 -22.75 -13.734 1 78.19 139 LYS B O 1
ATOM 2977 N N . TYR B 1 140 ? -16.594 -20.766 -14.375 1 74 140 TYR B N 1
ATOM 2978 C CA . TYR B 1 140 ? -17.125 -21.453 -15.547 1 74 140 TYR B CA 1
ATOM 2979 C C . TYR B 1 140 ? -16.141 -21.375 -16.719 1 74 140 TYR B C 1
ATOM 2981 O O . TYR B 1 140 ? -15.734 -20.281 -17.125 1 74 140 TYR B O 1
ATOM 2989 N N . ASN B 1 141 ? -15.578 -22.406 -17.031 1 66.69 141 ASN B N 1
ATOM 2990 C CA . ASN B 1 141 ? -14.586 -22.531 -18.109 1 66.69 141 ASN B CA 1
ATOM 2991 C C . ASN B 1 141 ? -15.125 -22.016 -19.438 1 66.69 141 ASN B C 1
ATOM 2993 O O . ASN B 1 141 ? -14.352 -21.656 -20.328 1 66.69 141 ASN B O 1
ATOM 2997 N N . SER B 1 142 ? -16.328 -21.875 -19.438 1 69.25 142 SER B N 1
ATOM 2998 C CA . SER B 1 142 ? -16.891 -21.469 -20.734 1 69.25 142 SER B CA 1
ATOM 2999 C C . SER B 1 142 ? -16.797 -19.969 -20.938 1 69.25 142 SER B C 1
ATOM 3001 O O . SER B 1 142 ? -17 -19.469 -22.047 1 69.25 142 SER B O 1
ATOM 3003 N N . VAL B 1 143 ? -16.453 -19.375 -19.969 1 70.88 143 VAL B N 1
ATOM 3004 C CA . VAL B 1 143 ? -16.484 -17.906 -20.062 1 70.88 143 VAL B CA 1
ATOM 3005 C C . VAL B 1 143 ? -15.141 -17.406 -20.578 1 70.88 143 VAL B C 1
ATOM 3007 O O . VAL B 1 143 ? -14.086 -17.859 -20.156 1 70.88 143 VAL B O 1
ATOM 3010 N N . HIS B 1 144 ? -15.367 -16.609 -21.641 1 76.81 144 HIS B N 1
ATOM 3011 C CA . HIS B 1 144 ? -14.203 -16.016 -22.266 1 76.81 144 HIS B CA 1
ATOM 3012 C C . HIS B 1 144 ? -13.359 -15.242 -21.266 1 76.81 144 HIS B C 1
ATOM 3014 O O . HIS B 1 144 ? -13.875 -14.727 -20.266 1 76.81 144 HIS B O 1
ATOM 3020 N N . TRP B 1 145 ? -12.094 -15.227 -21.406 1 76 145 TRP B N 1
ATOM 3021 C CA . TRP B 1 145 ? -11.094 -14.617 -20.547 1 76 145 TRP B CA 1
ATOM 3022 C C . TRP B 1 145 ? -11.398 -13.141 -20.312 1 76 145 TRP B C 1
ATOM 3024 O O . TRP B 1 145 ? -11.008 -12.57 -19.281 1 76 145 TRP B O 1
ATOM 3034 N N . ILE B 1 146 ? -12.188 -12.57 -21.156 1 80.56 146 ILE B N 1
ATOM 3035 C CA . ILE B 1 146 ? -12.43 -11.133 -21.094 1 80.56 146 ILE B CA 1
ATOM 3036 C C . ILE B 1 146 ? -13.352 -10.82 -19.922 1 80.56 146 ILE B C 1
ATOM 3038 O O . ILE B 1 146 ? -13.258 -9.734 -19.328 1 80.56 146 ILE B O 1
ATOM 3042 N N . VAL B 1 147 ? -14.172 -11.75 -19.594 1 82.69 147 VAL B N 1
ATOM 3043 C CA . VAL B 1 147 ? -15.172 -11.5 -18.562 1 82.69 147 VAL B CA 1
ATOM 3044 C C . VAL B 1 147 ? -14.5 -11.422 -17.203 1 82.69 147 VAL B C 1
ATOM 3046 O O . VAL B 1 147 ? -14.695 -10.453 -16.453 1 82.69 147 VAL B O 1
ATOM 3049 N N . PRO B 1 148 ? -13.625 -12.383 -16.891 1 81.5 148 PRO B N 1
ATOM 3050 C CA . PRO B 1 148 ? -12.914 -12.25 -15.625 1 81.5 148 PRO B CA 1
ATOM 3051 C C . PRO B 1 148 ? -11.945 -11.07 -15.609 1 81.5 148 PRO B C 1
ATOM 3053 O O . PRO B 1 148 ? -11.711 -10.469 -14.555 1 81.5 148 PRO B O 1
ATOM 3056 N N . THR B 1 149 ? -11.492 -10.68 -16.75 1 84.25 149 THR B N 1
ATOM 3057 C CA . THR B 1 149 ? -10.602 -9.523 -16.828 1 84.25 149 THR B CA 1
ATOM 3058 C C . THR B 1 149 ? -11.367 -8.234 -16.562 1 84.25 149 THR B C 1
ATOM 3060 O O . THR B 1 149 ? -10.852 -7.332 -15.898 1 84.25 149 THR B O 1
ATOM 3063 N N . ALA B 1 150 ? -12.523 -8.219 -17.031 1 87.44 150 ALA B N 1
ATOM 3064 C CA . ALA B 1 150 ? -13.359 -7.051 -16.781 1 87.44 150 ALA B CA 1
ATOM 3065 C C . ALA B 1 150 ? -13.695 -6.934 -15.289 1 87.44 150 ALA B C 1
ATOM 3067 O O . ALA B 1 150 ? -13.688 -5.832 -14.734 1 87.44 150 ALA B O 1
ATOM 3068 N N . GLY B 1 151 ? -14.016 -8.047 -14.734 1 86.5 151 GLY B N 1
ATOM 3069 C CA . GLY B 1 151 ? -14.258 -8.055 -13.305 1 86.5 151 GLY B CA 1
ATOM 3070 C C . GLY B 1 151 ? -13.062 -7.605 -12.484 1 86.5 151 GLY B C 1
ATOM 3071 O O . GLY B 1 151 ? -13.211 -6.871 -11.508 1 86.5 151 GLY B O 1
ATOM 3072 N N . GLY B 1 152 ? -11.938 -7.996 -12.953 1 86.12 152 GLY B N 1
ATOM 3073 C CA . GLY B 1 152 ? -10.711 -7.598 -12.273 1 86.12 152 GLY B CA 1
ATOM 3074 C C . GLY B 1 152 ? -10.406 -6.117 -12.414 1 86.12 152 GLY B C 1
ATOM 3075 O O . GLY B 1 152 ? -9.891 -5.492 -11.484 1 86.12 152 GLY B O 1
ATOM 3076 N N . THR B 1 153 ? -10.742 -5.594 -13.523 1 89.31 153 THR B N 1
ATOM 3077 C CA . THR B 1 153 ? -10.523 -4.172 -13.766 1 89.31 153 THR B CA 1
ATOM 3078 C C . THR B 1 153 ? -11.375 -3.328 -12.82 1 89.31 153 THR B C 1
ATOM 3080 O O . THR B 1 153 ? -10.883 -2.377 -12.211 1 89.31 153 THR B O 1
ATOM 3083 N N . VAL B 1 154 ? -12.57 -3.693 -12.711 1 91.12 154 VAL B N 1
ATOM 3084 C CA . VAL B 1 154 ? -13.484 -2.959 -11.836 1 91.12 154 VAL B CA 1
ATOM 3085 C C . VAL B 1 154 ? -13.047 -3.123 -10.383 1 91.12 154 VAL B C 1
ATOM 3087 O O . VAL B 1 154 ? -13.094 -2.168 -9.602 1 91.12 154 VAL B O 1
ATOM 3090 N N . LEU B 1 155 ? -12.609 -4.254 -10.094 1 90.62 155 LEU B N 1
ATOM 3091 C CA . LEU B 1 155 ? -12.141 -4.547 -8.742 1 90.62 155 LEU B CA 1
ATOM 3092 C C . LEU B 1 155 ? -10.953 -3.664 -8.375 1 90.62 155 LEU B C 1
ATOM 3094 O O . LEU B 1 155 ? -10.906 -3.1 -7.281 1 90.62 155 LEU B O 1
ATOM 3098 N N . ALA B 1 156 ? -10.078 -3.551 -9.281 1 88.44 156 ALA B N 1
ATOM 3099 C CA . ALA B 1 156 ? -8.891 -2.732 -9.047 1 88.44 156 ALA B CA 1
ATOM 3100 C C . ALA B 1 156 ? -9.266 -1.264 -8.867 1 88.44 156 ALA B C 1
ATOM 3102 O O . ALA B 1 156 ? -8.672 -0.559 -8.047 1 88.44 156 ALA B O 1
ATOM 3103 N N . THR B 1 157 ? -10.164 -0.883 -9.633 1 91 157 THR B N 1
ATOM 3104 C CA . THR B 1 157 ? -10.633 0.493 -9.516 1 91 157 THR B CA 1
ATOM 3105 C C . THR B 1 157 ? -11.227 0.75 -8.133 1 91 157 THR B C 1
ATOM 3107 O O . THR B 1 157 ? -10.922 1.765 -7.504 1 91 157 THR B O 1
ATOM 3110 N N . CYS B 1 158 ? -11.977 -0.146 -7.703 1 91.56 158 CYS B N 1
ATOM 3111 C CA . CYS B 1 158 ? -12.625 -0.006 -6.402 1 91.56 158 CYS B CA 1
ATOM 3112 C C . CYS B 1 158 ? -11.586 0.006 -5.281 1 91.56 158 CYS B C 1
ATOM 3114 O O . CYS B 1 158 ? -11.688 0.806 -4.348 1 91.56 158 CYS B O 1
ATOM 3116 N N . LEU B 1 159 ? -10.641 -0.778 -5.383 1 89.56 159 LEU B N 1
ATOM 3117 C CA . LEU B 1 159 ? -9.594 -0.853 -4.367 1 89.56 159 LEU B CA 1
ATOM 3118 C C . LEU B 1 159 ? -8.805 0.453 -4.297 1 89.56 159 LEU B C 1
ATOM 3120 O O . LEU B 1 159 ? -8.5 0.941 -3.209 1 89.56 159 LEU B O 1
ATOM 3124 N N . MET B 1 160 ? -8.539 0.942 -5.387 1 89.62 160 MET B N 1
ATOM 3125 C CA . MET B 1 160 ? -7.797 2.197 -5.453 1 89.62 160 MET B CA 1
ATOM 3126 C C . MET B 1 160 ? -8.578 3.328 -4.793 1 89.62 160 MET B C 1
ATOM 3128 O O . MET B 1 160 ? -8.016 4.129 -4.047 1 89.62 160 MET B O 1
ATOM 3132 N N . LEU B 1 161 ? -9.789 3.344 -5.082 1 90.31 161 LEU B N 1
ATOM 3133 C CA . LEU B 1 161 ? -10.641 4.391 -4.523 1 90.31 161 LEU B CA 1
ATOM 3134 C C . LEU B 1 161 ? -10.68 4.301 -3 1 90.31 161 LEU B C 1
ATOM 3136 O O . LEU B 1 161 ? -10.609 5.32 -2.311 1 90.31 161 LEU B O 1
ATOM 3140 N N . ILE B 1 162 ? -10.742 3.152 -2.572 1 90.56 162 ILE B N 1
ATOM 3141 C CA . ILE B 1 162 ? -10.82 2.949 -1.129 1 90.56 162 ILE B CA 1
ATOM 3142 C C . ILE B 1 162 ? -9.492 3.34 -0.48 1 90.56 162 ILE B C 1
ATOM 3144 O O . ILE B 1 162 ? -9.477 4.016 0.55 1 90.56 162 ILE B O 1
ATOM 3148 N N . HIS B 1 163 ? -8.445 2.936 -1.101 1 89.81 163 HIS B N 1
ATOM 3149 C CA . HIS B 1 163 ? -7.125 3.232 -0.566 1 89.81 163 HIS B CA 1
ATOM 3150 C C . HIS B 1 163 ? -6.895 4.738 -0.469 1 89.81 163 HIS B C 1
ATOM 3152 O O . HIS B 1 163 ? -6.504 5.242 0.584 1 89.81 163 HIS B O 1
ATOM 3158 N N . VAL B 1 164 ? -7.215 5.363 -1.499 1 87.75 164 VAL B N 1
ATOM 3159 C CA . VAL B 1 164 ? -6.98 6.801 -1.551 1 87.75 164 VAL B CA 1
ATOM 3160 C C . VAL B 1 164 ? -7.848 7.504 -0.507 1 87.75 164 VAL B C 1
ATOM 3162 O O . VAL B 1 164 ? -7.371 8.383 0.214 1 87.75 164 VAL B O 1
ATOM 3165 N N . SER B 1 165 ? -9.008 7.082 -0.443 1 88.69 165 SER B N 1
ATOM 3166 C CA . SER B 1 165 ? -9.953 7.707 0.473 1 88.69 165 SER B CA 1
ATOM 3167 C C . SER B 1 165 ? -9.523 7.52 1.925 1 88.69 165 SER B C 1
ATOM 3169 O O . SER B 1 165 ? -9.586 8.461 2.721 1 88.69 165 SER B O 1
ATOM 3171 N N . CYS B 1 166 ? -9.07 6.387 2.271 1 87.88 166 CYS B N 1
ATOM 3172 C CA . CYS B 1 166 ? -8.68 6.09 3.643 1 87.88 166 CYS B CA 1
ATOM 3173 C C . CYS B 1 166 ? -7.453 6.898 4.047 1 87.88 166 CYS B C 1
ATOM 3175 O O . CYS B 1 166 ? -7.43 7.504 5.121 1 87.88 166 CYS B O 1
ATOM 3177 N N . PHE B 1 167 ? -6.551 7.02 3.197 1 87.25 167 PHE B N 1
ATOM 3178 C CA . PHE B 1 167 ? -5.32 7.734 3.518 1 87.25 167 PHE B CA 1
ATOM 3179 C C . PHE B 1 167 ? -5.566 9.242 3.555 1 87.25 167 PHE B C 1
ATOM 3181 O O . PHE B 1 167 ? -5.02 9.945 4.406 1 87.25 167 PHE B O 1
ATOM 3188 N N . SER B 1 168 ? -6.352 9.625 2.641 1 84.31 168 SER B N 1
ATOM 3189 C CA . SER B 1 168 ? -6.684 11.047 2.635 1 84.31 168 SER B CA 1
ATOM 3190 C C . SER B 1 168 ? -7.473 11.438 3.879 1 84.31 168 SER B C 1
ATOM 3192 O O . SER B 1 168 ? -7.258 12.516 4.445 1 84.31 168 SER B O 1
ATOM 3194 N N . TYR B 1 169 ? -8.32 10.594 4.25 1 85.44 169 TYR B N 1
ATOM 3195 C CA . TYR B 1 169 ? -9.109 10.836 5.449 1 85.44 169 TYR B CA 1
ATOM 3196 C C . TYR B 1 169 ? -8.219 10.93 6.684 1 85.44 169 TYR B C 1
ATOM 3198 O O . TYR B 1 169 ? -8.391 11.82 7.512 1 85.44 169 TYR B O 1
ATOM 3206 N N . ILE B 1 170 ? -7.324 10.031 6.812 1 83.69 170 ILE B N 1
ATOM 3207 C CA . ILE B 1 170 ? -6.43 10 7.965 1 83.69 170 ILE B CA 1
ATOM 3208 C C . ILE B 1 170 ? -5.57 11.258 7.98 1 83.69 170 ILE B C 1
ATOM 3210 O O . ILE B 1 170 ? -5.375 11.875 9.031 1 83.69 170 ILE B O 1
ATOM 3214 N N . THR B 1 171 ? -5.125 11.641 6.852 1 83 171 THR B N 1
ATOM 3215 C CA . THR B 1 171 ? -4.238 12.789 6.75 1 83 171 THR B CA 1
ATOM 3216 C C . THR B 1 171 ? -4.973 14.078 7.125 1 83 171 THR B C 1
ATOM 3218 O O . THR B 1 171 ? -4.426 14.93 7.824 1 83 171 THR B O 1
ATOM 3221 N N . ASP B 1 172 ? -6.191 14.18 6.699 1 77.5 172 ASP B N 1
ATOM 3222 C CA . ASP B 1 172 ? -6.957 15.398 6.945 1 77.5 172 ASP B CA 1
ATOM 3223 C C . ASP B 1 172 ? -7.508 15.422 8.375 1 77.5 172 ASP B C 1
ATOM 3225 O O . ASP B 1 172 ? -7.668 16.484 8.961 1 77.5 172 ASP B O 1
ATOM 3229 N N . SER B 1 173 ? -7.797 14.312 8.859 1 78.38 173 SER B N 1
ATOM 3230 C CA . SER B 1 173 ? -8.438 14.242 10.164 1 78.38 173 SER B CA 1
ATOM 3231 C C . SER B 1 173 ? -7.418 14.383 11.289 1 78.38 173 SER B C 1
ATOM 3233 O O . SER B 1 173 ? -7.734 14.898 12.367 1 78.38 173 SER B O 1
ATOM 3235 N N . TYR B 1 174 ? -6.203 13.906 11.039 1 75.94 174 TYR B N 1
ATOM 3236 C CA . TYR B 1 174 ? -5.227 13.914 12.125 1 75.94 174 TYR B CA 1
ATOM 3237 C C . TYR B 1 174 ? -4.07 14.852 11.812 1 75.94 174 TYR B C 1
ATOM 3239 O O . TYR B 1 174 ? -3.035 14.82 12.484 1 75.94 174 TYR B O 1
ATOM 3247 N N . ALA B 1 175 ? -4.211 15.766 11.094 1 69 175 ALA B N 1
ATOM 3248 C CA . ALA B 1 175 ? -3.25 16.734 10.578 1 69 175 ALA B CA 1
ATOM 3249 C C . ALA B 1 175 ? -1.941 16.688 11.359 1 69 175 ALA B C 1
ATOM 3251 O O . ALA B 1 175 ? -0.932 16.172 10.867 1 69 175 ALA B O 1
ATOM 3252 N N . ASP B 1 176 ? -1.934 16.938 12.727 1 63.84 176 ASP B N 1
ATOM 3253 C CA . ASP B 1 176 ? -0.712 17.031 13.516 1 63.84 176 ASP B CA 1
ATOM 3254 C C . ASP B 1 176 ? -0.149 15.633 13.805 1 63.84 176 ASP B C 1
ATOM 3256 O O . ASP B 1 176 ? 1.065 15.461 13.93 1 63.84 176 ASP B O 1
ATOM 3260 N N . TYR B 1 177 ? -1.018 14.727 13.766 1 73.25 177 TYR B N 1
ATOM 3261 C CA . TYR B 1 177 ? -0.592 13.375 14.086 1 73.25 177 TYR B CA 1
ATOM 3262 C C . TYR B 1 177 ? -0.787 12.445 12.891 1 73.25 177 TYR B C 1
ATOM 3264 O O . TYR B 1 177 ? -0.844 11.227 13.047 1 73.25 177 TYR B O 1
ATOM 3272 N N . ALA B 1 178 ? -0.827 13.094 11.797 1 77.75 178 ALA B N 1
ATOM 3273 C CA . ALA B 1 178 ? -1.136 12.32 10.602 1 77.75 178 ALA B CA 1
ATOM 3274 C C . ALA B 1 178 ? -0.012 11.336 10.281 1 77.75 178 ALA B C 1
ATOM 3276 O O . ALA B 1 178 ? -0.268 10.188 9.906 1 77.75 178 ALA B O 1
ATOM 3277 N N . ALA B 1 179 ? 1.222 11.781 10.586 1 76.38 179 ALA B N 1
ATOM 3278 C CA . ALA B 1 179 ? 2.359 10.938 10.227 1 76.38 179 ALA B CA 1
ATOM 3279 C C . ALA B 1 179 ? 2.393 9.672 11.078 1 76.38 179 ALA B C 1
ATOM 3281 O O . ALA B 1 179 ? 2.654 8.586 10.57 1 76.38 179 ALA B O 1
ATOM 3282 N N . SER B 1 180 ? 2.035 9.781 12.273 1 77.06 180 SER B N 1
ATOM 3283 C CA . SER B 1 180 ? 2.053 8.641 13.188 1 77.06 180 SER B CA 1
ATOM 3284 C C . SER B 1 180 ? 0.911 7.68 12.883 1 77.06 180 SER B C 1
ATOM 3286 O O . SER B 1 180 ? 1.102 6.461 12.891 1 77.06 180 SER B O 1
ATOM 3288 N N . VAL B 1 181 ? -0.209 8.266 12.648 1 82.31 181 VAL B N 1
ATOM 3289 C CA . VAL B 1 181 ? -1.369 7.43 12.359 1 82.31 181 VAL B CA 1
ATOM 3290 C C . VAL B 1 181 ? -1.166 6.707 11.031 1 82.31 181 VAL B C 1
ATOM 3292 O O . VAL B 1 181 ? -1.507 5.527 10.898 1 82.31 181 VAL B O 1
ATOM 3295 N N . ILE B 1 182 ? -0.572 7.363 10.094 1 83.88 182 ILE B N 1
ATOM 3296 C CA . ILE B 1 182 ? -0.306 6.758 8.797 1 83.88 182 ILE B CA 1
ATOM 3297 C C . ILE B 1 182 ? 0.737 5.652 8.945 1 83.88 182 ILE B C 1
ATOM 3299 O O . ILE B 1 182 ? 0.608 4.582 8.344 1 83.88 182 ILE B O 1
ATOM 3303 N N . ALA B 1 183 ? 1.7 5.977 9.75 1 81.62 183 ALA B N 1
ATOM 3304 C CA . ALA B 1 183 ? 2.719 4.957 10 1 81.62 183 ALA B CA 1
ATOM 3305 C C . ALA B 1 183 ? 2.102 3.701 10.602 1 81.62 183 ALA B C 1
ATOM 3307 O O . ALA B 1 183 ? 2.396 2.586 10.164 1 81.62 183 ALA B O 1
ATOM 3308 N N . ALA B 1 184 ? 1.322 3.908 11.523 1 82.31 184 ALA B N 1
ATOM 3309 C CA . ALA B 1 184 ? 0.658 2.777 12.164 1 82.31 184 ALA B CA 1
ATOM 3310 C C . ALA B 1 184 ? -0.243 2.037 11.18 1 82.31 184 ALA B C 1
ATOM 3312 O O . ALA B 1 184 ? -0.319 0.807 11.203 1 82.31 184 ALA B O 1
ATOM 3313 N N . ASN B 1 185 ? -0.873 2.764 10.398 1 86.56 185 ASN B N 1
ATOM 3314 C CA . ASN B 1 185 ? -1.747 2.168 9.391 1 86.56 185 ASN B CA 1
ATOM 3315 C C . ASN B 1 185 ? -0.958 1.328 8.391 1 86.56 185 ASN B C 1
ATOM 3317 O O . ASN B 1 185 ? -1.389 0.236 8.016 1 86.56 185 ASN B O 1
ATOM 3321 N N . ILE B 1 186 ? 0.134 1.817 8.023 1 85.19 186 ILE B N 1
ATOM 3322 C CA . ILE B 1 186 ? 0.952 1.115 7.039 1 85.19 186 ILE B CA 1
ATOM 3323 C C . ILE B 1 186 ? 1.476 -0.188 7.641 1 85.19 186 ILE B C 1
ATOM 3325 O O . ILE B 1 186 ? 1.475 -1.228 6.98 1 85.19 186 ILE B O 1
ATOM 3329 N N . VAL B 1 187 ? 1.874 -0.103 8.844 1 83.44 187 VAL B N 1
ATOM 3330 C CA . VAL B 1 187 ? 2.371 -1.295 9.523 1 83.44 187 VAL B CA 1
ATOM 3331 C C . VAL B 1 187 ? 1.263 -2.342 9.602 1 83.44 187 VAL B C 1
ATOM 3333 O O . VAL B 1 187 ? 1.482 -3.514 9.289 1 83.44 187 VAL B O 1
ATOM 3336 N N . ALA B 1 188 ? 0.18 -1.909 9.977 1 84.56 188 ALA B N 1
ATOM 3337 C CA . ALA B 1 188 ? -0.955 -2.822 10.102 1 84.56 188 ALA B CA 1
ATOM 3338 C C . ALA B 1 188 ? -1.325 -3.42 8.742 1 84.56 188 ALA B C 1
ATOM 3340 O O . ALA B 1 188 ? -1.628 -4.613 8.648 1 84.56 188 ALA B O 1
ATOM 3341 N N . ARG B 1 189 ? -1.277 -2.646 7.797 1 85.94 189 ARG B N 1
ATOM 3342 C CA . ARG B 1 189 ? -1.599 -3.096 6.445 1 85.94 189 ARG B CA 1
ATOM 3343 C C . ARG B 1 189 ? -0.585 -4.125 5.953 1 85.94 189 ARG B C 1
ATOM 3345 O O . ARG B 1 189 ? -0.953 -5.102 5.297 1 85.94 189 ARG B O 1
ATOM 3352 N N . CYS B 1 190 ? 0.626 -3.885 6.277 1 82.38 190 CYS B N 1
ATOM 3353 C CA . CYS B 1 190 ? 1.671 -4.805 5.844 1 82.38 190 CYS B CA 1
ATOM 3354 C C . CYS B 1 190 ? 1.526 -6.156 6.527 1 82.38 190 CYS B C 1
ATOM 3356 O O . CYS B 1 190 ? 1.667 -7.203 5.887 1 82.38 190 CYS B O 1
ATOM 3358 N N . ILE B 1 191 ? 1.23 -6.094 7.75 1 81.25 191 ILE B N 1
ATOM 3359 C CA . ILE B 1 191 ? 1.073 -7.332 8.5 1 81.25 191 ILE B CA 1
ATOM 3360 C C . ILE B 1 191 ? -0.137 -8.102 7.98 1 81.25 191 ILE B C 1
ATOM 3362 O O . ILE B 1 191 ? -0.067 -9.32 7.777 1 81.25 191 ILE B O 1
ATOM 3366 N N . SER B 1 192 ? -1.191 -7.426 7.805 1 85.06 192 SER B N 1
ATOM 3367 C CA . SER B 1 192 ? -2.402 -8.07 7.301 1 85.06 192 SER B CA 1
ATOM 3368 C C . SER B 1 192 ? -2.199 -8.602 5.887 1 85.06 192 SER B C 1
ATOM 3370 O O . SER B 1 192 ? -2.697 -9.68 5.547 1 85.06 192 SER B O 1
ATOM 3372 N N . SER B 1 193 ? -1.5 -7.824 5.07 1 81.31 193 SER B N 1
ATOM 3373 C CA . SER B 1 193 ? -1.264 -8.227 3.689 1 81.31 193 SER B CA 1
ATOM 3374 C C . SER B 1 193 ? -0.349 -9.445 3.615 1 81.31 193 SER B C 1
ATOM 3376 O O . SER B 1 193 ? -0.522 -10.305 2.752 1 81.31 193 SER B O 1
ATOM 3378 N N . ALA B 1 194 ? 0.608 -9.508 4.473 1 76.69 194 ALA B N 1
ATOM 3379 C CA . ALA B 1 194 ? 1.539 -10.633 4.492 1 76.69 194 ALA B CA 1
ATOM 3380 C C . ALA B 1 194 ? 0.828 -11.922 4.887 1 76.69 194 ALA B C 1
ATOM 3382 O O . ALA B 1 194 ? 1.202 -13.008 4.434 1 76.69 194 ALA B O 1
ATOM 3383 N N . GLY B 1 195 ? -0.155 -11.891 5.707 1 76.94 195 GLY B N 1
ATOM 3384 C CA . GLY B 1 195 ? -0.859 -13.078 6.18 1 76.94 195 GLY B CA 1
ATOM 3385 C C . GLY B 1 195 ? -1.963 -13.523 5.242 1 76.94 195 GLY B C 1
ATOM 3386 O O . GLY B 1 195 ? -2.416 -14.672 5.316 1 76.94 195 GLY B O 1
ATOM 3387 N N . ALA B 1 196 ? -2.277 -12.742 4.281 1 78.56 196 ALA B N 1
ATOM 3388 C CA . ALA B 1 196 ? -3.469 -12.992 3.475 1 78.56 196 ALA B CA 1
ATOM 3389 C C . ALA B 1 196 ? -3.238 -14.148 2.504 1 78.56 196 ALA B C 1
ATOM 3391 O O . ALA B 1 196 ? -4.066 -15.062 2.406 1 78.56 196 ALA B O 1
ATOM 3392 N N . PRO B 1 197 ? -2.074 -14.203 1.855 1 72 197 PRO B N 1
ATOM 3393 C CA . PRO B 1 197 ? -1.88 -15.289 0.89 1 72 197 PRO B CA 1
ATOM 3394 C C . PRO B 1 197 ? -1.797 -16.656 1.554 1 72 197 PRO B C 1
ATOM 3396 O O . PRO B 1 197 ? -2.027 -17.688 0.9 1 72 197 PRO B O 1
ATOM 3399 N N . LEU B 1 198 ? -1.494 -16.688 2.854 1 70.94 198 LEU B N 1
ATOM 3400 C CA . LEU B 1 198 ? -1.398 -17.953 3.568 1 70.94 198 LEU B CA 1
ATOM 3401 C C . LEU B 1 198 ? -2.76 -18.641 3.646 1 70.94 198 LEU B C 1
ATOM 3403 O O . LEU B 1 198 ? -2.846 -19.875 3.576 1 70.94 198 LEU B O 1
ATOM 3407 N N . PHE B 1 199 ? -3.768 -17.828 3.674 1 77.12 199 PHE B N 1
ATOM 3408 C CA . PHE B 1 199 ? -5.109 -18.375 3.828 1 77.12 199 PHE B CA 1
ATOM 3409 C C . PHE B 1 199 ? -5.812 -18.469 2.48 1 77.12 199 PHE B C 1
ATOM 3411 O O . PHE B 1 199 ? -6.836 -19.141 2.354 1 77.12 199 PHE B O 1
ATOM 3418 N N . THR B 1 200 ? -5.238 -17.828 1.511 1 79.25 200 THR B N 1
ATOM 3419 C CA . THR B 1 200 ? -5.922 -17.766 0.224 1 79.25 200 THR B CA 1
ATOM 3420 C C . THR B 1 200 ? -5.852 -19.109 -0.494 1 79.25 200 THR B C 1
ATOM 3422 O O . THR B 1 200 ? -6.867 -19.609 -0.974 1 79.25 200 THR B O 1
ATOM 3425 N N . ARG B 1 201 ? -4.727 -19.688 -0.539 1 73.81 201 ARG B N 1
ATOM 3426 C CA . ARG B 1 201 ? -4.566 -20.969 -1.244 1 73.81 201 ARG B CA 1
ATOM 3427 C C . ARG B 1 201 ? -5.367 -22.062 -0.567 1 73.81 201 ARG B C 1
ATOM 3429 O O . ARG B 1 201 ? -6.047 -22.844 -1.237 1 73.81 201 ARG B O 1
ATOM 3436 N N . GLN B 1 202 ? -5.242 -22.109 0.704 1 73.94 202 GLN B N 1
ATOM 3437 C CA . GLN B 1 202 ? -5.977 -23.125 1.444 1 73.94 202 GLN B CA 1
ATOM 3438 C C . GLN B 1 202 ? -7.484 -22.938 1.285 1 73.94 202 GLN B C 1
ATOM 3440 O O . GLN B 1 202 ? -8.227 -23.922 1.184 1 73.94 202 GLN B O 1
ATOM 3445 N N . MET B 1 203 ? -7.883 -21.734 1.273 1 81.44 203 MET B N 1
ATOM 3446 C CA . MET B 1 203 ? -9.305 -21.422 1.145 1 81.44 203 MET B CA 1
ATOM 3447 C C . MET B 1 203 ? -9.828 -21.844 -0.224 1 81.44 203 MET B C 1
ATOM 3449 O O . MET B 1 203 ? -10.898 -22.453 -0.325 1 81.44 203 MET B O 1
ATOM 3453 N N . PHE B 1 204 ? -9.055 -21.656 -1.278 1 81.62 204 PHE B N 1
ATOM 3454 C CA . PHE B 1 204 ? -9.516 -21.969 -2.629 1 81.62 204 PHE B CA 1
ATOM 3455 C C . PHE B 1 204 ? -9.359 -23.453 -2.932 1 81.62 204 PHE B C 1
ATOM 3457 O O . PHE B 1 204 ? -10.094 -24 -3.75 1 81.62 204 PHE B O 1
ATOM 3464 N N . ASP B 1 205 ? -8.406 -24.094 -2.256 1 77.12 205 ASP B N 1
ATOM 3465 C CA . ASP B 1 205 ? -8.258 -25.531 -2.4 1 77.12 205 ASP B CA 1
ATOM 3466 C C . ASP B 1 205 ? -9.398 -26.266 -1.7 1 77.12 205 ASP B C 1
ATOM 3468 O O . ASP B 1 205 ? -9.875 -27.297 -2.188 1 77.12 205 ASP B O 1
ATOM 3472 N N . ALA B 1 206 ? -9.828 -25.656 -0.651 1 82.12 206 ALA B N 1
ATOM 3473 C CA . ALA B 1 206 ? -10.852 -26.312 0.149 1 82.12 206 ALA B CA 1
ATOM 3474 C C . ALA B 1 206 ? -12.25 -26 -0.379 1 82.12 206 ALA B C 1
ATOM 3476 O O . ALA B 1 206 ? -13.117 -26.875 -0.431 1 82.12 206 ALA B O 1
ATOM 3477 N N . LEU B 1 207 ? -12.586 -24.75 -0.774 1 82.69 207 LEU B N 1
ATOM 3478 C CA . LEU B 1 207 ? -13.938 -24.312 -1.109 1 82.69 207 LEU B CA 1
ATOM 3479 C C . LEU B 1 207 ? -14.141 -24.281 -2.621 1 82.69 207 LEU B C 1
ATOM 3481 O O . LEU B 1 207 ? -15.266 -24.406 -3.104 1 82.69 207 LEU B O 1
ATOM 3485 N N . GLY B 1 208 ? -13.062 -24.141 -3.332 1 79.94 208 GLY B N 1
ATOM 3486 C CA . GLY B 1 208 ? -13.188 -23.953 -4.77 1 79.94 208 GLY B CA 1
ATOM 3487 C C . GLY B 1 208 ? -13.203 -22.5 -5.184 1 79.94 208 GLY B C 1
ATOM 3488 O O . GLY B 1 208 ? -13.141 -21.594 -4.34 1 79.94 208 GLY B O 1
ATOM 3489 N N . VAL B 1 209 ? -13.328 -22.266 -6.457 1 79.88 209 VAL B N 1
ATOM 3490 C CA . VAL B 1 209 ? -13.164 -20.938 -7.027 1 79.88 209 VAL B CA 1
ATOM 3491 C C . VAL B 1 209 ? -14.422 -20.109 -6.766 1 79.88 209 VAL B C 1
ATOM 3493 O O . VAL B 1 209 ? -14.336 -18.953 -6.316 1 79.88 209 VAL B O 1
ATOM 3496 N N . GLY B 1 210 ? -15.594 -20.672 -6.969 1 79.88 210 GLY B N 1
ATOM 3497 C CA . GLY B 1 210 ? -16.844 -19.938 -6.801 1 79.88 210 GLY B CA 1
ATOM 3498 C C . GLY B 1 210 ? -17.156 -19.625 -5.352 1 79.88 210 GLY B C 1
ATOM 3499 O O . GLY B 1 210 ? -17.375 -18.453 -4.996 1 79.88 210 GLY B O 1
ATOM 3500 N N . ASP B 1 211 ? -16.953 -20.578 -4.535 1 85.56 211 ASP B N 1
ATOM 3501 C CA . ASP B 1 211 ? -17.281 -20.406 -3.123 1 85.56 211 ASP B CA 1
ATOM 3502 C C . ASP B 1 211 ? -16.219 -19.594 -2.398 1 85.56 211 ASP B C 1
ATOM 3504 O O . ASP B 1 211 ? -16.531 -18.844 -1.473 1 85.56 211 ASP B O 1
ATOM 3508 N N . GLY B 1 212 ? -15.023 -19.766 -2.842 1 85.06 212 GLY B N 1
ATOM 3509 C CA . GLY B 1 212 ? -13.977 -18.938 -2.262 1 85.06 212 GLY B CA 1
ATOM 3510 C C . GLY B 1 212 ? -14.172 -17.453 -2.512 1 85.06 212 GLY B C 1
ATOM 3511 O O . GLY B 1 212 ? -14.031 -16.641 -1.596 1 85.06 212 GLY B O 1
ATOM 3512 N N . GLY B 1 213 ? -14.547 -17.188 -3.734 1 86.62 213 GLY B N 1
ATOM 3513 C CA . GLY B 1 213 ? -14.844 -15.797 -4.074 1 86.62 213 GLY B CA 1
ATOM 3514 C C . GLY B 1 213 ? -16.047 -15.25 -3.342 1 86.62 213 GLY B C 1
ATOM 3515 O O . GLY B 1 213 ? -16.062 -14.086 -2.941 1 86.62 213 GLY B O 1
ATOM 3516 N N . SER B 1 214 ? -17 -16.094 -3.125 1 89.44 214 SER B N 1
ATOM 3517 C CA . SER B 1 214 ? -18.203 -15.68 -2.414 1 89.44 214 SER B CA 1
ATOM 3518 C C . SER B 1 214 ? -17.906 -15.398 -0.944 1 89.44 214 SER B C 1
ATOM 3520 O O . SER B 1 214 ? -18.516 -14.5 -0.346 1 89.44 214 SER B O 1
ATOM 3522 N N . LEU B 1 215 ? -17.016 -16.109 -0.434 1 88.94 215 LEU B N 1
ATOM 3523 C CA . LEU B 1 215 ? -16.641 -15.883 0.957 1 88.94 215 LEU B CA 1
ATOM 3524 C C . LEU B 1 215 ? -15.945 -14.539 1.119 1 88.94 215 LEU B C 1
ATOM 3526 O O . LEU B 1 215 ? -16.25 -13.781 2.049 1 88.94 215 LEU B O 1
ATOM 3530 N N . ILE B 1 216 ? -15.07 -14.312 0.243 1 88.94 216 ILE B N 1
ATOM 3531 C CA . ILE B 1 216 ? -14.344 -13.047 0.28 1 88.94 216 ILE B CA 1
ATOM 3532 C C . ILE B 1 216 ? -15.32 -11.883 0.105 1 88.94 216 ILE B C 1
ATOM 3534 O O . ILE B 1 216 ? -15.258 -10.891 0.836 1 88.94 216 ILE B O 1
ATOM 3538 N N . ALA B 1 217 ? -16.156 -12.062 -0.819 1 90.38 217 ALA B N 1
ATOM 3539 C CA . ALA B 1 217 ? -17.172 -11.031 -1.059 1 90.38 217 ALA B CA 1
ATOM 3540 C C . ALA B 1 217 ? -18.094 -10.883 0.148 1 90.38 217 ALA B C 1
ATOM 3542 O O . ALA B 1 217 ? -18.516 -9.766 0.481 1 90.38 217 ALA B O 1
ATOM 3543 N N . GLY B 1 218 ? -18.406 -11.953 0.765 1 90.5 218 GLY B N 1
ATOM 3544 C CA . GLY B 1 218 ? -19.25 -11.938 1.946 1 90.5 218 GLY B CA 1
ATOM 3545 C C . GLY B 1 218 ? -18.609 -11.211 3.121 1 90.5 218 GLY B C 1
ATOM 3546 O O . GLY B 1 218 ? -19.312 -10.531 3.883 1 90.5 218 GLY B O 1
ATOM 3547 N N . VAL B 1 219 ? -17.344 -11.281 3.252 1 87.12 219 VAL B N 1
ATOM 3548 C CA . VAL B 1 219 ? -16.625 -10.602 4.324 1 87.12 219 VAL B CA 1
ATOM 3549 C C . VAL B 1 219 ? -16.484 -9.117 3.986 1 87.12 219 VAL B C 1
ATOM 3551 O O . VAL B 1 219 ? -16.609 -8.258 4.867 1 87.12 219 VAL B O 1
ATOM 3554 N N . ALA B 1 220 ? -16.297 -8.828 2.721 1 88.56 220 ALA B N 1
ATOM 3555 C CA . ALA B 1 220 ? -16.094 -7.449 2.275 1 88.56 220 ALA B CA 1
ATOM 3556 C C . ALA B 1 220 ? -17.391 -6.66 2.309 1 88.56 220 ALA B C 1
ATOM 3558 O O . ALA B 1 220 ? -17.391 -5.445 2.531 1 88.56 220 ALA B O 1
ATOM 3559 N N . ALA B 1 221 ? -18.531 -7.281 2.152 1 89.75 221 ALA B N 1
ATOM 3560 C CA . ALA B 1 221 ? -19.812 -6.613 2.047 1 89.75 221 ALA B CA 1
ATOM 3561 C C . ALA B 1 221 ? -20.188 -5.918 3.354 1 89.75 221 ALA B C 1
ATOM 3563 O O . ALA B 1 221 ? -20.516 -4.727 3.361 1 89.75 221 ALA B O 1
ATOM 3564 N N . PRO B 1 222 ? -20.078 -6.625 4.453 1 87.75 222 PRO B N 1
ATOM 3565 C CA . PRO B 1 222 ? -20.391 -5.93 5.703 1 87.75 222 PRO B CA 1
ATOM 3566 C C . PRO B 1 222 ? -19.422 -4.805 6.02 1 87.75 222 PRO B C 1
ATOM 3568 O O . PRO B 1 222 ? -19.797 -3.811 6.645 1 87.75 222 PRO B O 1
ATOM 3571 N N . LEU B 1 223 ? -18.281 -4.91 5.566 1 85 223 LEU B N 1
ATOM 3572 C CA . LEU B 1 223 ? -17.281 -3.895 5.855 1 85 223 LEU B CA 1
ATOM 3573 C C . LEU B 1 223 ? -17.5 -2.652 4.996 1 85 223 LEU B C 1
ATOM 3575 O O . LEU B 1 223 ? -17 -1.57 5.328 1 85 223 LEU B O 1
ATOM 3579 N N . ALA B 1 224 ? -18.203 -2.816 3.91 1 87.56 224 ALA B N 1
ATOM 3580 C CA . ALA B 1 224 ? -18.531 -1.695 3.031 1 87.56 224 ALA B CA 1
ATOM 3581 C C . ALA B 1 224 ? -19.422 -0.68 3.744 1 87.56 224 ALA B C 1
ATOM 3583 O O . ALA B 1 224 ? -19.562 0.457 3.287 1 87.56 224 ALA B O 1
ATOM 3584 N N . VAL B 1 225 ? -19.875 -1.037 4.914 1 84.81 225 VAL B N 1
ATOM 3585 C CA . VAL B 1 225 ? -20.75 -0.159 5.672 1 84.81 225 VAL B CA 1
ATOM 3586 C C . VAL B 1 225 ? -19.922 0.867 6.445 1 84.81 225 VAL B C 1
ATOM 3588 O O . VAL B 1 225 ? -20.406 1.959 6.75 1 84.81 225 VAL B O 1
ATOM 3591 N N . ILE B 1 226 ? -18.672 0.614 6.594 1 84.5 226 ILE B N 1
ATOM 3592 C CA . ILE B 1 226 ? -17.812 1.449 7.422 1 84.5 226 ILE B CA 1
ATOM 3593 C C . ILE B 1 226 ? -17.688 2.836 6.797 1 84.5 226 ILE B C 1
ATOM 3595 O O . ILE B 1 226 ? -17.859 3.85 7.477 1 84.5 226 ILE B O 1
ATOM 3599 N N . PRO B 1 227 ? -17.438 2.871 5.508 1 85.56 227 PRO B N 1
ATOM 3600 C CA . PRO B 1 227 ? -17.359 4.207 4.918 1 85.56 227 PRO B CA 1
ATOM 3601 C C . PRO B 1 227 ? -18.688 4.965 4.996 1 85.56 227 PRO B C 1
ATOM 3603 O O . PRO B 1 227 ? -18.703 6.195 5.105 1 85.56 227 PRO B O 1
ATOM 3606 N N . PHE B 1 228 ? -19.75 4.285 4.965 1 86.12 228 PHE B N 1
ATOM 3607 C CA . PHE B 1 228 ? -21.062 4.93 5.098 1 86.12 228 PHE B CA 1
ATOM 3608 C C . PHE B 1 228 ? -21.25 5.473 6.508 1 86.12 228 PHE B C 1
ATOM 3610 O O . PHE B 1 228 ? -21.844 6.543 6.691 1 86.12 228 PHE B O 1
ATOM 3617 N N . LEU B 1 229 ? -20.75 4.762 7.438 1 81.5 229 LEU B N 1
ATOM 3618 C CA . LEU B 1 229 ? -20.812 5.199 8.828 1 81.5 229 LEU B CA 1
ATOM 3619 C C . LEU B 1 229 ? -19.953 6.434 9.055 1 81.5 229 LEU B C 1
ATOM 3621 O O . LEU B 1 229 ? -20.344 7.352 9.773 1 81.5 229 LEU B O 1
ATOM 3625 N N . PHE B 1 230 ? -18.875 6.465 8.438 1 80.88 230 PHE B N 1
ATOM 3626 C CA . PHE B 1 230 ? -17.984 7.613 8.578 1 80.88 230 PHE B CA 1
ATOM 3627 C C . PHE B 1 230 ? -18.578 8.844 7.91 1 80.88 230 PHE B C 1
ATOM 3629 O O . PHE B 1 230 ? -18.406 9.969 8.391 1 80.88 230 PHE B O 1
ATOM 3636 N N . TYR B 1 231 ? -19.203 8.633 6.84 1 80.25 231 TYR B N 1
ATOM 3637 C CA . TYR B 1 231 ? -19.797 9.758 6.121 1 80.25 231 TYR B CA 1
ATOM 3638 C C . TYR B 1 231 ? -20.922 10.383 6.918 1 80.25 231 TYR B C 1
ATOM 3640 O O . TYR B 1 231 ? -21.062 11.609 6.973 1 80.25 231 TYR B O 1
ATOM 3648 N N . ARG B 1 232 ? -21.672 9.617 7.59 1 80.06 232 ARG B N 1
ATOM 3649 C CA . ARG B 1 232 ? -22.844 10.117 8.312 1 80.06 232 ARG B CA 1
ATOM 3650 C C . ARG B 1 232 ? -22.469 10.578 9.711 1 80.06 232 ARG B C 1
ATOM 3652 O O . ARG B 1 232 ? -22.922 11.625 10.172 1 80.06 232 ARG B O 1
ATOM 3659 N N . TYR B 1 233 ? -21.547 9.789 10.352 1 76.19 233 TYR B N 1
ATOM 3660 C CA . TYR B 1 233 ? -21.25 10.047 11.758 1 76.19 233 TYR B CA 1
ATOM 3661 C C . TYR B 1 233 ? -19.812 10.523 11.938 1 76.19 233 TYR B C 1
ATOM 3663 O O . TYR B 1 233 ? -19.312 10.57 13.062 1 76.19 233 TYR B O 1
ATOM 3671 N N . GLY B 1 234 ? -19.219 10.766 10.875 1 71.06 234 GLY B N 1
ATOM 3672 C CA . GLY B 1 234 ? -17.828 11.133 10.953 1 71.06 234 GLY B CA 1
ATOM 3673 C C . GLY B 1 234 ? -17.578 12.375 11.789 1 71.06 234 GLY B C 1
ATOM 3674 O O . GLY B 1 234 ? -16.641 12.414 12.594 1 71.06 234 GLY B O 1
ATOM 3675 N N . HIS B 1 235 ? -18.469 13.336 11.602 1 74.06 235 HIS B N 1
ATOM 3676 C CA . HIS B 1 235 ? -18.297 14.594 12.32 1 74.06 235 HIS B CA 1
ATOM 3677 C C . HIS B 1 235 ? -18.516 14.398 13.82 1 74.06 235 HIS B C 1
ATOM 3679 O O . HIS B 1 235 ? -17.75 14.93 14.633 1 74.06 235 HIS B O 1
ATOM 3685 N N . THR B 1 236 ? -19.422 13.594 14.117 1 73 236 THR B N 1
ATOM 3686 C CA . THR B 1 236 ? -19.734 13.352 15.523 1 73 236 THR B CA 1
ATOM 3687 C C . THR B 1 236 ? -18.625 12.539 16.188 1 73 236 THR B C 1
ATOM 3689 O O . THR B 1 236 ? -18.25 12.82 17.328 1 73 236 THR B O 1
ATOM 3692 N N . ILE B 1 237 ? -18.125 11.703 15.477 1 71.75 237 ILE B N 1
ATOM 3693 C CA . ILE B 1 237 ? -17.094 10.828 16.016 1 71.75 237 ILE B CA 1
ATOM 3694 C C . ILE B 1 237 ? -15.781 11.609 16.156 1 71.75 237 ILE B C 1
ATOM 3696 O O . ILE B 1 237 ? -15.062 11.453 17.141 1 71.75 237 ILE B O 1
ATOM 3700 N N . ARG B 1 238 ? -15.633 12.422 15.18 1 73.88 238 ARG B N 1
ATOM 3701 C CA . ARG B 1 238 ? -14.414 13.227 15.211 1 73.88 238 ARG B CA 1
ATOM 3702 C C . ARG B 1 238 ? -14.453 14.234 16.359 1 73.88 238 ARG B C 1
ATOM 3704 O O . ARG B 1 238 ? -13.422 14.539 16.953 1 73.88 238 ARG B O 1
ATOM 3711 N N . SER B 1 239 ? -15.609 14.742 16.578 1 71.38 239 SER B N 1
ATOM 3712 C CA . SER B 1 239 ? -15.758 15.719 17.656 1 71.38 239 SER B CA 1
ATOM 3713 C C . SER B 1 239 ? -15.508 15.086 19.016 1 71.38 239 SER B C 1
ATOM 3715 O O . SER B 1 239 ? -15.141 15.773 19.969 1 71.38 239 SER B O 1
ATOM 3717 N N . ARG B 1 240 ? -15.641 13.797 18.938 1 65.75 240 ARG B N 1
ATOM 3718 C CA . ARG B 1 240 ? -15.43 13.086 20.188 1 65.75 240 ARG B CA 1
ATOM 3719 C C . ARG B 1 240 ? -13.969 12.672 20.344 1 65.75 240 ARG B C 1
ATOM 3721 O O . ARG B 1 240 ? -13.523 12.352 21.453 1 65.75 240 ARG B O 1
ATOM 3728 N N . SER B 1 241 ? -13.312 12.82 19.266 1 66.31 241 SER B N 1
ATOM 3729 C CA . SER B 1 241 ? -11.914 12.406 19.281 1 66.31 241 SER B CA 1
ATOM 3730 C C . SER B 1 241 ? -11.008 13.531 19.781 1 66.31 241 SER B C 1
ATOM 3732 O O . SER B 1 241 ? -11.234 14.703 19.453 1 66.31 241 SER B O 1
ATOM 3734 N N . LYS B 1 242 ? -10.219 13.242 20.703 1 62.88 242 LYS B N 1
ATOM 3735 C CA . LYS B 1 242 ? -9.328 14.227 21.312 1 62.88 242 LYS B CA 1
ATOM 3736 C C . LYS B 1 242 ? -8.234 14.648 20.344 1 62.88 242 LYS B C 1
ATOM 3738 O O . LYS B 1 242 ? -7.688 15.75 20.453 1 62.88 242 LYS B O 1
ATOM 3743 N N . TYR B 1 243 ? -8.039 13.812 19.375 1 61.66 243 TYR B N 1
ATOM 3744 C CA . TYR B 1 243 ? -6.859 14.062 18.547 1 61.66 243 TYR B CA 1
ATOM 3745 C C . TYR B 1 243 ? -7.258 14.508 17.141 1 61.66 243 TYR B C 1
ATOM 3747 O O . TYR B 1 243 ? -6.461 15.117 16.438 1 61.66 243 TYR B O 1
ATOM 3755 N N . ALA B 1 244 ? -8.461 14.203 16.766 1 58.66 244 ALA B N 1
ATOM 3756 C CA . ALA B 1 244 ? -8.93 14.562 15.43 1 58.66 244 ALA B CA 1
ATOM 3757 C C . ALA B 1 244 ? -9.367 16.031 15.375 1 58.66 244 ALA B C 1
ATOM 3759 O O . ALA B 1 244 ? -9.859 16.578 16.359 1 58.66 244 ALA B O 1
ATOM 3760 N N . LEU B 1 245 ? -8.812 16.672 14.266 1 56.31 245 LEU B N 1
ATOM 3761 C CA . LEU B 1 245 ? -9.211 18.062 14.109 1 56.31 245 LEU B CA 1
ATOM 3762 C C . LEU B 1 245 ? -10.727 18.188 13.977 1 56.31 245 LEU B C 1
ATOM 3764 O O . LEU B 1 245 ? -11.344 17.484 13.164 1 56.31 245 LEU B O 1
ATOM 3768 N N . ALA B 1 246 ? -11.414 18.641 15.133 1 52.06 246 ALA B N 1
ATOM 3769 C CA . ALA B 1 246 ? -12.852 18.906 15.133 1 52.06 246 ALA B CA 1
ATOM 3770 C C . ALA B 1 246 ? -13.188 20.125 14.281 1 52.06 246 ALA B C 1
ATOM 3772 O O . ALA B 1 246 ? -12.391 21.062 14.188 1 52.06 246 ALA B O 1
#

Sequence (492 aa):
MARQQGHDVQTAGEAPRPKLLQLYKTALAQPWVLVLDTISLLCCFYSCLIAALQYMLFSIYPIVLQELRGWNTAVSQLPVLGQAVGAVFGFLMVFDHMRRRKAKANTGREMLPEDHMVLAMMGGVGFPISMLWLCWSAKYNSVHWIVPTAGGTVLATCLMLIHVSCFSYITDSYADYAASVIAANIVARCISSAGAPLFTRQMFDALGVGDGGSLIAGVAAPLAVIPFLFYRYGHTIRSRSKYALAMARQQGHDVQTAGEAPRPKLLQLYKTALAQPWVLVLDTISLLCCFYSCLIAALQYMLFSIYPIVLQELRGWNTAVSQLPVLGQAVGAVFGFLMVFDHMRRRKAKANTGREMLPEDHMVLAMMGGVGFPISMLWLCWSAKYNSVHWIVPTAGGTVLATCLMLIHVSCFSYITDSYADYAASVIAANIVARCISSAGAPLFTRQMFDALGVGDGGSLIAGVAAPLAVIPFLFYRYGHTIRSRSKYALA

InterPro domains:
  IPR036259 MFS transporter superfamily [G3DSA:1.20.1250.20] (5-230)
  IPR036259 MFS transporter superfamily [SSF103473] (19-233)

Secondary structure (DSSP, 8-state):
-----------S----HHHHHHHHHHHHS-HHHHHTSHHHHHHHHHHHHHHHHHHHHHHHHIIIIIIIS---HHHHTHHHHHHHHHHHHHHHHHHHHHHHHHHHHTTT----GGGGHHHHHHHHHHHHHHHHHHHHHHHSTTS-THHHHHHHHHHHHHHHHHHHHHHHHHHHHSGGGHHHHHHHHHHHHHHHHHHHHHHHHHHHHHH-HHHHHHHHHHHHHHHTHHHHHHHHHHHHHHHH-SSS--/-----------S----HHHHHHHHHHHHS-HHHHHTSHHHHHHHHHHHHHHHHHHHHHHHHIIIIIIIS---HHHHTHHHHHHHHHHHHHHHHHHHHHHHHHHHHTTT----GGGGHHHHHHHHHHHHHHHHHHHHHHHSTTS-THHHHHHHHHHHHHHHHHHHHHHHHHHHHSGGGHHHHHHHHHHHHHHHHHHHHHHHHHHHHHH-HHHHHHHHHHHHHHHTHHHHHHHHHHHHHHHH-SSS--